Protein AF-0000000075523802 (afdb_homodimer)

pLDDT: mean 76.91, std 23.32, range [19.58, 98.81]

Foldseek 3Di:
DLPDLVVLVVVLVVQVVPVQGDDDLDACVQCVVVVLVQDDAQWAEEEEQCFSHCVQVVVVVSRHFLYEYEHQHPVRQVVNCVVCVPRPNYYGYNDDLLDDPAAFQQGQEYEYECSLVSLQVPPPDLVDGDPVSLVSLLSNLQSVLRNHHDNGDYYYHDPDDCVRPVVSVPDVSSVDDDDDDDTDDPPDDDDDDDDPPDDDDPVRVVVVVCVPPDPDPPDPPDPPPPPPVVCVVVVVPD/DLPDLVVLVVVLVVQVVPVQGDDDLDACVQCVVVVLVQDDAQWAEEEEQCFSHCVQVVVVVSRHFLYEYEHQHPVRQVVVCVVCVPRPNYYGYNDDLLDDPAAFQQGQEYEYECPLVSLQVVPPDLVDGDPVSLVSLLSNLQSVLRNHHDNGDYYYHDPDDCVRPVVSVPDVSSVDDDDDDDTDDPPDDDDDDDDPPDDDDPVRVVVVVCVPPDPDDPDPPDPPPPPPVVCVVVPVVD

Radius of gyration: 25.78 Å; Cα contacts (8 Å, |Δi|>4): 830; chains: 2; bounding box: 67×67×63 Å

InterPro domains:
  IPR025714 Methyltransferase domain [PF13847] (45-163)
  IPR029063 S-adenosyl-L-methionine-dependent methyltransferase superfamily [G3DSA:3.40.50.150] (1-214)
  IPR029063 S-adenosyl-L-methionine-dependent methyltransferase superfamily [SSF53335] (5-195)
  IPR051419 Lysine/N-terminal Methyltransferase Superfamily [PTHR12176] (2-199)

Organism: Xenopus tropicalis (NCBI:txid8364)

Structure (mmCIF, N/CA/C/O backbone):
data_AF-0000000075523802-model_v1
#
loop_
_entity.id
_entity.type
_entity.pdbx_description
1 polymer 'EEF1A lysine methyltransferase 4'
#
loop_
_atom_site.group_PDB
_atom_site.id
_atom_site.type_symbol
_atom_site.label_atom_id
_atom_site.label_alt_id
_atom_site.label_comp_id
_atom_site.label_asym_id
_atom_site.label_entity_id
_atom_site.label_seq_id
_atom_site.pdbx_PDB_ins_code
_atom_site.Cartn_x
_atom_site.Cartn_y
_atom_site.Cartn_z
_atom_site.occupancy
_atom_site.B_iso_or_equiv
_atom_site.auth_seq_id
_atom_site.auth_comp_id
_atom_site.auth_asym_id
_atom_site.auth_atom_id
_atom_site.pdbx_PDB_model_num
ATOM 1 N N . MET A 1 1 ? -6.59 -2.416 18.75 1 30.83 1 MET A N 1
ATOM 2 C CA . MET A 1 1 ? -5.238 -2.793 18.344 1 30.83 1 MET A CA 1
ATOM 3 C C . MET A 1 1 ? -4.539 -1.635 17.641 1 30.83 1 MET A C 1
ATOM 5 O O . MET A 1 1 ? -3.459 -1.211 18.062 1 30.83 1 MET A O 1
ATOM 9 N N . TYR A 1 2 ? -5.047 -1.086 16.469 1 36.59 2 TYR A N 1
ATOM 10 C CA . TYR A 1 2 ? -4.492 0.1 15.828 1 36.59 2 TYR A CA 1
ATOM 11 C C . TYR A 1 2 ? -4.559 1.305 16.766 1 36.59 2 TYR A C 1
ATOM 13 O O . TYR A 1 2 ? -3.9 2.32 16.516 1 36.59 2 TYR A O 1
ATOM 21 N N . LYS A 1 3 ? -5.348 1.014 17.812 1 39.53 3 LYS A N 1
ATOM 22 C CA . LYS A 1 3 ? -5.539 2.166 18.688 1 39.53 3 LYS A CA 1
ATOM 23 C C . LYS A 1 3 ? -4.527 2.162 19.844 1 39.53 3 LYS A C 1
ATOM 25 O O . LYS A 1 3 ? -4.488 3.096 20.641 1 39.53 3 LYS A O 1
ATOM 30 N N . GLU A 1 4 ? -3.852 1.142 19.875 1 40.28 4 GLU A N 1
ATOM 31 C CA . GLU A 1 4 ? -2.959 1.081 21.031 1 40.28 4 GLU A CA 1
ATOM 32 C C . GLU A 1 4 ? -1.537 1.485 20.641 1 40.28 4 GLU A C 1
ATOM 34 O O . GLU A 1 4 ? -1.068 1.171 19.547 1 40.28 4 GLU A O 1
ATOM 39 N N . SER A 1 5 ? -0.893 2.289 21.516 1 48.91 5 SER A N 1
ATOM 40 C CA . SER A 1 5 ? 0.49 2.719 21.328 1 48.91 5 SER A CA 1
ATOM 41 C C . SER A 1 5 ? 1.411 1.528 21.078 1 48.91 5 SER A C 1
ATOM 43 O O . SER A 1 5 ? 2.326 1.603 20.266 1 48.91 5 SER A O 1
ATOM 45 N N . SER A 1 6 ? 1.087 0.547 21.797 1 46.03 6 SER A N 1
ATOM 46 C CA . SER A 1 6 ? 1.944 -0.63 21.703 1 46.03 6 SER A CA 1
ATOM 47 C C . SER A 1 6 ? 1.936 -1.21 20.281 1 46.03 6 SER A C 1
ATOM 49 O O . SER A 1 6 ? 2.945 -1.741 19.828 1 46.03 6 SER A O 1
ATOM 51 N N . TYR A 1 7 ? 0.845 -1.205 19.719 1 42.62 7 TYR A N 1
ATOM 52 C CA . TYR A 1 7 ? 0.734 -1.639 18.344 1 42.62 7 TYR A CA 1
ATOM 53 C C . TYR A 1 7 ? 1.622 -0.796 17.422 1 42.62 7 TYR A C 1
ATOM 55 O O . TYR A 1 7 ? 2.4 -1.335 16.641 1 42.62 7 TYR A O 1
ATOM 63 N N . TRP A 1 8 ? 1.571 0.357 17.484 1 46.62 8 TRP A N 1
ATOM 64 C CA . TRP A 1 8 ? 2.346 1.254 16.625 1 46.62 8 TRP A CA 1
ATOM 65 C C . TRP A 1 8 ? 3.832 1.172 16.953 1 46.62 8 TRP A C 1
ATOM 67 O O . TRP A 1 8 ? 4.68 1.231 16.062 1 46.62 8 TRP A O 1
ATOM 77 N N . ASP A 1 9 ? 4.031 1.013 18.172 1 45.88 9 ASP A N 1
ATOM 78 C CA . ASP A 1 9 ? 5.414 0.767 18.562 1 45.88 9 ASP A CA 1
ATOM 79 C C . ASP A 1 9 ? 5.984 -0.446 17.844 1 45.88 9 ASP A C 1
ATOM 81 O O . ASP A 1 9 ? 7.113 -0.403 17.344 1 45.88 9 ASP A O 1
ATOM 85 N N . ALA A 1 10 ? 5.262 -1.394 17.906 1 43.88 10 ALA A N 1
ATOM 86 C CA . ALA A 1 10 ? 5.699 -2.625 17.25 1 43.88 10 ALA A CA 1
ATOM 87 C C . ALA A 1 10 ? 5.852 -2.422 15.742 1 43.88 10 ALA A C 1
ATOM 89 O O . ALA A 1 10 ? 6.828 -2.875 15.148 1 43.88 10 ALA A O 1
ATOM 90 N N . ARG A 1 11 ? 4.941 -1.783 15.203 1 42.31 11 ARG A N 1
ATOM 91 C CA . ARG A 1 11 ? 4.984 -1.493 13.773 1 42.31 11 ARG A CA 1
ATOM 92 C C . ARG A 1 11 ? 6.188 -0.625 13.43 1 42.31 11 ARG A C 1
ATOM 94 O O . ARG A 1 11 ? 6.906 -0.906 12.469 1 42.31 11 ARG A O 1
ATOM 101 N N . TYR A 1 12 ? 6.355 0.335 14.141 1 42.22 12 TYR A N 1
ATOM 102 C CA . TYR A 1 12 ? 7.449 1.262 13.867 1 42.22 12 TYR A CA 1
ATOM 103 C C . TYR A 1 12 ? 8.797 0.601 14.109 1 42.22 12 TYR A C 1
ATOM 105 O O . TYR A 1 12 ? 9.781 0.907 13.422 1 42.22 12 TYR A O 1
ATOM 113 N N . ARG A 1 13 ? 8.859 -0.187 15.07 1 43.28 13 ARG A N 1
ATOM 114 C CA . ARG A 1 13 ? 10.078 -0.966 15.266 1 43.28 13 ARG A CA 1
ATOM 115 C C . ARG A 1 13 ? 10.398 -1.796 14.031 1 43.28 13 ARG A C 1
ATOM 117 O O . ARG A 1 13 ? 11.562 -1.923 13.641 1 43.28 13 ARG A O 1
ATOM 124 N N . GLU A 1 14 ? 9.328 -2.311 13.578 1 40.91 14 GLU A N 1
ATOM 125 C CA . GLU A 1 14 ? 9.477 -3.119 12.367 1 40.91 14 GLU A CA 1
ATOM 126 C C . GLU A 1 14 ? 9.852 -2.258 11.164 1 40.91 14 GLU A C 1
ATOM 128 O O . GLU A 1 14 ? 10.656 -2.668 10.328 1 40.91 14 GLU A O 1
ATOM 133 N N . GLU A 1 15 ? 9.25 -1.125 11.047 1 41.12 15 GLU A N 1
ATOM 134 C CA . GLU A 1 15 ? 9.523 -0.159 9.984 1 41.12 15 GLU A CA 1
ATOM 135 C C . GLU A 1 15 ? 10.914 0.45 10.141 1 41.12 15 GLU A C 1
ATOM 137 O O . GLU A 1 15 ? 11.492 0.94 9.164 1 41.12 15 GLU A O 1
ATOM 142 N N . ARG A 1 16 ? 11.398 0.599 11.383 1 39.91 16 ARG A N 1
ATOM 143 C CA . ARG A 1 16 ? 12.734 1.12 11.641 1 39.91 16 ARG A CA 1
ATOM 144 C C . ARG A 1 16 ? 13.781 0.398 10.797 1 39.91 16 ARG A C 1
ATOM 146 O O . ARG A 1 16 ? 14.875 0.915 10.578 1 39.91 16 ARG A O 1
ATOM 153 N N . ALA A 1 17 ? 13.531 -0.757 10.469 1 36.47 17 ALA A N 1
ATOM 154 C CA . ALA A 1 17 ? 14.516 -1.469 9.664 1 36.47 17 ALA A CA 1
ATOM 155 C C . ALA A 1 17 ? 14.648 -0.842 8.273 1 36.47 17 ALA A C 1
ATOM 157 O O . ALA A 1 17 ? 15.594 -1.131 7.543 1 36.47 17 ALA A O 1
ATOM 158 N N . LEU A 1 18 ? 13.711 0.055 7.926 1 36.94 18 LEU A N 1
ATOM 159 C CA . LEU A 1 18 ? 13.875 0.807 6.688 1 36.94 18 LEU A CA 1
ATOM 160 C C . LEU A 1 18 ? 14.609 2.121 6.938 1 36.94 18 LEU A C 1
ATOM 162 O O . LEU A 1 18 ? 14.258 2.867 7.855 1 36.94 18 LEU A O 1
ATOM 166 N N . PRO A 1 19 ? 15.789 2.262 6.422 1 38.47 19 PRO A N 1
ATOM 167 C CA . PRO A 1 19 ? 16.656 3.395 6.746 1 38.47 19 PRO A CA 1
ATOM 168 C C . PRO A 1 19 ? 15.914 4.73 6.73 1 38.47 19 PRO A C 1
ATOM 170 O O . PRO A 1 19 ? 16.25 5.637 7.5 1 38.47 19 PRO A O 1
ATOM 173 N N . ASN A 1 20 ? 15.078 4.895 5.766 1 40.91 20 ASN A N 1
ATOM 174 C CA . ASN A 1 20 ? 14.5 6.23 5.668 1 40.91 20 ASN A CA 1
ATOM 175 C C . ASN A 1 20 ? 13.078 6.266 6.23 1 40.91 20 ASN A C 1
ATOM 177 O O . ASN A 1 20 ? 12.336 7.211 5.977 1 40.91 20 ASN A O 1
ATOM 181 N N . GLY A 1 21 ? 12.812 5.348 7.051 1 42.84 21 GLY A N 1
ATOM 182 C CA . GLY A 1 21 ? 11.484 5.289 7.633 1 42.84 21 GLY A CA 1
ATOM 183 C C . GLY A 1 21 ? 10.422 4.844 6.645 1 42.84 21 GLY A C 1
ATOM 184 O O . GLY A 1 21 ? 10.727 4.539 5.492 1 42.84 21 GLY A O 1
ATOM 185 N N . TYR A 1 22 ? 9.391 4.34 6.945 1 43.94 22 TYR A N 1
ATOM 186 C CA . TYR A 1 22 ? 8.297 3.902 6.086 1 43.94 22 TYR A CA 1
ATOM 187 C C . TYR A 1 22 ? 7.367 5.066 5.75 1 43.94 22 TYR A C 1
ATOM 189 O O . TYR A 1 22 ? 6.945 5.809 6.637 1 43.94 22 TYR A O 1
ATOM 197 N N . ASP A 1 23 ? 7.426 5.562 4.449 1 48.56 23 ASP A N 1
ATOM 198 C CA . ASP A 1 23 ? 6.5 6.598 4.008 1 48.56 23 ASP A CA 1
ATOM 199 C C . ASP A 1 23 ? 5.211 5.988 3.461 1 48.56 23 ASP A C 1
ATOM 201 O O . ASP A 1 23 ? 5.184 5.488 2.336 1 48.56 23 ASP A O 1
ATOM 205 N N . TRP A 1 24 ? 4.301 5.93 4.355 1 48.91 24 TRP A N 1
ATOM 206 C CA . TRP A 1 24 ? 2.967 5.539 3.916 1 48.91 24 TRP A CA 1
ATOM 207 C C . TRP A 1 24 ? 2.438 6.504 2.863 1 48.91 24 TRP A C 1
ATOM 209 O O . TRP A 1 24 ? 2.689 7.707 2.934 1 48.91 24 TRP A O 1
ATOM 219 N N . PHE A 1 25 ? 1.775 6.152 1.827 1 53.91 25 PHE A N 1
ATOM 220 C CA . PHE A 1 25 ? 1.118 6.941 0.792 1 53.91 25 PHE A CA 1
ATOM 221 C C . PHE A 1 25 ? 2.146 7.648 -0.085 1 53.91 25 PHE A C 1
ATOM 223 O O . PHE A 1 25 ? 1.884 8.734 -0.609 1 53.91 25 PHE A O 1
ATOM 230 N N . GLY A 1 26 ? 3.363 7.184 -0.109 1 60.47 26 GLY A N 1
ATOM 231 C CA . GLY A 1 26 ? 4.41 7.75 -0.943 1 60.47 26 GLY A CA 1
ATOM 232 C C . GLY A 1 26 ? 5.258 8.781 -0.222 1 60.47 26 GLY A C 1
ATOM 233 O O . GLY A 1 26 ? 4.891 9.25 0.857 1 60.47 26 GLY A O 1
ATOM 234 N N . ARG A 1 27 ? 6.285 9.117 -0.833 1 68.62 27 ARG A N 1
ATOM 235 C CA . ARG A 1 27 ? 7.203 10.133 -0.311 1 68.62 27 ARG A CA 1
ATOM 236 C C . ARG A 1 27 ? 6.695 11.539 -0.616 1 68.62 27 ARG A C 1
ATOM 238 O O . ARG A 1 27 ? 5.91 11.734 -1.544 1 68.62 27 ARG A O 1
ATOM 245 N N . TYR A 1 28 ? 7.145 12.477 0.25 1 79.88 28 TYR A N 1
ATOM 246 C CA . TYR A 1 28 ? 6.773 13.883 0.107 1 79.88 28 TYR A CA 1
ATOM 247 C C . TYR A 1 28 ? 6.938 14.344 -1.336 1 79.88 28 TYR A C 1
ATOM 249 O O . TYR A 1 28 ? 6.121 15.117 -1.844 1 79.88 28 TYR A O 1
ATOM 257 N N . ARG A 1 29 ? 7.922 13.805 -2.01 1 72.44 29 ARG A N 1
ATOM 258 C CA . ARG A 1 29 ? 8.211 14.242 -3.373 1 72.44 29 ARG A CA 1
ATOM 259 C C . ARG A 1 29 ? 7.035 13.953 -4.301 1 72.44 29 ARG A C 1
ATOM 261 O O . ARG A 1 29 ? 6.844 14.641 -5.305 1 72.44 29 ARG A O 1
ATOM 268 N N . GLU A 1 30 ? 6.262 12.914 -3.924 1 73.44 30 GLU A N 1
ATOM 269 C CA . GLU A 1 30 ? 5.16 12.508 -4.793 1 73.44 30 GLU A CA 1
ATOM 270 C C . GLU A 1 30 ? 4.023 13.523 -4.754 1 73.44 30 GLU A C 1
ATOM 272 O O . GLU A 1 30 ? 3.234 13.617 -5.699 1 73.44 30 GLU A O 1
ATOM 277 N N . PHE A 1 31 ? 3.953 14.297 -3.625 1 79.94 31 PHE A N 1
ATOM 278 C CA . PHE A 1 31 ? 2.877 15.281 -3.574 1 79.94 31 PHE A CA 1
ATOM 279 C C . PHE A 1 31 ? 3.422 16.656 -3.246 1 79.94 31 PHE A C 1
ATOM 281 O O . PHE A 1 31 ? 2.67 17.562 -2.852 1 79.94 31 PHE A O 1
ATOM 288 N N . ARG A 1 32 ? 4.66 16.844 -3.441 1 84.62 32 ARG A N 1
ATOM 289 C CA . ARG A 1 32 ? 5.312 18.109 -3.115 1 84.62 32 ARG A CA 1
ATOM 290 C C . ARG A 1 32 ? 4.676 19.266 -3.873 1 84.62 32 ARG A C 1
ATOM 292 O O . ARG A 1 32 ? 4.422 20.328 -3.299 1 84.62 32 ARG A O 1
ATOM 299 N N . GLU A 1 33 ? 4.414 19 -5.102 1 80.25 33 GLU A N 1
ATOM 300 C CA . GLU A 1 33 ? 3.885 20.078 -5.922 1 80.25 33 GLU A CA 1
ATOM 301 C C . GLU A 1 33 ? 2.514 20.531 -5.426 1 80.25 33 GLU A C 1
ATOM 303 O O . GLU A 1 33 ? 2.197 21.734 -5.465 1 80.25 33 GLU A O 1
ATOM 308 N N . LEU A 1 34 ? 1.73 19.609 -5.043 1 81 34 LEU A N 1
ATOM 309 C CA . LEU A 1 34 ? 0.419 19.953 -4.5 1 81 34 LEU A CA 1
ATOM 310 C C . LEU A 1 34 ? 0.554 20.656 -3.15 1 81 34 LEU A C 1
ATOM 312 O O . LEU A 1 34 ? -0.227 21.547 -2.83 1 81 34 LEU A O 1
ATOM 316 N N . PHE A 1 35 ? 1.572 20.281 -2.529 1 85.81 35 PHE A N 1
ATOM 317 C CA . PHE A 1 35 ? 1.801 20.766 -1.174 1 85.81 35 PHE A CA 1
ATOM 318 C C . PHE A 1 35 ? 2.35 22.188 -1.194 1 85.81 35 PHE A C 1
ATOM 320 O O . PHE A 1 35 ? 1.884 23.047 -0.446 1 85.81 35 PHE A O 1
ATOM 327 N N . ILE A 1 36 ? 3.293 22.453 -1.961 1 85.81 36 ILE A N 1
ATOM 328 C CA . ILE A 1 36 ? 3.998 23.734 -1.944 1 85.81 36 ILE A CA 1
ATOM 329 C C . ILE A 1 36 ? 3.043 24.844 -2.355 1 85.81 36 ILE A C 1
ATOM 331 O O . ILE A 1 36 ? 3.27 26.016 -2.027 1 85.81 36 ILE A O 1
ATOM 335 N N . ARG A 1 37 ? 2.023 24.438 -3.01 1 81.69 37 ARG A N 1
ATOM 336 C CA . ARG A 1 37 ? 1.017 25.438 -3.385 1 81.69 37 ARG A CA 1
ATOM 337 C C . ARG A 1 37 ? 0.299 25.984 -2.154 1 81.69 37 ARG A C 1
ATOM 339 O O . ARG A 1 37 ? -0.24 27.078 -2.184 1 81.69 37 ARG A O 1
ATOM 346 N N . GLU A 1 38 ? 0.322 25.219 -1.058 1 85.38 38 GLU A N 1
ATOM 347 C CA . GLU A 1 38 ? -0.435 25.578 0.137 1 85.38 38 GLU A CA 1
ATOM 348 C C . GLU A 1 38 ? 0.48 26.141 1.224 1 85.38 38 GLU A C 1
ATOM 350 O O . GLU A 1 38 ? 0.006 26.656 2.236 1 85.38 38 GLU A O 1
ATOM 355 N N . LEU A 1 39 ? 1.768 25.969 0.979 1 82.31 39 LEU A N 1
ATOM 356 C CA . LEU A 1 39 ? 2.729 26.266 2.037 1 82.31 39 LEU A CA 1
ATOM 357 C C . LEU A 1 39 ? 3.15 27.719 1.999 1 82.31 39 LEU A C 1
ATOM 359 O O . LEU A 1 39 ? 3.35 28.297 0.922 1 82.31 39 LEU A O 1
ATOM 363 N N . GLN A 1 40 ? 3.158 28.328 3.189 1 86.94 40 GLN A N 1
ATOM 364 C CA . GLN A 1 40 ? 3.762 29.641 3.389 1 86.94 40 GLN A CA 1
ATOM 365 C C . GLN A 1 40 ? 5.035 29.547 4.227 1 86.94 40 GLN A C 1
ATOM 367 O O . GLN A 1 40 ? 4.988 29.141 5.387 1 86.94 40 GLN A O 1
ATOM 372 N N . PRO A 1 41 ? 6.16 29.922 3.578 1 87.81 41 PRO A N 1
ATOM 373 C CA . PRO A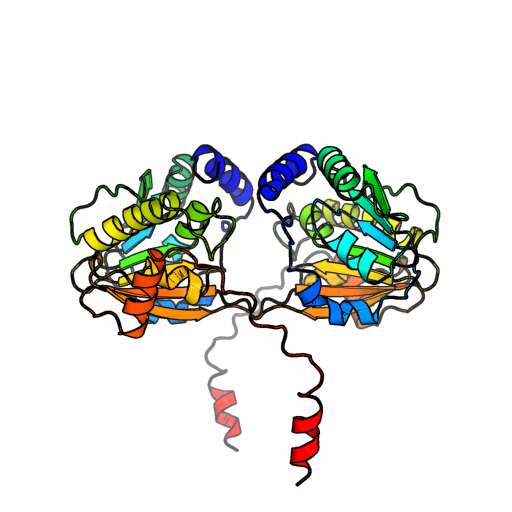 1 41 ? 7.379 29.875 4.387 1 87.81 41 PRO A CA 1
ATOM 374 C C . PRO A 1 41 ? 7.227 30.609 5.723 1 87.81 41 PRO A C 1
ATOM 376 O O . PRO A 1 41 ? 6.59 31.656 5.789 1 87.81 41 PRO A O 1
ATOM 379 N N . GLY A 1 42 ? 7.789 30 6.727 1 94.06 42 GLY A N 1
ATOM 380 C CA . GLY A 1 42 ? 7.711 30.609 8.047 1 94.06 42 GLY A CA 1
ATOM 381 C C . GLY A 1 42 ? 6.461 30.219 8.812 1 94.06 42 GLY A C 1
ATOM 382 O O . GLY A 1 42 ? 6.301 30.578 9.977 1 94.06 42 GLY A O 1
ATOM 383 N N . ALA A 1 43 ? 5.57 29.547 8.133 1 96.06 43 ALA A N 1
ATOM 384 C CA . ALA A 1 43 ? 4.332 29.141 8.789 1 96.06 43 ALA A CA 1
ATOM 385 C C . ALA A 1 43 ? 4.621 28.25 9.992 1 96.06 43 ALA A C 1
ATOM 387 O O . ALA A 1 43 ? 5.551 27.438 9.969 1 96.06 43 ALA A O 1
ATOM 388 N N . ARG A 1 44 ? 3.85 28.453 11.062 1 98 44 ARG A N 1
ATOM 389 C CA . ARG A 1 44 ? 3.871 27.547 12.203 1 98 44 ARG A CA 1
ATOM 390 C C . ARG A 1 44 ? 3.16 26.234 11.875 1 98 44 ARG A C 1
ATOM 392 O O . ARG A 1 44 ? 1.963 26.234 11.586 1 98 44 ARG A O 1
ATOM 399 N N . GLY A 1 45 ? 3.957 25.141 11.945 1 98.5 45 GLY A N 1
ATOM 400 C CA . GLY A 1 45 ? 3.428 23.875 11.438 1 98.5 45 GLY A CA 1
ATOM 401 C C . GLY A 1 45 ? 3.229 22.828 12.523 1 98.5 45 GLY A C 1
ATOM 402 O O . GLY A 1 45 ? 3.943 22.828 13.523 1 98.5 45 GLY A O 1
ATOM 403 N N . LEU A 1 46 ? 2.219 21.922 12.32 1 98.81 46 LEU A N 1
ATOM 404 C CA . LEU A 1 46 ? 1.932 20.781 13.172 1 98.81 46 LEU A CA 1
ATOM 405 C C . LEU A 1 46 ? 1.739 19.516 12.328 1 98.81 46 LEU A C 1
ATOM 407 O O . LEU A 1 46 ? 0.966 19.516 11.367 1 98.81 46 LEU A O 1
ATOM 411 N N . VAL A 1 47 ? 2.471 18.484 12.664 1 98.25 47 VAL A N 1
ATOM 412 C CA . VAL A 1 47 ? 2.316 17.188 12.016 1 98.25 47 VAL A CA 1
ATOM 413 C C . VAL A 1 47 ? 1.659 16.203 12.992 1 98.25 47 VAL A C 1
ATOM 415 O O . VAL A 1 47 ? 2.176 15.961 14.086 1 98.25 47 VAL A O 1
ATOM 418 N N . LEU A 1 48 ? 0.528 15.695 12.602 1 97.5 48 LEU A N 1
ATOM 419 C CA . LEU A 1 48 ? -0.166 14.703 13.422 1 97.5 48 LEU A CA 1
ATOM 420 C C . LEU A 1 48 ? 0.262 13.289 13.047 1 97.5 48 LEU A C 1
ATOM 422 O O . LEU A 1 48 ? 0.314 12.945 11.859 1 97.5 48 LEU A O 1
ATOM 426 N N . GLY A 1 49 ? 0.473 12.438 14.062 1 92.5 49 GLY A N 1
ATOM 427 C CA . GLY A 1 49 ? 0.877 11.07 13.781 1 92.5 49 GLY A CA 1
ATOM 428 C C . GLY A 1 49 ? 2.123 10.984 12.922 1 92.5 49 GLY A C 1
ATOM 429 O O . GLY A 1 49 ? 2.123 10.305 11.891 1 92.5 49 GLY A O 1
ATOM 430 N N . CYS A 1 50 ? 3.158 11.594 13.352 1 90.56 50 CYS A N 1
ATOM 431 C CA . CYS A 1 50 ? 4.332 11.758 12.508 1 90.56 50 CYS A CA 1
ATOM 432 C C . CYS A 1 50 ? 5.039 10.422 12.289 1 90.56 50 CYS A C 1
ATOM 434 O O . CYS A 1 50 ? 5.723 10.234 11.281 1 90.56 50 CYS A O 1
ATOM 436 N N . GLY A 1 51 ? 4.91 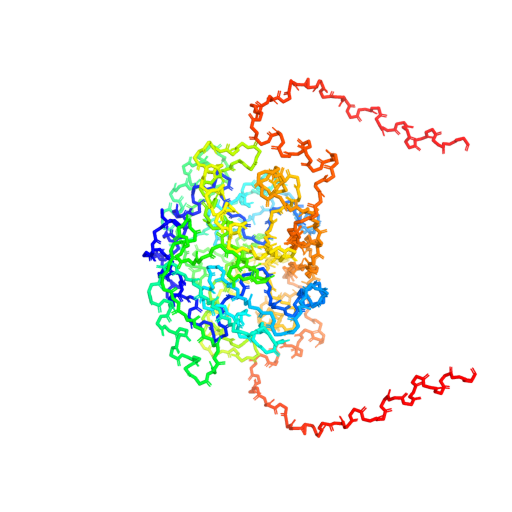9.508 13.281 1 83.94 51 GLY A N 1
ATOM 437 C CA . GLY A 1 51 ? 5.66 8.266 13.156 1 83.94 51 GLY A CA 1
ATOM 438 C C . GLY A 1 51 ? 7.141 8.484 12.914 1 83.94 51 GLY A C 1
ATOM 439 O O . GLY A 1 51 ? 7.738 9.406 13.469 1 83.94 51 GLY A O 1
ATOM 440 N N . THR A 1 52 ? 7.711 7.586 12.078 1 77.81 52 THR A N 1
ATOM 441 C CA . THR A 1 52 ? 9.125 7.715 11.75 1 77.81 52 THR A CA 1
ATOM 442 C C . THR A 1 52 ? 9.305 8.211 10.32 1 77.81 52 THR A C 1
ATOM 444 O O . THR A 1 52 ? 10.383 8.07 9.742 1 77.81 52 THR A O 1
ATOM 447 N N . SER A 1 53 ? 8.305 8.773 9.758 1 82.38 53 SER A N 1
ATOM 448 C CA . SER A 1 53 ? 8.312 9.273 8.391 1 82.38 53 SER A CA 1
ATOM 449 C C . SER A 1 53 ? 9.281 10.438 8.227 1 82.38 53 SER A C 1
ATOM 451 O O . SER A 1 53 ? 9.508 11.203 9.172 1 82.38 53 SER A O 1
ATOM 453 N N . SER A 1 54 ? 9.773 10.633 7.012 1 86 54 SER A N 1
ATOM 454 C CA . SER A 1 54 ? 10.633 11.773 6.703 1 86 54 SER A CA 1
ATOM 455 C C . SER A 1 54 ? 9.812 13.039 6.484 1 86 54 SER A C 1
ATOM 457 O O . SER A 1 54 ? 10.375 14.125 6.297 1 86 54 SER A O 1
ATOM 459 N N . LEU A 1 55 ? 8.547 12.969 6.59 1 91.81 55 LEU A N 1
ATOM 460 C CA . LEU A 1 55 ? 7.676 14.078 6.219 1 91.81 55 LEU A CA 1
ATOM 461 C C . LEU A 1 55 ? 7.996 15.32 7.031 1 91.81 55 LEU A C 1
ATOM 463 O O . LEU A 1 55 ? 8.086 16.422 6.48 1 91.81 55 LEU A O 1
ATOM 467 N N . SER A 1 56 ? 8.172 15.211 8.352 1 95.06 56 SER A N 1
ATOM 468 C CA . SER A 1 56 ? 8.469 16.359 9.188 1 95.06 56 SER A CA 1
ATOM 469 C C . SER A 1 56 ? 9.727 17.078 8.711 1 95.06 56 SER A C 1
ATOM 471 O O . SER A 1 56 ? 9.727 18.312 8.586 1 95.06 56 SER A O 1
ATOM 473 N N . MET A 1 57 ? 10.688 16.266 8.422 1 91.94 57 MET A N 1
ATOM 474 C CA . MET A 1 57 ? 11.938 16.859 7.961 1 91.94 57 MET A CA 1
ATOM 475 C C . MET A 1 57 ? 11.75 17.516 6.594 1 91.94 57 MET A C 1
ATOM 477 O O . MET A 1 57 ? 12.281 18.594 6.348 1 91.94 57 MET A O 1
ATOM 481 N N . ASP A 1 58 ? 11.062 16.859 5.699 1 90.56 58 ASP A N 1
ATOM 482 C CA . ASP A 1 58 ? 10.781 17.422 4.387 1 90.56 58 ASP A CA 1
ATOM 483 C C . ASP A 1 58 ? 10.109 18.797 4.516 1 90.56 58 ASP A C 1
ATOM 485 O O . ASP A 1 58 ? 10.477 19.75 3.822 1 90.56 58 ASP A O 1
ATOM 489 N N . LEU A 1 59 ? 9.172 18.922 5.438 1 94.38 59 LEU A N 1
ATOM 490 C CA . LEU A 1 59 ? 8.438 20.172 5.656 1 94.38 59 LEU A CA 1
ATOM 491 C C . LEU A 1 59 ? 9.359 21.234 6.246 1 94.38 59 LEU A C 1
ATOM 493 O O . LEU A 1 59 ? 9.297 22.391 5.844 1 94.38 59 LEU A O 1
ATOM 497 N N . TYR A 1 60 ? 10.117 20.781 7.145 1 95.12 60 TYR A N 1
ATOM 498 C CA . TYR A 1 60 ? 11.102 21.688 7.742 1 95.12 60 TYR A CA 1
ATOM 499 C C . TYR A 1 60 ? 12.016 22.281 6.68 1 95.12 60 TYR A C 1
ATOM 501 O O . TYR A 1 60 ? 12.266 23.484 6.664 1 95.12 60 TYR A O 1
ATOM 509 N N . GLU A 1 61 ? 12.406 21.438 5.801 1 91.69 61 GLU A N 1
ATOM 510 C CA . GLU A 1 61 ? 13.305 21.844 4.73 1 91.69 61 GLU A CA 1
ATOM 511 C C . GLU A 1 61 ? 12.594 22.781 3.75 1 91.69 61 GLU A C 1
ATOM 513 O O . GLU A 1 61 ? 13.234 23.594 3.086 1 91.69 61 GLU A O 1
ATOM 518 N N . GLU A 1 62 ? 11.32 22.688 3.656 1 91.5 62 GLU A N 1
ATOM 519 C CA . GLU A 1 62 ? 10.547 23.562 2.793 1 91.5 62 GLU A CA 1
ATOM 520 C C . GLU A 1 62 ? 10.352 24.938 3.439 1 91.5 62 GLU A C 1
ATOM 522 O O . GLU A 1 62 ? 9.82 25.859 2.812 1 91.5 62 GLU A O 1
ATOM 527 N N . GLY A 1 63 ? 10.688 25.016 4.75 1 92.94 63 GLY A N 1
ATOM 528 C CA . GLY A 1 63 ? 10.641 26.312 5.398 1 92.94 63 GLY A CA 1
ATOM 529 C C . GLY A 1 63 ? 9.547 26.422 6.449 1 92.94 63 GLY A C 1
ATOM 530 O O . GLY A 1 63 ? 9.312 27.5 6.996 1 92.94 63 GLY A O 1
ATOM 531 N N . ILE A 1 64 ? 8.867 25.406 6.762 1 95.44 64 ILE A N 1
ATOM 532 C CA . ILE A 1 64 ? 7.898 25.406 7.848 1 95.44 64 ILE A CA 1
ATOM 533 C C . ILE A 1 64 ? 8.625 25.375 9.195 1 95.44 64 ILE A C 1
ATOM 535 O O . ILE A 1 64 ? 9.25 24.375 9.539 1 95.44 64 ILE A O 1
ATOM 539 N N . CYS A 1 65 ? 8.477 26.484 9.844 1 96 65 CYS A N 1
ATOM 540 C CA . CYS A 1 65 ? 9.195 26.625 11.102 1 96 65 CYS A CA 1
ATOM 541 C C . CYS A 1 65 ? 8.602 27.75 11.953 1 96 65 CYS A C 1
ATOM 543 O O . CYS A 1 65 ? 8.383 28.859 11.461 1 96 65 CYS A O 1
ATOM 545 N N . PRO A 1 66 ? 8.32 27.516 13.227 1 98 66 PRO A N 1
ATOM 546 C CA . PRO A 1 66 ? 8.547 26.281 13.984 1 98 66 PRO A CA 1
ATOM 547 C C . PRO A 1 66 ? 7.633 25.141 13.547 1 98 66 PRO A C 1
ATOM 549 O O . PRO A 1 66 ? 6.555 25.391 13 1 98 66 PRO A O 1
ATOM 552 N N . LEU A 1 67 ? 8.164 23.891 13.703 1 98.56 67 LEU A N 1
ATOM 553 C CA . LEU A 1 67 ? 7.422 22.688 13.336 1 98.56 67 LEU A CA 1
ATOM 554 C C . LEU A 1 67 ? 7.309 21.734 14.523 1 98.56 67 LEU A C 1
ATOM 556 O O . LEU A 1 67 ? 8.32 21.312 15.094 1 98.56 67 LEU A O 1
ATOM 560 N N . VAL A 1 68 ? 6.09 21.469 14.93 1 98.81 68 VAL A N 1
ATOM 561 C CA . VAL A 1 68 ? 5.824 20.5 15.992 1 98.81 68 VAL A CA 1
ATOM 562 C C . VAL A 1 68 ? 5.293 19.203 15.398 1 98.81 68 VAL A C 1
ATOM 564 O O . VAL A 1 68 ? 4.371 19.219 14.586 1 98.81 68 VAL A O 1
ATOM 567 N N . SER A 1 69 ? 5.91 18.094 15.719 1 98.31 69 SER A N 1
ATOM 568 C CA . SER A 1 69 ? 5.441 16.766 15.32 1 98.31 69 SER A CA 1
ATOM 569 C C . SER A 1 69 ? 5 15.945 16.531 1 98.31 69 SER A C 1
ATOM 571 O O . SER A 1 69 ? 5.742 15.82 17.5 1 98.31 69 SER A O 1
ATOM 573 N N . ILE A 1 70 ? 3.814 15.406 16.438 1 97.31 70 ILE A N 1
ATOM 574 C CA . ILE A 1 70 ? 3.326 14.641 17.594 1 97.31 70 ILE A CA 1
ATOM 575 C C . ILE A 1 70 ? 3.012 13.211 17.156 1 97.31 70 ILE A C 1
ATOM 577 O O . ILE A 1 70 ? 2.725 12.961 15.984 1 97.31 70 ILE A O 1
ATOM 581 N N . ASP A 1 71 ? 3.059 12.328 18.062 1 90.88 71 ASP A N 1
ATOM 582 C CA . ASP A 1 71 ? 2.641 10.938 17.938 1 90.88 71 ASP A CA 1
ATOM 583 C C . ASP A 1 71 ? 2.229 10.352 19.281 1 90.88 71 ASP A C 1
ATOM 585 O O . ASP A 1 71 ? 2.619 10.859 20.328 1 90.88 71 ASP A O 1
ATOM 589 N N . TYR A 1 72 ? 1.387 9.312 19.125 1 85.19 72 TYR A N 1
ATOM 590 C CA . TYR A 1 72 ? 0.949 8.609 20.328 1 85.19 72 TYR A CA 1
ATOM 591 C C . TYR A 1 72 ? 2.082 7.781 20.922 1 85.19 72 TYR A C 1
ATOM 593 O O . TYR A 1 72 ? 2.08 7.48 22.109 1 85.19 72 TYR A O 1
ATOM 601 N N . SER A 1 73 ? 3.061 7.426 20.203 1 80.31 73 SER A N 1
ATOM 602 C CA . SER A 1 73 ? 4.102 6.465 20.562 1 80.31 73 SER A CA 1
ATOM 603 C C . SER A 1 73 ? 5.32 7.168 21.141 1 80.31 73 SER A C 1
ATOM 605 O O . SER A 1 73 ? 6.066 7.836 20.422 1 80.31 73 SER A O 1
ATOM 607 N N . PRO A 1 74 ? 5.617 6.957 22.438 1 83.88 74 PRO A N 1
ATOM 608 C CA . PRO A 1 74 ? 6.816 7.562 23.016 1 83.88 74 PRO A CA 1
ATOM 609 C C . PRO A 1 74 ? 8.102 7.082 22.359 1 83.88 74 PRO A C 1
ATOM 611 O O . PRO A 1 74 ? 9.062 7.848 22.234 1 83.88 74 PRO A O 1
ATOM 614 N N . ILE A 1 75 ? 8.094 5.871 21.906 1 77.69 75 ILE A N 1
ATOM 615 C CA . ILE A 1 75 ? 9.289 5.297 21.297 1 77.69 75 ILE A CA 1
ATOM 616 C C . ILE A 1 75 ? 9.609 6.031 20 1 77.69 75 ILE A C 1
ATOM 618 O O . ILE A 1 75 ? 10.75 6.426 19.766 1 77.69 75 ILE A O 1
ATOM 622 N N . CYS A 1 76 ? 8.578 6.18 19.234 1 79.5 76 CYS A N 1
ATOM 623 C CA . CYS A 1 76 ? 8.742 6.895 17.984 1 79.5 76 CYS A CA 1
ATOM 624 C C . CYS A 1 76 ? 9.234 8.32 18.219 1 79.5 76 CYS A C 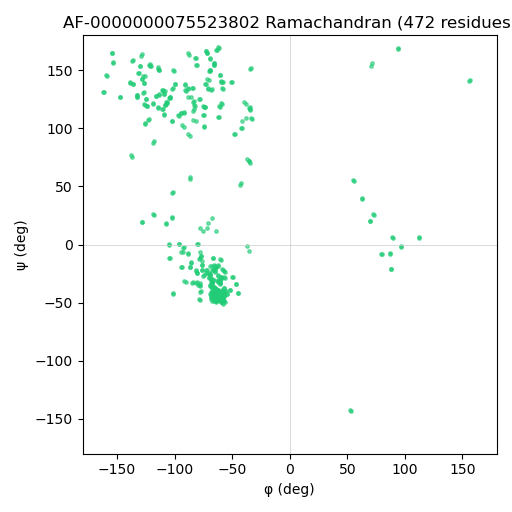1
ATOM 626 O O . CYS A 1 76 ? 10.156 8.781 17.547 1 79.5 76 CYS A O 1
ATOM 628 N N . ILE A 1 77 ? 8.672 8.984 19.188 1 90 77 ILE A N 1
ATOM 629 C CA . ILE A 1 77 ? 8.992 10.383 19.469 1 90 77 ILE A CA 1
ATOM 630 C C . ILE A 1 77 ? 10.43 10.484 19.969 1 90 77 ILE A C 1
ATOM 632 O O . ILE A 1 77 ? 11.172 11.375 19.562 1 90 77 ILE A O 1
ATOM 636 N N . LYS A 1 78 ? 10.773 9.586 20.766 1 87.88 78 LYS A N 1
ATOM 637 C CA . LYS A 1 78 ? 12.148 9.586 21.266 1 87.88 78 LYS A CA 1
ATOM 638 C C . LYS A 1 78 ? 13.148 9.414 20.125 1 87.88 78 LYS A C 1
ATOM 640 O O . LYS A 1 78 ? 14.133 10.148 20.031 1 87.88 78 LYS A O 1
ATOM 645 N N . GLU A 1 79 ? 12.867 8.477 19.297 1 81.12 79 GLU A N 1
ATOM 646 C CA . GLU A 1 79 ? 13.734 8.195 18.172 1 81.12 79 GLU A CA 1
ATOM 647 C C . GLU A 1 79 ? 13.867 9.414 17.266 1 81.12 79 GLU A C 1
ATOM 649 O O . GLU A 1 79 ? 14.977 9.797 16.875 1 81.12 79 GLU A O 1
ATOM 654 N N . MET A 1 80 ? 12.781 10.008 16.906 1 89.81 80 MET A N 1
ATOM 655 C CA . MET A 1 80 ? 12.773 11.133 15.969 1 89.81 80 MET A CA 1
ATOM 656 C C . MET A 1 80 ? 13.406 12.367 16.594 1 89.81 80 MET A C 1
ATOM 658 O O . MET A 1 80 ? 14.117 13.125 15.93 1 89.81 80 MET A O 1
ATOM 662 N N . ALA A 1 81 ? 13.211 12.586 17.875 1 94.06 81 ALA A N 1
ATOM 663 C CA . ALA A 1 81 ? 13.828 13.703 18.578 1 94.06 81 ALA A CA 1
ATOM 664 C C . ALA A 1 81 ? 15.352 13.586 18.578 1 94.06 81 ALA A C 1
ATOM 666 O O . ALA A 1 81 ? 16.062 14.57 18.344 1 94.06 81 ALA A O 1
ATOM 667 N N . GLU A 1 82 ? 15.797 12.398 18.781 1 91.62 82 GLU A N 1
ATOM 668 C CA . GLU A 1 82 ? 17.234 12.164 18.781 1 91.62 82 GLU A CA 1
ATOM 669 C C . GLU A 1 82 ? 17.828 12.352 17.375 1 91.62 82 GLU A C 1
ATOM 671 O O . GLU A 1 82 ? 18.859 12.992 17.219 1 91.62 82 GLU A O 1
ATOM 676 N N . LYS A 1 83 ? 17.172 11.812 16.484 1 89.19 83 LYS A N 1
ATOM 677 C CA . LYS A 1 83 ? 17.625 11.852 15.094 1 89.19 83 LYS A CA 1
ATOM 678 C C . LYS A 1 83 ? 17.734 13.281 14.578 1 89.19 83 LYS A C 1
ATOM 680 O O . LYS A 1 83 ? 18.609 13.602 13.781 1 89.19 83 LYS A O 1
ATOM 685 N N . HIS A 1 84 ? 16.859 14.109 15.109 1 93.5 84 HIS A N 1
ATOM 686 C CA . HIS A 1 84 ? 16.781 15.469 14.562 1 93.5 84 HIS A CA 1
ATOM 687 C C . HIS A 1 84 ? 17.125 16.5 15.625 1 93.5 84 HIS A C 1
ATOM 689 O O . HIS A 1 84 ? 16.625 17.625 15.594 1 93.5 84 HIS A O 1
ATOM 695 N N . ALA A 1 85 ? 17.875 16.156 16.594 1 92.94 85 ALA A N 1
ATOM 696 C CA . ALA A 1 85 ? 18.25 17.016 17.719 1 92.94 85 ALA A CA 1
ATOM 697 C C . ALA A 1 85 ? 18.938 18.281 17.25 1 92.94 85 ALA A C 1
ATOM 699 O O . ALA A 1 85 ? 18.828 19.344 17.875 1 92.94 85 ALA A O 1
ATOM 700 N N . GLY A 1 86 ? 19.5 18.328 16.094 1 93 86 GLY A N 1
ATOM 701 C CA . GLY A 1 86 ? 20.25 19.484 15.602 1 93 86 GLY A CA 1
ATOM 702 C C . GLY A 1 86 ? 19.391 20.453 14.805 1 93 86 GLY A C 1
ATOM 703 O O . GLY A 1 86 ? 19.859 21.516 14.391 1 93 86 GLY A O 1
ATOM 704 N N . CYS A 1 87 ? 18.219 20.156 14.602 1 93.75 87 CYS A N 1
ATOM 705 C CA . CYS A 1 87 ? 17.312 21 13.82 1 93.75 87 CYS A CA 1
ATOM 706 C C . CYS A 1 87 ? 16.562 21.969 14.719 1 93.75 87 CYS A C 1
ATOM 708 O O . CYS A 1 87 ? 15.523 21.609 15.289 1 93.75 87 CYS A O 1
ATOM 710 N N . HIS A 1 88 ? 17.016 23.172 14.719 1 95.06 88 HIS A N 1
ATOM 711 C CA . HIS A 1 88 ? 16.391 24.188 15.547 1 95.06 88 HIS A CA 1
ATOM 712 C C . HIS A 1 88 ? 14.984 24.516 15.047 1 95.06 88 HIS A C 1
ATOM 714 O O . HIS A 1 88 ? 14.766 24.672 13.844 1 95.06 88 HIS A O 1
ATOM 720 N N . GLY A 1 89 ? 14.016 24.578 15.953 1 96.81 89 GLY A N 1
ATOM 721 C CA . GLY A 1 89 ? 12.656 24.938 15.57 1 96.81 89 GLY A CA 1
ATOM 722 C C . GLY A 1 89 ? 11.773 23.719 15.352 1 96.81 89 GLY A C 1
ATOM 723 O O . GLY A 1 89 ? 10.57 23.859 15.109 1 96.81 89 GLY A O 1
ATOM 724 N N . MET A 1 90 ? 12.344 22.516 15.484 1 97.5 90 MET A N 1
ATOM 725 C CA . MET A 1 90 ? 11.555 21.281 15.422 1 97.5 90 MET A CA 1
ATOM 726 C C . MET A 1 90 ? 11.297 20.734 16.828 1 97.5 90 MET A C 1
ATOM 728 O O . MET A 1 90 ? 12.203 20.688 17.656 1 97.5 90 MET A O 1
ATOM 732 N N . SER A 1 91 ? 10.117 20.359 17.078 1 98.19 91 SER A N 1
ATOM 733 C CA . SER A 1 91 ? 9.75 19.734 18.344 1 98.19 91 SER A CA 1
ATOM 734 C C . SER A 1 91 ? 9.031 18.406 18.109 1 98.19 91 SER A C 1
ATOM 736 O O . SER A 1 91 ? 8.289 18.266 17.141 1 98.19 91 SER A O 1
ATOM 738 N N . TRP A 1 92 ? 9.273 17.531 18.969 1 97.38 92 TRP A N 1
ATOM 739 C CA . TRP A 1 92 ? 8.695 16.188 18.953 1 97.38 92 TRP A CA 1
ATOM 740 C C . TRP A 1 92 ? 8.016 15.867 20.281 1 97.38 92 TRP A C 1
ATOM 742 O O . TRP A 1 92 ? 8.664 15.867 21.328 1 97.38 92 TRP A O 1
ATOM 752 N N . LEU A 1 93 ? 6.734 15.578 20.25 1 97.69 93 LEU A N 1
ATOM 753 C CA . LEU A 1 93 ? 5.984 15.445 21.5 1 97.69 93 LEU A CA 1
ATOM 754 C C . LEU A 1 93 ? 5.066 14.227 21.453 1 97.69 93 LEU A C 1
ATOM 756 O O . LEU A 1 93 ? 4.445 13.953 20.438 1 97.69 93 LEU A O 1
ATOM 760 N N . VAL A 1 94 ? 4.977 13.461 22.547 1 94.75 94 VAL A N 1
ATOM 761 C CA . VAL A 1 94 ? 3.957 12.43 22.719 1 94.75 94 VAL A CA 1
ATOM 762 C C . VAL A 1 94 ? 2.607 13.078 23.016 1 94.75 94 VAL A C 1
ATOM 764 O O . VAL A 1 94 ? 2.465 13.797 24 1 94.75 94 VAL A O 1
ATOM 767 N N . MET A 1 95 ? 1.604 12.875 22.156 1 95.38 95 MET A N 1
ATOM 768 C CA . MET A 1 95 ? 0.307 13.523 22.344 1 95.38 95 MET A CA 1
ATOM 769 C C . MET A 1 95 ? -0.786 12.773 21.594 1 95.38 95 MET A C 1
ATOM 771 O O . MET A 1 95 ? -0.529 12.188 20.531 1 95.38 95 MET A O 1
ATOM 775 N N . ASP A 1 96 ? -1.952 12.75 22.156 1 93.38 96 ASP A N 1
ATOM 776 C CA . ASP A 1 96 ? -3.16 12.242 21.516 1 93.38 96 ASP A CA 1
ATOM 777 C C . ASP A 1 96 ? -3.793 13.297 20.609 1 93.38 96 ASP A C 1
ATOM 779 O O . ASP A 1 96 ? -4.156 14.375 21.078 1 93.38 96 ASP A O 1
ATOM 783 N N . ALA A 1 97 ? -3.896 12.984 19.328 1 95.12 97 ALA A N 1
ATOM 784 C CA . ALA A 1 97 ? -4.43 13.945 18.359 1 95.12 97 ALA A CA 1
ATOM 785 C C . ALA A 1 97 ? -5.875 14.305 18.688 1 95.12 97 ALA A C 1
ATOM 787 O O . ALA A 1 97 ? -6.391 15.312 18.219 1 95.12 97 ALA A O 1
ATOM 788 N N . ARG A 1 98 ? -6.547 13.516 19.484 1 95.94 98 ARG A N 1
ATOM 789 C CA . ARG A 1 98 ? -7.93 13.773 19.891 1 95.94 98 ARG A CA 1
ATOM 790 C C . ARG A 1 98 ? -8 14.867 20.938 1 95.94 98 ARG A C 1
ATOM 792 O O . ARG A 1 98 ? -9.07 15.422 21.203 1 95.94 98 ARG A O 1
ATOM 799 N N . LYS A 1 99 ? -6.906 15.055 21.594 1 97.25 99 LYS A N 1
ATOM 800 C CA . LYS A 1 99 ? -6.824 16.031 22.672 1 97.25 99 LYS A CA 1
ATOM 801 C C . LYS A 1 99 ? -5.52 16.828 22.594 1 97.25 99 LYS A C 1
ATOM 803 O O . LYS A 1 99 ? -4.633 16.656 23.438 1 97.25 99 LYS A O 1
ATOM 808 N N . LEU A 1 100 ? -5.461 17.734 21.688 1 98.25 100 LEU A N 1
ATOM 809 C CA . LEU A 1 100 ? -4.254 18.531 21.484 1 98.25 100 LEU A CA 1
ATOM 810 C C . LEU A 1 100 ? -4.062 19.531 22.609 1 98.25 100 LEU A C 1
ATOM 812 O O . LEU A 1 100 ? -5.023 20.188 23.031 1 98.25 100 LEU A O 1
ATOM 816 N N . GLN A 1 101 ? -2.873 19.688 23.062 1 98.25 101 GLN A N 1
ATOM 817 C CA . GLN A 1 101 ? -2.549 20.562 24.188 1 98.25 101 GLN A CA 1
ATOM 818 C C . GLN A 1 101 ? -1.936 21.875 23.703 1 98.25 101 GLN A C 1
ATOM 820 O O . GLN A 1 101 ? -0.905 22.312 24.219 1 98.25 101 GLN A O 1
ATOM 825 N N . PHE A 1 102 ? -2.504 22.438 22.703 1 98.69 102 PHE A N 1
ATOM 826 C CA . PHE A 1 102 ? -2.082 23.719 22.156 1 98.69 102 PHE A CA 1
ATOM 827 C C . PHE A 1 102 ? -3.215 24.734 22.219 1 98.69 102 PHE A C 1
ATOM 829 O O . PHE A 1 102 ? -4.391 24.375 22.188 1 98.69 102 PHE A O 1
ATOM 836 N N . ALA A 1 103 ? -2.922 25.984 22.281 1 98.5 103 ALA A N 1
ATOM 837 C CA . ALA A 1 103 ? -3.906 27.062 22.297 1 98.5 103 ALA A CA 1
ATOM 838 C C . ALA A 1 103 ? -4.602 27.188 20.953 1 98.5 103 ALA A C 1
ATOM 840 O O . ALA A 1 103 ? -4.078 26.75 19.922 1 98.5 103 ALA A O 1
ATOM 841 N N . ASP A 1 104 ? -5.781 27.844 20.969 1 98.38 104 ASP A N 1
ATOM 842 C CA . ASP A 1 104 ? -6.504 28.109 19.734 1 98.38 104 ASP A CA 1
ATOM 843 C C . ASP A 1 104 ? -5.645 28.922 18.766 1 98.38 104 ASP A C 1
ATOM 845 O O . ASP A 1 104 ? -4.949 29.859 19.172 1 98.38 104 ASP A O 1
ATOM 849 N N . GLY A 1 105 ? -5.617 28.531 17.578 1 98.25 105 GLY A N 1
ATOM 850 C CA . GLY A 1 105 ? -4.969 29.328 16.547 1 98.25 105 GLY A CA 1
ATOM 851 C C . GLY A 1 105 ? -3.455 29.297 16.625 1 98.25 105 GLY A C 1
ATOM 852 O O . GLY A 1 105 ? -2.785 30.234 16.188 1 98.25 105 GLY A O 1
ATOM 853 N N . SER A 1 106 ? -2.918 28.25 17.188 1 98.5 106 SER A N 1
ATOM 854 C CA . SER A 1 106 ? -1.482 28.156 17.438 1 98.5 106 SER A CA 1
ATOM 855 C C . SER A 1 106 ? -0.72 27.844 16.156 1 98.5 106 SER A C 1
ATOM 857 O O . SER A 1 106 ? 0.496 28.031 16.078 1 98.5 106 SER A O 1
ATOM 859 N N . PHE A 1 107 ? -1.419 27.359 15.156 1 98.5 107 PHE A N 1
ATOM 860 C CA . PHE A 1 107 ? -0.719 26.875 13.969 1 98.5 107 PHE A CA 1
ATOM 861 C C . PHE A 1 107 ? -1.337 27.469 12.703 1 98.5 107 PHE A C 1
ATOM 863 O O . PHE A 1 107 ? -2.547 27.688 12.641 1 98.5 107 PHE A O 1
ATOM 870 N N . ASP A 1 108 ? -0.497 27.688 11.703 1 97.94 108 ASP A N 1
ATOM 871 C CA . ASP A 1 108 ? -0.918 28.141 10.391 1 97.94 108 ASP A CA 1
ATOM 872 C C . ASP A 1 108 ? -1.139 26.969 9.438 1 97.94 108 ASP A C 1
ATOM 874 O O . ASP A 1 108 ? -1.812 27.109 8.414 1 97.94 108 ASP A O 1
ATOM 878 N N . PHE A 1 109 ? -0.549 25.891 9.82 1 97.38 109 PHE A N 1
ATOM 879 C CA . PHE A 1 109 ? -0.54 24.719 8.953 1 97.38 109 PHE A CA 1
ATOM 880 C C . PHE A 1 109 ? -0.557 23.438 9.773 1 97.38 109 PHE A C 1
ATOM 882 O O . PHE A 1 109 ? 0.235 23.281 10.711 1 97.38 109 PHE A O 1
ATOM 889 N N . VAL A 1 110 ? -1.515 22.547 9.484 1 98.56 110 VAL A N 1
ATOM 890 C CA . VAL A 1 110 ? -1.579 21.219 10.102 1 98.56 110 VAL A CA 1
ATOM 891 C C . VAL A 1 110 ? -1.647 20.141 9.016 1 98.56 110 VAL A C 1
ATOM 893 O O . VAL A 1 110 ? -2.348 20.312 8.016 1 98.56 110 VAL A O 1
ATOM 896 N N . ILE A 1 111 ? -0.908 19.047 9.234 1 97.94 111 ILE A N 1
ATOM 897 C CA . ILE A 1 111 ? -0.96 17.969 8.25 1 97.94 111 ILE A CA 1
ATOM 898 C C . ILE A 1 111 ? -1.003 16.625 8.961 1 97.94 111 ILE A C 1
ATOM 900 O O . ILE A 1 111 ? -0.394 16.453 10.023 1 97.94 111 ILE A O 1
ATOM 904 N N . GLU A 1 112 ? -1.798 15.727 8.461 1 96.12 112 GLU A N 1
ATOM 905 C CA . GLU A 1 112 ? -1.688 14.32 8.812 1 96.12 112 GLU A CA 1
ATOM 906 C C . GLU A 1 112 ? -1.621 13.445 7.559 1 96.12 112 GLU A C 1
ATOM 908 O O . GLU A 1 112 ? -2.215 13.773 6.531 1 96.12 112 GLU A O 1
ATOM 913 N N . LYS A 1 113 ? -0.879 12.453 7.586 1 90.94 113 LYS A N 1
ATOM 914 C CA . LYS A 1 113 ? -0.723 11.484 6.508 1 90.94 113 LYS A CA 1
ATOM 915 C C . LYS A 1 113 ? -0.976 10.062 7.004 1 90.94 113 LYS A C 1
ATOM 917 O O . LYS A 1 113 ? -0.133 9.484 7.691 1 90.94 113 LYS A O 1
ATOM 922 N N . GLY A 1 114 ? -2.068 9.578 6.664 1 86.62 114 GLY A N 1
ATOM 923 C CA . GLY A 1 114 ? -2.416 8.203 6.988 1 86.62 114 GLY A CA 1
ATOM 924 C C . GLY A 1 114 ? -2.887 8.031 8.422 1 86.62 114 GLY A C 1
ATOM 925 O O . GLY A 1 114 ? -3.344 6.949 8.805 1 86.62 114 GLY A O 1
ATOM 926 N N . THR A 1 115 ? -2.775 9.047 9.242 1 87.31 115 THR A N 1
ATOM 927 C CA . THR A 1 115 ? -3.102 8.969 10.664 1 87.31 115 THR A CA 1
ATOM 928 C C . THR A 1 115 ? -4.586 8.68 10.859 1 87.31 115 THR A C 1
ATOM 930 O O . THR A 1 115 ? -4.953 7.758 11.602 1 87.31 115 THR A O 1
ATOM 933 N N . LEU A 1 116 ? -5.461 9.398 10.188 1 89.62 116 LEU A N 1
ATOM 934 C CA . LEU A 1 116 ? -6.898 9.18 10.312 1 89.62 116 LEU A CA 1
ATOM 935 C C . LEU A 1 116 ? -7.285 7.812 9.766 1 89.62 116 LEU A C 1
ATOM 937 O O . LEU A 1 116 ? -8.172 7.152 10.305 1 89.62 116 LEU A O 1
ATOM 941 N N . ASP A 1 117 ? -6.625 7.398 8.695 1 80.56 117 ASP A N 1
ATOM 942 C CA . ASP A 1 117 ? -6.863 6.062 8.156 1 80.56 117 ASP A CA 1
ATOM 943 C C . ASP A 1 117 ? -6.594 4.988 9.203 1 80.56 117 ASP A C 1
ATOM 945 O O . ASP A 1 117 ? -7.371 4.047 9.352 1 80.56 117 ASP A O 1
ATOM 949 N N . ALA A 1 118 ? -5.48 5.113 9.867 1 74.56 118 ALA A N 1
ATOM 950 C CA . ALA A 1 118 ? -5.102 4.16 10.906 1 74.56 118 ALA A CA 1
ATOM 951 C C . ALA A 1 118 ? -6.129 4.133 12.031 1 74.56 118 ALA A C 1
ATOM 953 O O . ALA A 1 118 ? -6.406 3.078 12.602 1 74.56 118 ALA A O 1
ATOM 954 N N . MET A 1 119 ? -6.719 5.223 12.32 1 79.56 119 MET A N 1
ATOM 955 C CA . MET A 1 119 ? -7.695 5.332 13.406 1 79.56 119 MET A CA 1
ATOM 956 C C . MET A 1 119 ? -9.023 4.699 13 1 79.56 119 MET A C 1
ATOM 958 O O . MET A 1 119 ? -9.797 4.262 13.859 1 79.56 119 MET A O 1
ATOM 962 N N . MET A 1 120 ? -9.211 4.715 11.68 1 74.94 120 MET A N 1
ATOM 963 C CA . MET A 1 120 ? -10.484 4.211 11.164 1 74.94 120 MET A CA 1
ATOM 964 C C . MET A 1 120 ? -10.359 2.754 10.742 1 74.94 120 MET A C 1
ATOM 966 O O . MET A 1 120 ? -11.281 2.197 10.141 1 74.94 120 MET A O 1
ATOM 970 N N . VAL A 1 121 ? -9.289 2.133 10.852 1 60.81 121 VAL A N 1
ATOM 971 C CA . VAL A 1 121 ? -8.984 0.799 10.344 1 60.81 121 VAL A CA 1
ATOM 972 C C . VAL A 1 121 ? -9.992 -0.205 10.898 1 60.81 121 VAL A C 1
ATOM 974 O O . VAL A 1 121 ? -10.32 -1.196 10.234 1 60.81 121 VAL A O 1
ATOM 977 N N . GLY A 1 122 ? -10.57 0.024 11.898 1 56.53 122 GLY A N 1
ATOM 978 C CA . GLY A 1 122 ? -11.555 -0.881 12.461 1 56.53 122 GLY A CA 1
ATOM 979 C C . GLY A 1 122 ? -12.898 -0.823 11.75 1 56.53 122 GLY A C 1
ATOM 980 O O . GLY A 1 122 ? -13.75 -1.69 11.945 1 56.53 122 GLY A O 1
ATOM 981 N N . GLU A 1 123 ? -13.008 0.177 10.875 1 57.66 123 GLU A N 1
ATOM 982 C CA . GLU A 1 123 ? -14.25 0.326 10.125 1 57.66 123 GLU A CA 1
ATOM 983 C C . GLU A 1 123 ? -14.258 -0.584 8.898 1 57.66 123 GLU A C 1
ATOM 985 O O . GLU A 1 123 ? -13.359 -0.518 8.055 1 57.66 123 GLU A O 1
ATOM 990 N N . ARG A 1 124 ? -15.094 -1.568 8.711 1 53.03 124 ARG A N 1
ATOM 991 C CA . ARG A 1 124 ? -15.117 -2.629 7.711 1 53.03 124 ARG A CA 1
ATOM 992 C C . ARG A 1 124 ? -15.805 -2.16 6.43 1 53.03 124 ARG A C 1
ATOM 994 O O . ARG A 1 124 ? -15.453 -2.604 5.336 1 53.03 124 ARG A O 1
ATOM 1001 N N . ASP A 1 125 ? -16.75 -1.31 6.676 1 56.75 125 ASP A N 1
ATOM 1002 C CA . ASP A 1 125 ? -17.531 -0.817 5.551 1 56.75 125 ASP A CA 1
ATOM 1003 C C . ASP A 1 125 ? -17.453 0.704 5.449 1 56.75 125 ASP A C 1
ATOM 1005 O O . ASP A 1 125 ? -18 1.421 6.285 1 56.75 125 ASP A O 1
ATOM 1009 N N . PRO A 1 126 ? -16.766 1.207 4.488 1 56.69 126 PRO A N 1
ATOM 1010 C CA . PRO A 1 126 ? -16.609 2.66 4.387 1 56.69 126 PRO A CA 1
ATOM 1011 C C . PRO A 1 126 ? -17.938 3.379 4.137 1 56.69 126 PRO A C 1
ATOM 1013 O O . PRO A 1 126 ? -18.047 4.586 4.371 1 56.69 126 PRO A O 1
ATOM 1016 N N . TRP A 1 127 ? -18.906 2.58 3.654 1 57.84 127 TRP A N 1
ATOM 1017 C CA . TRP A 1 127 ? -20.219 3.178 3.432 1 57.84 127 TRP A CA 1
ATOM 1018 C C . TRP A 1 127 ? -21.016 3.268 4.738 1 57.84 127 TRP A C 1
ATOM 1020 O O . TRP A 1 127 ? -21.953 4.062 4.852 1 57.84 127 TRP A O 1
ATOM 1030 N N . ARG A 1 128 ? -20.594 2.361 5.602 1 69.62 128 ARG A N 1
ATOM 1031 C CA . ARG A 1 128 ? -21.234 2.348 6.91 1 69.62 128 ARG A CA 1
ATOM 1032 C C . ARG A 1 128 ? -20.234 2.637 8.023 1 69.62 128 ARG A C 1
ATOM 1034 O O . ARG A 1 128 ? -19.719 1.714 8.656 1 69.62 128 ARG A O 1
ATOM 1041 N N . VAL A 1 129 ? -20.125 3.889 8.273 1 75.75 129 VAL A N 1
ATOM 1042 C CA . VAL A 1 129 ? -19.203 4.305 9.328 1 75.75 129 VAL A CA 1
ATOM 1043 C C . VAL A 1 129 ? -19.938 4.301 10.672 1 75.75 129 VAL A C 1
ATOM 1045 O O . VAL A 1 129 ? -21.047 4.828 10.781 1 75.75 129 VAL A O 1
ATOM 1048 N N . THR A 1 130 ? -19.438 3.65 11.648 1 82.62 130 THR A N 1
ATOM 1049 C CA . THR A 1 130 ? -20.047 3.559 12.969 1 82.62 130 THR A CA 1
ATOM 1050 C C . THR A 1 130 ? -20.062 4.922 13.648 1 82.62 130 THR A C 1
ATOM 1052 O O . THR A 1 130 ? -19.25 5.793 13.328 1 82.62 130 THR A O 1
ATOM 1055 N N . SER A 1 131 ? -21 5.035 14.586 1 88.12 131 SER A N 1
ATOM 1056 C CA . SER A 1 131 ? -21.078 6.27 15.359 1 88.12 131 SER A CA 1
ATOM 1057 C C . SER A 1 131 ? -19.797 6.504 16.156 1 88.12 131 SER A C 1
ATOM 1059 O O . SER A 1 131 ? -19.375 7.645 16.344 1 88.12 131 SER A O 1
ATOM 1061 N N . GLU A 1 132 ? -19.219 5.43 16.547 1 86.88 132 GLU A N 1
ATOM 1062 C CA . GLU A 1 132 ? -17.969 5.531 17.312 1 86.88 132 GLU A CA 1
ATOM 1063 C C . GLU A 1 132 ? -16.844 6.094 16.438 1 86.88 132 GLU A C 1
ATOM 1065 O O . GLU A 1 132 ? -16.078 6.949 16.891 1 86.88 132 GLU A O 1
ATOM 1070 N N . ALA A 1 133 ? -16.75 5.605 15.266 1 85.44 133 ALA A N 1
ATOM 1071 C CA . ALA A 1 133 ? -15.727 6.078 14.344 1 85.44 133 ALA A CA 1
ATOM 1072 C C . ALA A 1 133 ? -15.961 7.535 13.953 1 85.44 133 ALA A C 1
ATOM 1074 O O . ALA A 1 133 ? -15.016 8.328 13.875 1 85.44 133 ALA A O 1
ATOM 1075 N N . ILE A 1 134 ? -17.219 7.855 13.719 1 90.81 134 ILE A N 1
ATOM 1076 C CA . ILE A 1 134 ? -17.578 9.234 13.391 1 90.81 134 ILE A CA 1
ATOM 1077 C C . ILE A 1 134 ? -17.156 10.164 14.523 1 90.81 134 ILE A C 1
ATOM 1079 O O . ILE A 1 134 ? -16.547 11.211 14.289 1 90.81 134 ILE A O 1
ATOM 1083 N N . ALA A 1 135 ? -17.438 9.742 15.703 1 93.44 135 ALA A N 1
ATOM 1084 C CA . ALA A 1 135 ? -17.109 10.555 16.875 1 93.44 135 ALA A CA 1
ATOM 1085 C C . ALA A 1 135 ? -15.602 10.703 17.031 1 93.44 135 ALA A C 1
ATOM 1087 O O . ALA A 1 135 ? -15.109 11.781 17.344 1 93.44 135 ALA A O 1
ATOM 1088 N N . LEU A 1 136 ? -14.945 9.68 16.859 1 91.31 136 LEU A N 1
ATOM 1089 C CA . LEU A 1 136 ? -13.492 9.672 16.984 1 91.31 136 LEU A CA 1
ATOM 1090 C C . LEU A 1 136 ? -12.859 10.648 16 1 91.31 136 LEU A C 1
ATOM 1092 O O . LEU A 1 136 ? -12.008 11.461 16.375 1 91.31 136 LEU A O 1
ATOM 1096 N N . ILE A 1 137 ? -13.242 10.57 14.766 1 94.5 137 ILE A N 1
ATOM 1097 C CA . ILE A 1 137 ? -12.703 11.43 13.727 1 94.5 137 ILE A CA 1
ATOM 1098 C C . ILE A 1 137 ? -13.086 12.883 14.008 1 94.5 137 ILE A C 1
ATOM 1100 O O . ILE A 1 137 ? -12.266 13.789 13.836 1 94.5 137 ILE A O 1
ATOM 1104 N N . ASP A 1 138 ? -14.281 13.102 14.5 1 96.88 138 ASP A N 1
ATOM 1105 C CA . ASP A 1 138 ? -14.734 14.453 14.836 1 96.88 138 ASP A CA 1
ATOM 1106 C C . ASP A 1 138 ? -13.891 15.047 15.953 1 96.88 138 ASP A C 1
ATOM 1108 O O . ASP A 1 138 ? -13.617 16.25 15.961 1 96.88 138 ASP A O 1
ATOM 1112 N N . GLU A 1 139 ? -13.531 14.266 16.891 1 97.38 139 GLU A N 1
ATOM 1113 C CA . GLU A 1 13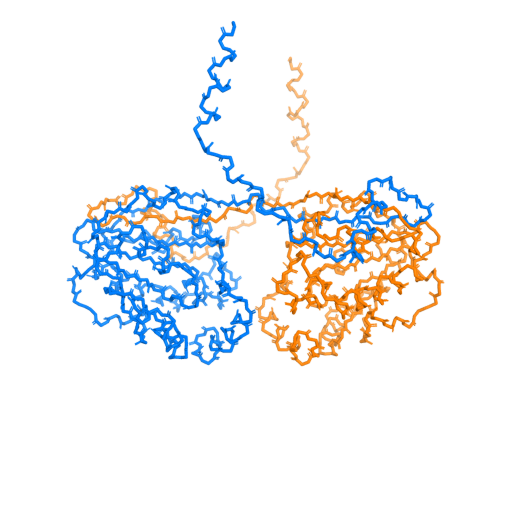9 ? -12.664 14.766 17.953 1 97.38 139 GLU A CA 1
ATOM 1114 C C . GLU A 1 139 ? -11.352 15.312 17.406 1 97.38 139 GLU A C 1
ATOM 1116 O O . GLU A 1 139 ? -10.93 16.406 17.766 1 97.38 139 GLU A O 1
ATOM 1121 N N . VAL A 1 140 ? -10.75 14.539 16.547 1 97.94 140 VAL A N 1
ATOM 1122 C CA . VAL A 1 140 ? -9.477 14.945 15.961 1 97.94 140 VAL A CA 1
ATOM 1123 C C . VAL A 1 140 ? -9.68 16.203 15.117 1 97.94 140 VAL A C 1
ATOM 1125 O O . VAL A 1 140 ? -8.938 17.188 15.266 1 97.94 140 VAL A O 1
ATOM 1128 N N . LEU A 1 141 ? -10.664 16.203 14.242 1 98.5 141 LEU A N 1
ATOM 1129 C CA . LEU A 1 141 ? -10.867 17.297 13.305 1 98.5 141 LEU A CA 1
ATOM 1130 C C . LEU A 1 141 ? -11.289 18.562 14.039 1 98.5 141 LEU A C 1
ATOM 1132 O O . LEU A 1 141 ? -10.938 19.672 13.625 1 98.5 141 LEU A O 1
ATOM 1136 N N . SER A 1 142 ? -12.023 18.438 15.133 1 98.62 142 SER A N 1
ATOM 1137 C CA . SER A 1 142 ? -12.375 19.594 15.961 1 98.62 142 SER A CA 1
ATOM 1138 C C . SER A 1 142 ? -11.133 20.219 16.578 1 98.62 142 SER A C 1
ATOM 1140 O O . SER A 1 142 ? -11.008 21.438 16.625 1 98.62 142 SER A O 1
ATOM 1142 N N . GLU A 1 143 ? -10.266 19.406 17.078 1 98.81 143 GLU A N 1
ATOM 1143 C CA . GLU A 1 143 ? -9.008 19.906 17.625 1 98.81 143 GLU A CA 1
ATOM 1144 C C . GLU A 1 143 ? -8.172 20.594 16.547 1 98.81 143 GLU A C 1
ATOM 1146 O O . GLU A 1 143 ? -7.59 21.656 16.781 1 98.81 143 GLU A O 1
ATOM 1151 N N . VAL A 1 144 ? -8.109 19.984 15.375 1 98.81 144 VAL A N 1
ATOM 1152 C CA . VAL A 1 144 ? -7.359 20.578 14.273 1 98.81 144 VAL A CA 1
ATOM 1153 C C . VAL A 1 144 ? -7.938 21.953 13.945 1 98.81 144 VAL A C 1
ATOM 1155 O O . VAL A 1 144 ? -7.191 22.922 13.805 1 98.81 144 VAL A O 1
ATOM 1158 N N . SER A 1 145 ? -9.25 22 13.82 1 98.56 145 SER A N 1
ATOM 1159 C CA . SER A 1 145 ? -9.906 23.266 13.547 1 98.56 145 SER A CA 1
ATOM 1160 C C . SER A 1 145 ? -9.578 24.297 14.625 1 98.56 145 SER A C 1
ATOM 1162 O O . SER A 1 145 ? -9.297 25.453 14.32 1 98.56 145 SER A O 1
ATOM 1164 N N . ARG A 1 146 ? -9.625 23.875 15.859 1 98.69 146 ARG A N 1
ATOM 1165 C CA . ARG A 1 146 ? -9.398 24.781 16.984 1 98.69 146 ARG A CA 1
ATOM 1166 C C . ARG A 1 146 ? -7.98 25.344 16.953 1 98.69 146 ARG A C 1
ATOM 1168 O O . ARG A 1 146 ? -7.777 26.531 17.172 1 98.69 146 ARG A O 1
ATOM 1175 N N . VAL A 1 147 ? -6.988 24.562 16.656 1 98.75 147 VAL A N 1
ATOM 1176 C CA . VAL A 1 147 ? -5.602 25 16.797 1 98.75 147 VAL A CA 1
ATOM 1177 C C . VAL A 1 147 ? -5.164 25.734 15.531 1 98.75 147 VAL A C 1
ATOM 1179 O O . VAL A 1 147 ? -4.117 26.391 15.508 1 98.75 147 VAL A O 1
ATOM 1182 N N . LEU A 1 148 ? -5.883 25.609 14.484 1 98.44 148 LEU A N 1
ATOM 1183 C CA . LEU A 1 148 ? -5.57 26.328 13.258 1 98.44 148 LEU A CA 1
ATOM 1184 C C . LEU A 1 148 ? -5.863 27.812 13.422 1 98.44 148 LEU A C 1
ATOM 1186 O O . LEU A 1 148 ? -6.883 28.188 14.008 1 98.44 148 LEU A O 1
ATOM 1190 N N . SER A 1 149 ? -4.938 28.672 12.992 1 97.69 149 SER A N 1
ATOM 1191 C CA . SER A 1 149 ? -5.188 30.109 12.914 1 97.69 149 SER A CA 1
ATOM 1192 C C . SER A 1 149 ? -6.297 30.438 11.914 1 97.69 149 SER A C 1
ATOM 1194 O O . SER A 1 149 ? -6.648 29.594 11.086 1 97.69 149 SER A O 1
ATOM 1196 N N . PRO A 1 150 ? -6.688 31.734 12.078 1 93.5 150 PRO A N 1
ATOM 1197 C CA . PRO A 1 150 ? -7.652 32.156 11.055 1 93.5 150 PRO A CA 1
ATOM 1198 C C . PRO A 1 150 ? -7.078 32.062 9.641 1 93.5 150 PRO A C 1
ATOM 1200 O O . PRO A 1 150 ? -5.938 32.469 9.406 1 93.5 150 PRO A O 1
ATOM 1203 N N . ASN A 1 151 ? -7.438 31.422 8.758 1 92.06 151 ASN A N 1
ATOM 1204 C CA . ASN A 1 151 ? -7.039 31.234 7.371 1 92.06 151 ASN A CA 1
ATOM 1205 C C . ASN A 1 151 ? -6.008 30.125 7.23 1 92.06 151 ASN A C 1
ATOM 1207 O O . ASN A 1 151 ? -5.273 30.078 6.238 1 92.06 151 ASN A O 1
ATOM 1211 N N . GLY A 1 152 ? -5.742 29.438 8.383 1 96.88 152 GLY A N 1
ATOM 1212 C CA . GLY A 1 152 ? -4.812 28.328 8.344 1 96.88 152 GLY A CA 1
ATOM 1213 C C . GLY A 1 152 ? -5.27 27.203 7.43 1 96.88 152 GLY A C 1
ATOM 1214 O O . GLY A 1 152 ? -6.402 27.203 6.941 1 96.88 152 GLY A O 1
ATOM 1215 N N . CYS A 1 153 ? -4.355 26.281 7.199 1 97 153 CYS A N 1
ATOM 1216 C CA . CYS A 1 153 ? -4.605 25.203 6.25 1 97 153 CYS A CA 1
ATOM 1217 C C . CYS A 1 153 ? -4.359 23.844 6.895 1 97 153 CYS A C 1
ATOM 1219 O O . CYS A 1 153 ? -3.357 23.656 7.59 1 97 153 CYS A O 1
ATOM 1221 N N . PHE A 1 154 ? -5.332 22.984 6.703 1 98.38 154 PHE A N 1
ATOM 1222 C CA . PHE A 1 154 ? -5.18 21.594 7.094 1 98.38 154 PHE A CA 1
ATOM 1223 C C . PHE A 1 154 ? -5.062 20.703 5.871 1 98.38 154 PHE A C 1
ATOM 1225 O O . PHE A 1 154 ? -5.883 20.781 4.953 1 98.38 154 PHE A O 1
ATOM 1232 N N . ILE A 1 155 ? -4.039 19.844 5.84 1 97.12 155 ILE A N 1
ATOM 1233 C CA . ILE A 1 155 ? -3.844 18.875 4.762 1 97.12 155 ILE A CA 1
ATOM 1234 C C . ILE A 1 155 ? -3.959 17.453 5.312 1 97.12 155 ILE A C 1
ATOM 1236 O O . ILE A 1 155 ? -3.367 17.125 6.344 1 97.12 155 ILE A O 1
ATOM 1240 N N . SER A 1 156 ? -4.77 16.719 4.699 1 95.81 156 SER A N 1
ATOM 1241 C CA . SER A 1 156 ? -4.918 15.297 5.008 1 95.81 156 SER A CA 1
ATOM 1242 C C . SER A 1 156 ? -4.578 14.43 3.799 1 95.81 156 SER A C 1
ATOM 1244 O O . SER A 1 156 ? -5.145 14.609 2.719 1 95.81 156 SER A O 1
ATOM 1246 N N . VAL A 1 157 ? -3.633 13.562 3.922 1 91.25 157 VAL A N 1
ATOM 1247 C CA . VAL A 1 157 ? -3.234 12.633 2.871 1 91.25 157 VAL A CA 1
ATOM 1248 C C . VAL A 1 157 ? -3.762 11.234 3.193 1 91.25 157 VAL A C 1
ATOM 1250 O O . VAL A 1 157 ? -3.525 10.711 4.285 1 91.25 157 VAL A O 1
ATOM 1253 N N . THR A 1 158 ? -4.465 10.641 2.264 1 81.88 158 THR A N 1
ATOM 1254 C CA . THR A 1 158 ? -5.176 9.406 2.564 1 81.88 158 THR A CA 1
ATOM 1255 C C . THR A 1 158 ? -5.383 8.578 1.298 1 81.88 158 THR A C 1
ATOM 1257 O O . THR A 1 158 ? -5.211 9.086 0.186 1 81.88 158 THR A O 1
ATOM 1260 N N . PHE A 1 159 ? -5.723 7.348 1.493 1 69.88 159 PHE A N 1
ATOM 1261 C CA . PHE A 1 159 ? -6.137 6.488 0.392 1 69.88 159 PHE A CA 1
ATOM 1262 C C . PHE A 1 159 ? -7.637 6.598 0.155 1 69.88 159 PHE A C 1
ATOM 1264 O O . PHE A 1 159 ? -8.148 6.094 -0.848 1 69.88 159 PHE A O 1
ATOM 1271 N N . SER A 1 160 ? -8.305 7.254 1.004 1 73.81 160 SER A N 1
ATOM 1272 C CA . SER A 1 160 ? -9.758 7.281 0.963 1 73.81 160 SER A CA 1
ATOM 1273 C C . SER A 1 160 ? -10.266 8.32 -0.032 1 73.81 160 SER A C 1
ATOM 1275 O O . SER A 1 160 ? -9.953 9.5 0.085 1 73.81 160 SER A O 1
ATOM 1277 N N . PRO A 1 161 ? -11.016 7.914 -0.921 1 71.81 161 PRO A N 1
ATOM 1278 C CA . PRO A 1 161 ? -11.5 8.82 -1.961 1 71.81 161 PRO A CA 1
ATOM 1279 C C . PRO A 1 161 ? -12.555 9.797 -1.442 1 71.81 161 PRO A C 1
ATOM 1281 O O . PRO A 1 161 ? -13.062 9.633 -0.333 1 71.81 161 PRO A O 1
ATOM 1284 N N . PRO A 1 162 ? -12.852 10.828 -2.215 1 74.94 162 PRO A N 1
ATOM 1285 C CA . PRO A 1 162 ? -13.734 11.922 -1.775 1 74.94 162 PRO A CA 1
ATOM 1286 C C . PRO A 1 162 ? -15.109 11.43 -1.348 1 74.94 162 PRO A C 1
ATOM 1288 O O . PRO A 1 162 ? -15.672 11.922 -0.364 1 74.94 162 PRO A O 1
ATOM 1291 N N . HIS A 1 163 ? -15.641 10.484 -1.99 1 69.06 163 HIS A N 1
ATOM 1292 C CA . HIS A 1 163 ? -16.984 10.047 -1.656 1 69.06 163 HIS A CA 1
ATOM 1293 C C . HIS A 1 163 ? -17.047 9.461 -0.251 1 69.06 163 HIS A C 1
ATOM 1295 O O . HIS A 1 163 ? -18.094 9.469 0.389 1 69.06 163 HIS A O 1
ATOM 1301 N N . PHE A 1 164 ? -15.977 9.023 0.203 1 75.19 164 PHE A N 1
ATOM 1302 C CA . PHE A 1 164 ? -15.945 8.422 1.53 1 75.19 164 PHE A CA 1
ATOM 1303 C C . PHE A 1 164 ? -15.383 9.406 2.557 1 75.19 164 PHE A C 1
ATOM 1305 O O . PHE A 1 164 ? -15.875 9.477 3.686 1 75.19 164 PHE A O 1
ATOM 1312 N N . ARG A 1 165 ? -14.336 10.086 2.15 1 86.88 165 ARG A N 1
ATOM 1313 C CA . ARG A 1 165 ? -13.562 10.805 3.158 1 86.88 165 ARG A CA 1
ATOM 1314 C C . ARG A 1 165 ? -14.086 12.227 3.334 1 86.88 165 ARG A C 1
ATOM 1316 O O . ARG A 1 165 ? -14.094 12.758 4.449 1 86.88 165 ARG A O 1
ATOM 1323 N N . THR A 1 166 ? -14.602 12.828 2.268 1 87.38 166 THR A N 1
ATOM 1324 C CA . THR A 1 166 ? -15.008 14.227 2.312 1 87.38 166 THR A CA 1
ATOM 1325 C C . THR A 1 166 ? -16.125 14.43 3.328 1 87.38 166 THR A C 1
ATOM 1327 O O . THR A 1 166 ? -16.203 15.477 3.975 1 87.38 166 THR A O 1
ATOM 1330 N N . ARG A 1 167 ? -16.969 13.445 3.525 1 88.81 167 ARG A N 1
ATOM 1331 C CA . ARG A 1 167 ? -18.109 13.562 4.426 1 88.81 167 ARG A CA 1
ATOM 1332 C C . ARG A 1 167 ? -17.656 13.883 5.844 1 88.81 167 ARG A C 1
ATOM 1334 O O . ARG A 1 167 ? -18.375 14.555 6.594 1 88.81 167 ARG A O 1
ATOM 1341 N N . HIS A 1 168 ? -16.484 13.445 6.176 1 93.5 168 HIS A N 1
ATOM 1342 C CA . HIS A 1 168 ? -15.961 13.719 7.504 1 93.5 168 HIS A CA 1
ATOM 1343 C C . HIS A 1 168 ? -15.438 15.148 7.605 1 93.5 168 HIS A C 1
ATOM 1345 O O . HIS A 1 168 ? -15.586 15.797 8.648 1 93.5 168 HIS A O 1
ATOM 1351 N N . TYR A 1 169 ? -14.859 15.656 6.551 1 96.38 169 TYR A N 1
ATOM 1352 C CA . TYR A 1 169 ? -14.227 16.969 6.539 1 96.38 169 TYR A CA 1
ATOM 1353 C C . TYR A 1 169 ? -15.266 18.078 6.363 1 96.38 169 TYR A C 1
ATOM 1355 O O . TYR A 1 169 ? -15.07 19.203 6.84 1 96.38 169 TYR A O 1
ATOM 1363 N N . ALA A 1 170 ? -16.297 17.75 5.641 1 93.5 170 ALA A N 1
ATOM 1364 C CA . ALA A 1 170 ? -17.25 18.766 5.203 1 93.5 170 ALA A CA 1
ATOM 1365 C C . ALA A 1 170 ? -18.328 19 6.258 1 93.5 170 ALA A C 1
ATOM 1367 O O . ALA A 1 170 ? -19.516 18.859 5.969 1 93.5 170 ALA A O 1
ATOM 1368 N N . GLN A 1 171 ? -17.922 19.328 7.414 1 95 171 GLN A N 1
ATOM 1369 C CA . GLN A 1 171 ? -18.812 19.734 8.492 1 95 171 GLN A CA 1
ATOM 1370 C C . GLN A 1 171 ? -18.703 21.219 8.781 1 95 171 GLN A C 1
ATOM 1372 O O . GLN A 1 171 ? -17.594 21.734 8.984 1 95 171 GLN A O 1
ATOM 1377 N N . PRO A 1 172 ? -19.828 21.891 8.875 1 93.62 172 PRO A N 1
ATOM 1378 C CA . PRO A 1 172 ? -19.797 23.344 9.039 1 93.62 172 PRO A CA 1
ATOM 1379 C C . PRO A 1 172 ? -19.062 23.781 10.305 1 93.62 172 PRO A C 1
ATOM 1381 O O . PRO A 1 172 ? -18.453 24.859 10.344 1 93.62 172 PRO A O 1
ATOM 1384 N N . SER A 1 173 ? -19.078 22.938 11.273 1 95.69 173 SER A N 1
ATOM 1385 C CA . SER A 1 173 ? -18.531 23.312 12.578 1 95.69 173 SER A CA 1
ATOM 1386 C C . SER A 1 173 ? -17.031 23.547 12.492 1 95.69 173 SER A C 1
ATOM 1388 O O . SER A 1 173 ? -16.453 24.219 13.359 1 95.69 173 SER A O 1
ATOM 1390 N N . TYR A 1 174 ? -16.359 23.078 11.453 1 97.06 174 TYR A N 1
ATOM 1391 C CA . TYR A 1 174 ? -14.922 23.234 11.352 1 97.06 174 TYR A CA 1
ATOM 1392 C C . TYR A 1 174 ? -14.547 24.562 10.711 1 97.06 174 TYR A C 1
ATOM 1394 O O . TYR A 1 174 ? -13.398 25 10.797 1 97.06 174 TYR A O 1
ATOM 1402 N N . SER A 1 175 ? -15.492 25.203 9.977 1 96.75 175 SER A N 1
ATOM 1403 C CA . SER A 1 175 ? -15.336 26.531 9.391 1 96.75 175 SER A CA 1
ATOM 1404 C C . SER A 1 175 ? -14.211 26.562 8.367 1 96.75 175 SER A C 1
ATOM 1406 O O . SER A 1 175 ? -13.391 27.484 8.359 1 96.75 175 SER A O 1
ATOM 1408 N N . TRP A 1 176 ? -14.117 25.453 7.559 1 97.19 176 TRP A N 1
ATOM 1409 C CA . TRP A 1 176 ? -13.125 25.438 6.488 1 97.19 176 TRP A CA 1
ATOM 1410 C C . TRP A 1 176 ? -13.734 24.891 5.199 1 97.19 176 TRP A C 1
ATOM 1412 O O . TRP A 1 176 ? -14.828 24.328 5.211 1 97.19 176 TRP A O 1
ATOM 1422 N N . SER A 1 177 ? -13.109 25.219 4.039 1 94.38 177 SER A N 1
ATOM 1423 C CA . SER A 1 177 ? -13.438 24.609 2.754 1 94.38 177 SER A CA 1
ATOM 1424 C C . SER A 1 177 ? -12.734 23.266 2.588 1 94.38 177 SER A C 1
ATOM 1426 O O . SER A 1 177 ? -11.836 22.938 3.361 1 94.38 177 SER A O 1
ATOM 1428 N N . VAL A 1 178 ? -13.242 22.469 1.692 1 93.69 178 VAL A N 1
ATOM 1429 C CA . VAL A 1 178 ? -12.633 21.188 1.386 1 93.69 178 VAL A CA 1
ATOM 1430 C C . VAL A 1 178 ? -12.336 21.094 -0.11 1 93.69 178 VAL A C 1
ATOM 1432 O O . VAL A 1 178 ? -13.203 21.391 -0.939 1 93.69 178 VAL A O 1
ATOM 1435 N N . SER A 1 179 ? -11.125 20.828 -0.447 1 88.44 179 SER A N 1
ATOM 1436 C CA . SER A 1 179 ? -10.727 20.484 -1.808 1 88.44 179 SER A CA 1
ATOM 1437 C C . SER A 1 179 ? -9.875 19.219 -1.831 1 88.44 179 SER A C 1
ATOM 1439 O O . SER A 1 179 ? -9.32 18.828 -0.805 1 88.44 179 SER A O 1
ATOM 1441 N N . CYS A 1 180 ? -9.922 18.562 -2.908 1 86.62 180 CYS A N 1
ATOM 1442 C CA . CYS A 1 180 ? -9.203 17.297 -3.023 1 86.62 180 CYS A CA 1
ATOM 1443 C C . CYS A 1 180 ? -8.406 17.25 -4.32 1 86.62 180 CYS A C 1
ATOM 1445 O O . CYS A 1 180 ? -8.914 17.609 -5.383 1 86.62 180 CYS A O 1
ATOM 1447 N N . ASN A 1 181 ? -7.152 16.938 -4.242 1 82.25 181 ASN A N 1
ATOM 1448 C CA . ASN A 1 181 ? -6.289 16.594 -5.367 1 82.25 181 ASN A CA 1
ATOM 1449 C C . ASN A 1 181 ? -5.832 15.141 -5.289 1 82.25 181 ASN A C 1
ATOM 1451 O O . ASN A 1 181 ? -5.863 14.531 -4.219 1 82.25 181 ASN A O 1
ATOM 1455 N N . THR A 1 182 ? -5.598 14.602 -6.375 1 75.5 182 THR A N 1
ATOM 1456 C CA . THR A 1 182 ? -5.066 13.242 -6.422 1 75.5 182 THR A CA 1
ATOM 1457 C C . THR A 1 182 ? -3.617 13.242 -6.898 1 75.5 182 THR A C 1
ATOM 1459 O O . THR A 1 182 ? -3.188 14.164 -7.598 1 75.5 182 THR A O 1
ATOM 1462 N N . TYR A 1 183 ? -2.898 12.578 -6.238 1 69.31 183 TYR A N 1
ATOM 1463 C CA . TYR A 1 183 ? -1.555 12.273 -6.715 1 69.31 183 TYR A CA 1
ATOM 1464 C C . TYR A 1 183 ? -1.283 10.773 -6.652 1 69.31 183 TYR A C 1
ATOM 1466 O O . TYR A 1 183 ? -2.047 10.023 -6.039 1 69.31 183 TYR A O 1
ATOM 1474 N N . GLY A 1 184 ? -0.427 10.398 -7.234 1 61.22 184 GLY A N 1
ATOM 1475 C CA . GLY A 1 184 ? -0.124 8.977 -7.184 1 61.22 184 GLY A CA 1
ATOM 1476 C C . GLY A 1 184 ? 0.632 8.484 -8.406 1 61.22 184 GLY A C 1
ATOM 1477 O O . GLY A 1 184 ? 0.89 9.25 -9.336 1 61.22 184 GLY A O 1
ATOM 1478 N N . SER A 1 185 ? 1.37 7.758 -7.957 1 51.31 185 SER A N 1
ATOM 1479 C CA . SER A 1 185 ? 2.09 7.105 -9.047 1 51.31 185 SER A CA 1
ATOM 1480 C C . SER A 1 185 ? 1.248 6.008 -9.688 1 51.31 185 SER A C 1
ATOM 1482 O O . SER A 1 185 ? 0.345 5.461 -9.055 1 51.31 185 SER A O 1
ATOM 1484 N N . ASP A 1 186 ? 1.108 6.117 -10.867 1 50.5 186 ASP A N 1
ATOM 1485 C CA . ASP A 1 186 ? 0.675 4.895 -11.531 1 50.5 186 ASP A CA 1
ATOM 1486 C C . ASP A 1 186 ? 1.295 3.662 -10.883 1 50.5 186 ASP A C 1
ATOM 1488 O O . ASP A 1 186 ? 2.52 3.559 -10.773 1 50.5 186 ASP A O 1
ATOM 1492 N N . PHE A 1 187 ? 0.675 3.479 -9.625 1 52.5 187 PHE A N 1
ATOM 1493 C CA . PHE A 1 187 ? 1.288 2.262 -9.109 1 52.5 187 PHE A CA 1
ATOM 1494 C C . PHE A 1 187 ? 0.977 1.074 -10.016 1 52.5 187 PHE A C 1
ATOM 1496 O O . PHE A 1 187 ? -0.172 0.877 -10.414 1 52.5 187 PHE A O 1
ATOM 1503 N N . HIS A 1 188 ? 2.014 0.766 -10.57 1 60.56 188 HIS A N 1
ATOM 1504 C CA . HIS A 1 188 ? 1.921 -0.447 -11.375 1 60.56 188 HIS A CA 1
ATOM 1505 C C . HIS A 1 188 ? 2.432 -1.66 -10.602 1 60.56 188 HIS A C 1
ATOM 1507 O O . HIS A 1 188 ? 3.402 -1.558 -9.852 1 60.56 188 HIS A O 1
ATOM 1513 N N . TYR A 1 189 ? 1.472 -2.504 -10.289 1 68.25 189 TYR A N 1
ATOM 1514 C CA . TYR A 1 189 ? 1.967 -3.836 -9.969 1 68.25 189 TYR A CA 1
ATOM 1515 C C . TYR A 1 189 ? 2.49 -4.539 -11.219 1 68.25 189 TYR A C 1
ATOM 1517 O O . TYR A 1 189 ? 2.125 -4.184 -12.336 1 68.25 189 TYR A O 1
ATOM 1525 N N . PHE A 1 190 ? 3.439 -5.324 -10.883 1 75.06 190 PHE A N 1
ATOM 1526 C CA . PHE A 1 190 ? 4.047 -6.074 -11.977 1 75.06 190 PHE A CA 1
ATOM 1527 C C . PHE A 1 190 ? 3.625 -7.539 -11.93 1 75.06 190 PHE A C 1
ATOM 1529 O O . PHE A 1 190 ? 3.641 -8.156 -10.859 1 75.06 190 PHE A O 1
ATOM 1536 N N . LEU A 1 191 ? 3.084 -7.938 -12.93 1 88.44 191 LEU A N 1
ATOM 1537 C CA . LEU A 1 191 ? 2.766 -9.344 -13.133 1 88.44 191 LEU A CA 1
ATOM 1538 C C . LEU A 1 191 ? 3.771 -10 -14.07 1 88.44 191 LEU A C 1
ATOM 1540 O O . LEU A 1 191 ? 3.795 -9.703 -15.266 1 88.44 191 LEU A O 1
ATOM 1544 N N . TYR A 1 192 ? 4.672 -10.844 -13.477 1 91.56 192 TYR A N 1
ATOM 1545 C CA . TYR A 1 192 ? 5.645 -11.578 -14.273 1 91.56 192 TYR A CA 1
ATOM 1546 C C . TYR A 1 192 ? 5.09 -12.93 -14.695 1 91.56 192 TYR A C 1
ATOM 1548 O O . TYR A 1 192 ? 4.461 -13.625 -13.898 1 91.56 192 TYR A O 1
ATOM 1556 N N . THR A 1 193 ? 5.238 -13.227 -15.93 1 94.06 193 THR A N 1
ATOM 1557 C CA . THR A 1 193 ? 4.859 -14.531 -16.469 1 94.06 193 THR A CA 1
ATOM 1558 C C . THR A 1 193 ? 6.086 -15.289 -16.953 1 94.06 193 THR A C 1
ATOM 1560 O O . THR A 1 193 ? 6.828 -14.797 -17.812 1 94.06 193 THR A O 1
ATOM 1563 N N . MET A 1 194 ? 6.391 -16.469 -16.359 1 96.25 194 MET A N 1
ATOM 1564 C CA . MET A 1 194 ? 7.445 -17.375 -16.781 1 96.25 194 MET A CA 1
ATOM 1565 C C . MET A 1 194 ? 6.848 -18.625 -17.438 1 96.25 194 MET A C 1
ATOM 1567 O O . MET A 1 194 ? 6.09 -19.359 -16.797 1 96.25 194 MET A O 1
ATOM 1571 N N . ARG A 1 195 ? 7.211 -18.859 -18.656 1 94.31 195 ARG A N 1
ATOM 1572 C CA . ARG A 1 195 ? 6.715 -20.016 -19.391 1 94.31 195 ARG A CA 1
ATOM 1573 C C . ARG A 1 195 ? 7.816 -21.047 -19.594 1 94.31 195 ARG A C 1
ATOM 1575 O O . ARG A 1 195 ? 8.781 -20.797 -20.312 1 94.31 195 ARG A O 1
ATOM 1582 N N . LYS A 1 196 ? 7.648 -22.125 -18.953 1 95.88 196 LYS A N 1
ATOM 1583 C CA . LYS A 1 196 ? 8.633 -23.203 -19.062 1 95.88 196 LYS A CA 1
ATOM 1584 C C . LYS A 1 196 ? 8.742 -23.688 -20.5 1 95.88 196 LYS A C 1
ATOM 1586 O O . LYS A 1 196 ? 7.734 -23.781 -21.219 1 95.88 196 LYS A O 1
ATOM 1591 N N . GLY A 1 197 ? 9.969 -24.094 -20.938 1 93.12 197 GLY A N 1
ATOM 1592 C CA . GLY A 1 197 ? 10.203 -24.562 -22.297 1 93.12 197 GLY A CA 1
ATOM 1593 C C . GLY A 1 197 ? 10.547 -23.453 -23.266 1 93.12 197 GLY A C 1
ATOM 1594 O O . GLY A 1 197 ? 11.078 -23.703 -24.344 1 93.12 197 GLY A O 1
ATOM 1595 N N . GLU A 1 198 ? 10.195 -22.234 -22.953 1 90.25 198 GLU A N 1
ATOM 1596 C CA . GLU A 1 198 ? 10.578 -21.094 -23.766 1 90.25 198 GLU A CA 1
ATOM 1597 C C . GLU A 1 198 ? 11.945 -20.547 -23.344 1 90.25 198 GLU A C 1
ATOM 1599 O O . GLU A 1 198 ? 12.445 -20.875 -22.266 1 90.25 198 GLU A O 1
ATOM 1604 N N . LYS A 1 199 ? 12.578 -19.734 -24.203 1 92.19 199 LYS A N 1
ATOM 1605 C CA . LYS A 1 199 ? 13.953 -19.281 -24 1 92.19 199 LYS A CA 1
ATOM 1606 C C . LYS A 1 199 ? 13.984 -17.859 -23.438 1 92.19 199 LYS A C 1
ATOM 1608 O O . LYS A 1 199 ? 13.102 -17.047 -23.75 1 92.19 199 LYS A O 1
ATOM 1613 N N . LEU A 1 200 ? 15 -17.609 -22.672 1 91.06 200 LEU A N 1
ATOM 1614 C CA . LEU A 1 200 ? 15.281 -16.25 -22.234 1 91.06 200 LEU A CA 1
ATOM 1615 C C . LEU A 1 200 ? 15.766 -15.391 -23.406 1 91.06 200 LEU A C 1
ATOM 1617 O O . LEU A 1 200 ? 16.5 -15.867 -24.266 1 91.06 200 LEU A O 1
ATOM 1621 N N . THR A 1 201 ? 15.336 -14.117 -23.438 1 86.25 201 THR A N 1
ATOM 1622 C CA . THR A 1 201 ? 15.898 -13.18 -24.406 1 86.25 201 THR A CA 1
ATOM 1623 C C . THR A 1 201 ? 17.328 -12.82 -24.031 1 86.25 201 THR A C 1
ATOM 1625 O O . THR A 1 201 ? 17.781 -13.086 -22.906 1 86.25 201 THR A O 1
ATOM 1628 N N . ALA A 1 202 ? 18.047 -12.234 -24.969 1 86.56 202 ALA A N 1
ATOM 1629 C CA . ALA A 1 202 ? 19.406 -11.766 -24.688 1 86.56 202 ALA A CA 1
ATOM 1630 C C . ALA A 1 202 ? 19.406 -10.75 -23.547 1 86.56 202 ALA A C 1
ATOM 1632 O O . ALA A 1 202 ? 20.297 -10.781 -22.688 1 86.56 202 ALA A O 1
ATOM 1633 N N . GLN A 1 203 ? 18.406 -9.906 -23.578 1 83.38 203 GLN A N 1
ATOM 1634 C CA . GLN A 1 203 ? 18.281 -8.906 -22.531 1 83.38 203 GLN A CA 1
ATOM 1635 C C . GLN A 1 203 ? 18.047 -9.555 -21.172 1 83.38 203 GLN A C 1
ATOM 1637 O O . GLN A 1 203 ? 18.641 -9.148 -20.172 1 83.38 203 GLN A O 1
ATOM 1642 N N . ASP A 1 204 ? 17.172 -10.578 -21.125 1 86.19 204 ASP A N 1
ATOM 1643 C CA . ASP A 1 204 ? 16.891 -11.281 -19.875 1 86.19 204 ASP A CA 1
ATOM 1644 C C . ASP A 1 204 ? 18.141 -12 -19.359 1 86.19 204 ASP A C 1
ATOM 1646 O O . ASP A 1 204 ? 18.391 -12.016 -18.141 1 86.19 204 ASP A O 1
ATOM 1650 N N . LEU A 1 205 ? 18.891 -12.586 -20.266 1 89.31 205 LEU A N 1
ATOM 1651 C CA . LEU A 1 205 ? 20.125 -13.266 -19.891 1 89.31 205 LEU A CA 1
ATOM 1652 C C . LEU A 1 205 ? 21.109 -12.297 -19.266 1 89.31 205 LEU A C 1
ATOM 1654 O O . LEU A 1 205 ? 21.766 -12.617 -18.266 1 89.31 205 LEU A O 1
ATOM 1658 N N . GLU A 1 206 ? 21.234 -11.094 -19.812 1 83.75 206 GLU A N 1
ATOM 1659 C CA . GLU A 1 206 ? 22.109 -10.07 -19.266 1 83.75 206 GLU A CA 1
ATOM 1660 C C . GLU A 1 206 ? 21.672 -9.656 -17.859 1 83.75 206 GLU A C 1
ATOM 1662 O O . GLU A 1 206 ? 22.516 -9.5 -16.969 1 83.75 206 GLU A O 1
ATOM 1667 N N . ARG A 1 207 ? 20.422 -9.492 -17.688 1 82.62 207 ARG A N 1
ATOM 1668 C CA . ARG A 1 207 ? 19.891 -9.141 -16.375 1 82.62 207 ARG A CA 1
ATOM 1669 C C . ARG A 1 207 ? 20.188 -10.227 -15.352 1 82.62 207 ARG A C 1
ATOM 1671 O O . ARG A 1 207 ? 20.594 -9.93 -14.227 1 82.62 207 ARG A O 1
ATOM 1678 N N . GLY A 1 208 ? 19.922 -11.461 -15.758 1 88.44 208 GLY A N 1
ATOM 1679 C CA . GLY A 1 208 ? 20.219 -12.57 -14.867 1 88.44 208 GLY A CA 1
ATOM 1680 C C . GLY A 1 208 ? 21.672 -12.609 -14.422 1 88.44 208 GLY A C 1
ATOM 1681 O O . GLY A 1 208 ? 21.953 -12.867 -13.25 1 88.44 208 GLY A O 1
ATOM 1682 N N . GLN A 1 209 ? 22.578 -12.312 -15.352 1 87.12 209 GLN A N 1
ATOM 1683 C CA . GLN A 1 209 ? 24.016 -12.328 -15.062 1 87.12 209 GLN A CA 1
ATOM 1684 C C . GLN A 1 209 ? 24.375 -11.219 -14.07 1 87.12 209 GLN A C 1
ATOM 1686 O O . GLN A 1 209 ? 25.281 -11.391 -13.25 1 87.12 209 GLN A O 1
ATOM 1691 N N . SER A 1 210 ? 23.641 -10.148 -14.117 1 81.31 210 SER A N 1
ATOM 1692 C CA . SER A 1 210 ? 23.953 -8.992 -13.289 1 81.31 210 SER A CA 1
ATOM 1693 C C . SER A 1 210 ? 23.703 -9.281 -11.812 1 81.31 210 SER A C 1
ATOM 1695 O O . SER A 1 210 ? 24.234 -8.586 -10.938 1 81.31 210 SER A O 1
ATOM 1697 N N . LEU A 1 211 ? 22.797 -10.234 -11.547 1 84.62 211 LEU A N 1
ATOM 1698 C CA . LEU A 1 211 ? 22.453 -10.602 -10.172 1 84.62 211 LEU A CA 1
ATOM 1699 C C . LEU A 1 211 ? 23.703 -11.023 -9.406 1 84.62 211 LEU A C 1
ATOM 1701 O O . LEU A 1 211 ? 23.797 -10.82 -8.195 1 84.62 211 LEU A O 1
ATOM 1705 N N . HIS A 1 212 ? 24.656 -11.539 -10.117 1 83.06 212 HIS A N 1
ATOM 1706 C CA . HIS A 1 212 ? 25.828 -12.141 -9.484 1 83.06 212 HIS A CA 1
ATOM 1707 C C . HIS A 1 212 ? 27.047 -11.227 -9.602 1 83.06 212 HIS A C 1
ATOM 1709 O O . HIS A 1 212 ? 28.141 -11.594 -9.172 1 83.06 212 HIS A O 1
ATOM 1715 N N . ASN A 1 213 ? 26.812 -10.039 -10.273 1 75.69 213 ASN A N 1
ATOM 1716 C CA . ASN A 1 213 ? 27.891 -9.07 -10.406 1 75.69 213 ASN A CA 1
ATOM 1717 C C . ASN A 1 213 ? 28 -8.172 -9.172 1 75.69 213 ASN A C 1
ATOM 1719 O O . ASN A 1 213 ? 26.984 -7.777 -8.602 1 75.69 213 ASN A O 1
ATOM 1723 N N . PRO A 1 214 ? 29.234 -7.969 -8.688 1 63.62 214 PRO A N 1
ATOM 1724 C CA . PRO A 1 214 ? 29.375 -7.027 -7.574 1 63.62 214 PRO A CA 1
ATOM 1725 C C . PRO A 1 214 ? 28.891 -5.621 -7.918 1 63.62 214 PRO A C 1
ATOM 1727 O O . PRO A 1 214 ? 28.984 -5.195 -9.07 1 63.62 214 PRO A O 1
ATOM 1730 N N . TYR A 1 215 ? 27.969 -5.145 -7.18 1 53.97 215 TYR A N 1
ATOM 1731 C CA . TYR A 1 215 ? 27.516 -3.779 -7.43 1 53.97 215 TYR A CA 1
ATOM 1732 C C . TYR A 1 215 ? 28.703 -2.832 -7.562 1 53.97 215 TYR A C 1
ATOM 1734 O O . TYR A 1 215 ? 29.531 -2.732 -6.648 1 53.97 215 TYR A O 1
ATOM 1742 N N . ILE A 1 216 ? 29.188 -2.533 -8.758 1 49.12 216 ILE A N 1
ATOM 1743 C CA . ILE A 1 216 ? 30.188 -1.489 -8.898 1 49.12 216 ILE A CA 1
ATOM 1744 C C . ILE A 1 216 ? 29.547 -0.117 -8.742 1 49.12 216 ILE A C 1
ATOM 1746 O O . ILE A 1 216 ? 28.578 0.205 -9.445 1 49.12 216 ILE A O 1
ATOM 1750 N N . SER A 1 217 ? 29.688 0.426 -7.664 1 43.44 217 SER A N 1
ATOM 1751 C CA . SER A 1 217 ? 29.219 1.788 -7.441 1 43.44 217 SER A CA 1
ATOM 1752 C C . SER A 1 217 ? 29.531 2.682 -8.641 1 43.44 217 SER A C 1
ATOM 1754 O O . SER A 1 217 ? 30.672 2.723 -9.109 1 43.44 217 SER A O 1
ATOM 1756 N N . PRO A 1 218 ? 28.609 2.936 -9.469 1 34.78 218 PRO A N 1
ATOM 1757 C CA . PRO A 1 218 ? 29.062 3.859 -10.5 1 34.78 218 PRO A CA 1
ATOM 1758 C C . PRO A 1 218 ? 30.062 4.891 -9.969 1 34.78 218 PRO A C 1
ATOM 1760 O O . PRO A 1 218 ? 29.938 5.344 -8.828 1 34.78 218 PRO A O 1
ATOM 1763 N N . VAL A 1 219 ? 31.312 4.961 -10.398 1 34.75 219 VAL A N 1
ATOM 1764 C CA . VAL A 1 219 ? 32.156 6.145 -10.195 1 34.75 219 VAL A CA 1
ATOM 1765 C C . VAL A 1 219 ? 31.281 7.402 -10.258 1 34.75 219 VAL A C 1
ATOM 1767 O O . VAL A 1 219 ? 30.219 7.406 -10.891 1 34.75 219 VAL A O 1
ATOM 1770 N N . HIS A 1 220 ? 31.641 8.523 -9.57 1 32.12 220 HIS A N 1
ATOM 1771 C CA . HIS A 1 220 ? 31.109 9.883 -9.609 1 32.12 220 HIS A CA 1
ATOM 1772 C C . HIS A 1 220 ? 30.859 10.344 -11.039 1 32.12 220 HIS A C 1
ATOM 1774 O O . HIS A 1 220 ? 31.812 10.609 -11.781 1 32.12 220 HIS A O 1
ATOM 1780 N N . LEU A 1 221 ? 30.266 9.805 -11.883 1 31.2 221 LEU A N 1
ATOM 1781 C CA . LEU A 1 221 ? 30.188 10.648 -13.07 1 31.2 221 LEU A CA 1
ATOM 1782 C C . LEU A 1 221 ? 30.078 12.125 -12.68 1 31.2 221 LEU A C 1
ATOM 1784 O O . LEU A 1 221 ? 29.328 12.477 -11.773 1 31.2 221 LEU A O 1
ATOM 1788 N N . PRO A 1 222 ? 31.109 12.945 -13.039 1 30.67 222 PRO A N 1
ATOM 1789 C CA . PRO A 1 222 ? 30.922 14.367 -12.727 1 30.67 222 PRO A CA 1
ATOM 1790 C C . PRO A 1 222 ? 29.484 14.836 -12.945 1 30.67 222 PRO A C 1
ATOM 1792 O O . PRO A 1 222 ? 28.781 14.297 -13.805 1 30.67 222 PRO A O 1
ATOM 1795 N N . THR A 1 223 ? 28.938 15.297 -11.969 1 27.31 223 THR A N 1
ATOM 1796 C CA . THR A 1 223 ? 27.688 16.047 -12.047 1 27.31 223 THR A CA 1
ATOM 1797 C C . THR A 1 223 ? 27.641 16.891 -13.32 1 27.31 223 THR A C 1
ATOM 1799 O O . THR A 1 223 ? 28.422 17.828 -13.477 1 27.31 223 THR A O 1
ATOM 1802 N N . LEU A 1 224 ? 27.484 16.344 -14.438 1 29.27 224 LEU A N 1
ATOM 1803 C CA . LEU A 1 224 ? 27.219 17.297 -15.508 1 29.27 224 LEU A CA 1
ATOM 1804 C C . LEU A 1 224 ? 26.422 18.5 -14.992 1 29.27 224 LEU A C 1
ATOM 1806 O O . LEU A 1 224 ? 25.453 18.312 -14.258 1 29.27 224 LEU A O 1
ATOM 1810 N N . SER A 1 225 ? 27.031 19.672 -14.867 1 27.55 225 SER A N 1
ATOM 1811 C CA . SER A 1 225 ? 26.422 20.969 -14.578 1 27.55 225 SER A CA 1
ATOM 1812 C C . SER A 1 225 ? 25.078 21.125 -15.289 1 27.55 225 SER A C 1
ATOM 1814 O O . SER A 1 225 ? 24.953 20.797 -16.469 1 27.55 225 SER A O 1
ATOM 1816 N N . GLU A 1 226 ? 24.094 21.094 -14.633 1 29.08 226 GLU A N 1
ATOM 1817 C CA . GLU A 1 226 ? 22.734 21.453 -15.031 1 29.08 226 GLU A CA 1
ATOM 1818 C C . GLU A 1 226 ? 22.75 22.625 -16 1 29.08 226 GLU A C 1
ATOM 1820 O O . GLU A 1 226 ? 21.688 23.125 -16.391 1 29.08 226 GLU A O 1
ATOM 1825 N N . LYS A 1 227 ? 23.922 23.281 -16.312 1 31.17 227 LYS A N 1
ATOM 1826 C CA . LYS A 1 227 ? 23.797 24.406 -17.234 1 31.17 227 LYS A CA 1
ATOM 1827 C C . LYS A 1 227 ? 23.391 23.938 -18.625 1 31.17 227 LYS A C 1
ATOM 1829 O O . LYS A 1 227 ? 22.688 24.641 -19.344 1 31.17 227 LYS A O 1
ATOM 1834 N N . ASP A 1 228 ? 24 22.984 -19.156 1 29.69 228 ASP A N 1
ATOM 1835 C CA . ASP A 1 228 ? 23.875 22.953 -20.609 1 29.69 228 ASP A CA 1
ATOM 1836 C C . ASP A 1 228 ? 22.547 22.312 -21.031 1 29.69 228 ASP A C 1
ATOM 1838 O O . ASP A 1 228 ? 22.219 22.281 -22.219 1 29.69 228 ASP A O 1
ATOM 1842 N N . ASP A 1 229 ? 21.938 21.562 -20.328 1 27.81 229 ASP A N 1
ATOM 1843 C CA . ASP A 1 229 ? 20.75 21.062 -21.016 1 27.81 229 ASP A CA 1
ATOM 1844 C C . ASP A 1 229 ? 19.672 22.141 -21.062 1 27.81 229 ASP A C 1
ATOM 1846 O O . ASP A 1 229 ? 18.516 21.844 -21.391 1 27.81 229 ASP A O 1
ATOM 1850 N N . GLU A 1 230 ? 19.891 23.406 -20.75 1 29.02 230 GLU A N 1
ATOM 1851 C CA . GLU A 1 230 ? 19.125 24.531 -21.25 1 29.02 230 GLU A CA 1
ATOM 1852 C C . GLU A 1 230 ? 19.141 24.594 -22.781 1 29.02 230 GLU A C 1
ATOM 1854 O O . GLU A 1 230 ? 18.156 25 -23.406 1 29.02 230 GLU A O 1
ATOM 1859 N N . ASP A 1 231 ? 20.266 24.328 -23.391 1 28.83 231 ASP A N 1
ATOM 1860 C CA . ASP A 1 231 ? 20.375 24.672 -24.812 1 28.83 231 ASP A CA 1
ATOM 1861 C C . ASP A 1 231 ? 19.688 23.609 -25.672 1 28.83 231 ASP A C 1
ATOM 1863 O O . ASP A 1 231 ? 19.359 23.875 -26.828 1 28.83 231 ASP A O 1
ATOM 1867 N N . PHE A 1 232 ? 19.688 22.359 -25.359 1 26.66 232 PHE A N 1
ATOM 1868 C CA . PHE A 1 232 ? 19.156 21.5 -26.406 1 26.66 232 PHE A CA 1
ATOM 1869 C C . PHE A 1 232 ? 17.656 21.75 -26.609 1 26.66 232 PHE A C 1
ATOM 1871 O O . PHE A 1 232 ? 17.172 21.734 -27.734 1 26.66 232 PHE A O 1
ATOM 1878 N N . LEU A 1 233 ? 16.875 22.094 -25.594 1 23.69 233 LEU A N 1
ATOM 1879 C CA . LEU A 1 233 ? 15.555 22.516 -26.047 1 23.69 233 LEU A CA 1
ATOM 1880 C C . LEU A 1 233 ? 15.648 23.828 -26.828 1 23.69 233 LEU A C 1
ATOM 1882 O O . LEU A 1 233 ? 14.742 24.156 -27.594 1 23.69 233 LEU A O 1
ATOM 1886 N N . ARG A 1 234 ? 16.703 24.547 -26.688 1 25.62 234 ARG A N 1
ATOM 1887 C CA . ARG A 1 234 ? 16.719 25.703 -27.562 1 25.62 234 ARG A CA 1
ATOM 1888 C C . ARG A 1 234 ? 17.094 25.328 -28.984 1 25.62 234 ARG A C 1
ATOM 1890 O O . ARG A 1 234 ? 16.703 26 -29.953 1 25.62 234 ARG A O 1
ATOM 1897 N N . ASN A 1 235 ? 18.062 24.438 -29.188 1 25.58 235 ASN A N 1
ATOM 1898 C CA . ASN A 1 235 ? 18.5 24.344 -30.578 1 25.58 235 ASN A CA 1
ATOM 1899 C C . ASN A 1 235 ? 17.531 23.531 -31.422 1 25.58 235 ASN A C 1
ATOM 1901 O O . ASN A 1 235 ? 17.781 23.266 -32.594 1 25.58 235 ASN A O 1
ATOM 1905 N N . ILE A 1 236 ? 16.516 22.891 -30.953 1 23.36 236 ILE A N 1
ATOM 1906 C CA . ILE A 1 236 ? 15.594 22.516 -32.031 1 23.36 236 ILE A CA 1
ATOM 1907 C C . ILE A 1 236 ? 14.898 23.766 -32.562 1 23.36 236 ILE A C 1
ATOM 1909 O O . ILE A 1 236 ? 13.688 23.922 -32.406 1 23.36 236 ILE A O 1
ATOM 1913 N N . GLN A 1 237 ? 15.469 24.953 -32.281 1 19.94 237 GLN A N 1
ATOM 1914 C CA . GLN A 1 237 ? 15.102 26.047 -33.156 1 19.94 237 GLN A CA 1
ATOM 1915 C C . GLN A 1 237 ? 15.648 25.844 -34.562 1 19.94 237 GLN A C 1
ATOM 1917 O O . GLN A 1 237 ? 15.656 26.766 -35.375 1 19.94 237 GLN A O 1
ATOM 1922 N N . ILE A 1 238 ? 15.961 24.688 -35.031 1 19.58 238 ILE A N 1
ATOM 1923 C CA . ILE A 1 238 ? 16.141 24.953 -36.469 1 19.58 238 ILE A CA 1
ATOM 1924 C C . ILE A 1 238 ? 14.789 25.266 -37.094 1 19.58 238 ILE A C 1
ATOM 1926 O O . ILE A 1 238 ? 13.781 24.641 -36.781 1 19.58 238 ILE A O 1
ATOM 1930 N N . MET B 1 1 ? 12.234 -12.211 11.266 1 30.34 1 MET B N 1
ATOM 1931 C CA . MET B 1 1 ? 10.898 -11.789 11.68 1 30.34 1 MET B CA 1
ATOM 1932 C C . MET B 1 1 ? 9.875 -12.086 10.602 1 30.34 1 MET B C 1
ATOM 1934 O O . MET B 1 1 ? 8.875 -12.766 10.852 1 30.34 1 MET B O 1
ATOM 1938 N N . TYR B 1 2 ? 9.953 -11.539 9.336 1 36.69 2 TYR B N 1
ATOM 1939 C CA . TYR B 1 2 ? 9.094 -11.922 8.219 1 36.69 2 TYR B CA 1
ATOM 1940 C C . TYR B 1 2 ? 9.25 -13.406 7.891 1 36.69 2 TYR B C 1
ATOM 1942 O O . TYR B 1 2 ? 8.43 -13.977 7.176 1 36.69 2 TYR B O 1
ATOM 1950 N N . LYS B 1 3 ? 10.328 -13.906 8.516 1 39.19 3 LYS B N 1
ATOM 1951 C CA . LYS B 1 3 ? 10.609 -15.289 8.156 1 39.19 3 LYS B CA 1
ATOM 1952 C C . LYS B 1 3 ? 9.953 -16.266 9.133 1 39.19 3 LYS B C 1
ATOM 1954 O O . LYS B 1 3 ? 10.016 -17.484 8.945 1 39.19 3 LYS B O 1
ATOM 1959 N N . GLU B 1 4 ? 9.438 -15.688 10.094 1 39.81 4 GLU B N 1
ATOM 1960 C CA . GLU B 1 4 ? 8.906 -16.625 11.078 1 39.81 4 GLU B CA 1
ATOM 1961 C C . GLU B 1 4 ? 7.395 -16.781 10.922 1 39.81 4 GLU B C 1
ATOM 1963 O O . GLU B 1 4 ? 6.691 -15.82 10.609 1 39.81 4 GLU B O 1
ATOM 1968 N N . SER B 1 5 ? 6.91 -18.031 11.031 1 48.44 5 SER B N 1
ATOM 1969 C CA . SER B 1 5 ? 5.488 -18.359 10.969 1 48.44 5 SER B CA 1
ATOM 1970 C C . SER B 1 5 ? 4.684 -17.5 11.945 1 48.44 5 SER B C 1
ATOM 1972 O O . SER B 1 5 ? 3.58 -17.062 11.625 1 48.44 5 SER B O 1
ATOM 1974 N N . SER B 1 6 ? 5.309 -17.344 13.016 1 45.5 6 SER B N 1
ATOM 1975 C CA . SER B 1 6 ? 4.609 -16.609 14.055 1 45.5 6 SER B CA 1
ATOM 1976 C C . SER B 1 6 ? 4.309 -15.172 13.617 1 45.5 6 SER B C 1
ATOM 1978 O O . SER B 1 6 ? 3.285 -14.602 14 1 45.5 6 SER B O 1
ATOM 1980 N N . TYR B 1 7 ? 5.188 -14.617 12.977 1 42.03 7 TYR B N 1
ATOM 1981 C CA . TYR B 1 7 ? 4.977 -13.289 12.414 1 42.03 7 TYR B CA 1
ATOM 1982 C C . TYR B 1 7 ? 3.783 -13.281 11.469 1 42.03 7 TYR B C 1
ATOM 1984 O O . TYR B 1 7 ? 2.895 -12.438 11.586 1 42.03 7 TYR B O 1
ATOM 1992 N N . TRP B 1 8 ? 3.713 -14.078 10.625 1 46.38 8 TRP B N 1
ATOM 1993 C CA . TRP B 1 8 ? 2.633 -14.141 9.648 1 46.38 8 TRP B CA 1
ATOM 1994 C C . TRP B 1 8 ? 1.312 -14.508 10.312 1 46.38 8 TRP B C 1
ATOM 1996 O O . TRP B 1 8 ? 0.256 -13.984 9.945 1 46.38 8 TRP B O 1
ATOM 2006 N N . ASP B 1 9 ? 1.458 -15.328 11.234 1 45.25 9 ASP B N 1
ATOM 2007 C CA . ASP B 1 9 ? 0.27 -15.625 12.031 1 45.25 9 ASP B CA 1
ATOM 2008 C C . ASP B 1 9 ? -0.324 -14.352 12.633 1 45.25 9 ASP B C 1
ATOM 2010 O O . ASP B 1 9 ? -1.54 -14.148 12.594 1 45.25 9 ASP B O 1
ATOM 2014 N N . ALA B 1 10 ? 0.495 -13.672 13.18 1 43.38 10 ALA B N 1
ATOM 2015 C CA . ALA B 1 10 ? 0.052 -12.43 13.805 1 43.38 10 ALA B CA 1
ATOM 2016 C C . ALA B 1 10 ? -0.52 -11.469 12.766 1 43.38 10 ALA B C 1
ATOM 2018 O O . ALA B 1 10 ? -1.562 -10.844 12.992 1 43.38 10 ALA B O 1
ATOM 2019 N N . ARG B 1 11 ? 0.129 -11.383 11.703 1 42 11 ARG B N 1
ATOM 2020 C CA . ARG B 1 11 ? -0.332 -10.516 10.625 1 42 11 ARG B CA 1
ATOM 2021 C C . ARG B 1 11 ? -1.681 -10.984 10.086 1 42 11 ARG B C 1
ATOM 2023 O O . ARG B 1 11 ? -2.592 -10.18 9.891 1 42 11 ARG B O 1
ATOM 2030 N N . TYR B 1 12 ? -1.764 -12.18 9.859 1 42.31 12 TYR B N 1
ATOM 2031 C CA . TYR B 1 12 ? -2.992 -12.727 9.297 1 42.31 12 TYR B CA 1
ATOM 2032 C C . TYR B 1 12 ? -4.141 -12.633 10.297 1 42.31 12 TYR B C 1
ATOM 2034 O O . TYR B 1 12 ? -5.297 -12.453 9.906 1 42.31 12 TYR B O 1
ATOM 2042 N N . ARG B 1 13 ? -3.852 -12.828 11.492 1 42.88 13 ARG B N 1
ATOM 2043 C CA . ARG B 1 13 ? -4.871 -12.609 12.508 1 42.88 13 ARG B CA 1
ATOM 2044 C C . ARG B 1 13 ? -5.41 -11.18 12.445 1 42.88 13 ARG B C 1
ATOM 2046 O O . ARG B 1 13 ? -6.609 -10.961 12.609 1 42.88 13 ARG B O 1
ATOM 2053 N N . GLU B 1 14 ? -4.457 -10.375 12.273 1 40.91 14 GLU B N 1
ATOM 2054 C CA . GLU B 1 14 ? -4.816 -8.961 12.172 1 40.91 14 GLU B CA 1
ATOM 2055 C C . GLU B 1 14 ? -5.594 -8.688 10.891 1 40.91 14 GLU B C 1
ATOM 2057 O O . GLU B 1 14 ? -6.535 -7.887 10.891 1 40.91 14 GLU B O 1
ATOM 2062 N N . GLU B 1 15 ? -5.195 -9.266 9.797 1 40.97 15 GLU B N 1
ATOM 2063 C CA . GLU B 1 15 ? -5.855 -9.148 8.5 1 40.97 15 GLU B CA 1
ATOM 2064 C C . GLU B 1 15 ? -7.223 -9.836 8.516 1 40.97 15 GLU B C 1
ATOM 2066 O O . GLU B 1 15 ? -8.094 -9.5 7.715 1 40.97 15 GLU B O 1
ATOM 2071 N N . ARG B 1 16 ? -7.379 -10.914 9.297 1 39.88 16 ARG B N 1
ATOM 2072 C CA . ARG B 1 16 ? -8.656 -11.602 9.43 1 39.88 16 ARG B CA 1
ATOM 2073 C C . ARG B 1 16 ? -9.781 -10.617 9.742 1 39.88 16 ARG B C 1
ATOM 2075 O O . ARG B 1 16 ? -10.953 -10.93 9.539 1 39.88 16 ARG B O 1
ATOM 2082 N N . ALA B 1 17 ? -9.477 -9.594 10.336 1 36.28 17 ALA B N 1
ATOM 2083 C CA . ALA B 1 17 ? -10.539 -8.641 10.641 1 36.28 17 ALA B CA 1
ATOM 2084 C C . ALA B 1 17 ? -11.109 -8.023 9.367 1 36.28 17 ALA B C 1
ATOM 2086 O O . ALA B 1 17 ? -12.164 -7.391 9.398 1 36.28 17 ALA B O 1
ATOM 2087 N N . LEU B 1 18 ? -10.438 -8.227 8.219 1 36.44 18 LEU B N 1
ATOM 2088 C CA . LEU B 1 18 ? -11.023 -7.812 6.949 1 36.44 18 LEU B CA 1
ATOM 2089 C C . LEU B 1 18 ? -11.828 -8.953 6.328 1 36.44 18 LEU B C 1
ATOM 2091 O O . LEU B 1 18 ? -11.344 -10.078 6.234 1 36.44 18 LEU B O 1
ATOM 2095 N N . PRO B 1 19 ? -13.086 -8.805 6.227 1 38.44 19 PRO B N 1
ATOM 2096 C CA . PRO B 1 19 ? -13.969 -9.898 5.816 1 38.44 19 PRO B CA 1
ATOM 2097 C C . PRO B 1 19 ? -13.438 -10.672 4.613 1 38.44 19 PRO B C 1
ATOM 2099 O O . PRO B 1 19 ? -13.664 -11.883 4.5 1 38.44 19 PRO B O 1
ATOM 2102 N N . ASN B 1 20 ? -12.93 -9.961 3.682 1 40.78 20 ASN B N 1
ATOM 2103 C CA . ASN B 1 20 ? -12.57 -10.695 2.477 1 40.78 20 ASN B CA 1
ATOM 2104 C C . ASN B 1 20 ? -11.062 -10.953 2.406 1 40.78 20 ASN B C 1
ATOM 2106 O O . ASN B 1 20 ? -10.539 -11.297 1.347 1 40.78 20 ASN B O 1
ATOM 2110 N N . GLY B 1 21 ? -10.453 -10.945 3.527 1 42.38 21 GLY B N 1
ATOM 2111 C CA . GLY B 1 21 ? -9.016 -11.172 3.562 1 42.38 21 GLY B CA 1
ATOM 2112 C C . GLY B 1 21 ? -8.211 -10.023 2.988 1 42.38 21 GLY B C 1
ATOM 2113 O O . GLY B 1 21 ? -8.781 -9.008 2.574 1 42.38 21 GLY B O 1
ATOM 2114 N N . TYR B 1 22 ? -7.082 -9.742 3.279 1 43.31 22 TYR B N 1
ATOM 2115 C CA . TYR B 1 22 ? -6.211 -8.688 2.775 1 43.31 22 TYR B CA 1
ATOM 2116 C C . TYR B 1 22 ? -5.566 -9.094 1.455 1 43.31 22 TYR B C 1
ATOM 2118 O O . TYR B 1 22 ? -5.02 -10.195 1.338 1 43.31 22 TYR B O 1
ATOM 2126 N N . ASP B 1 23 ? -6.055 -8.492 0.313 1 48.22 23 ASP B N 1
ATOM 2127 C CA . ASP B 1 23 ? -5.426 -8.734 -0.98 1 48.22 23 ASP B CA 1
ATOM 2128 C C . ASP B 1 23 ? -4.266 -7.77 -1.219 1 48.22 23 ASP B C 1
ATOM 2130 O O . ASP B 1 23 ? -4.484 -6.605 -1.562 1 48.22 23 ASP B O 1
ATOM 2134 N N . TRP B 1 24 ? -3.154 -8.273 -0.851 1 48.56 24 TRP B N 1
ATOM 2135 C CA . TRP B 1 24 ? -1.952 -7.52 -1.197 1 48.56 24 TRP B CA 1
ATOM 2136 C C . TRP B 1 24 ? -1.853 -7.316 -2.705 1 48.56 24 TRP B C 1
ATOM 2138 O O . TRP B 1 24 ? -2.232 -8.195 -3.482 1 48.56 24 TRP B O 1
ATOM 2148 N N . PHE B 1 25 ? -1.468 -6.246 -3.258 1 53.66 25 PHE B N 1
ATOM 2149 C CA . PHE B 1 25 ? -1.224 -5.918 -4.656 1 53.66 25 PHE B CA 1
ATOM 2150 C C . PHE B 1 25 ? -2.531 -5.859 -5.434 1 53.66 25 PHE B C 1
ATOM 2152 O O . PHE B 1 25 ? -2.561 -6.141 -6.633 1 53.66 25 PHE B O 1
ATOM 2159 N N . GLY B 1 26 ? -3.645 -5.691 -4.781 1 60.12 26 GLY B N 1
ATOM 2160 C CA . GLY B 1 26 ? -4.945 -5.574 -5.422 1 60.12 26 GLY B CA 1
ATOM 2161 C C . GLY B 1 26 ? -5.688 -6.891 -5.52 1 60.12 26 GLY B C 1
ATOM 2162 O O . GLY B 1 26 ? -5.102 -7.957 -5.312 1 60.12 26 GLY B O 1
ATOM 2163 N N . ARG B 1 27 ? -6.871 -6.797 -5.852 1 68.31 27 ARG B N 1
ATOM 2164 C CA . ARG B 1 27 ? -7.73 -7.961 -6.031 1 68.31 27 ARG B CA 1
ATOM 2165 C C . ARG B 1 27 ? -7.508 -8.602 -7.398 1 68.31 27 ARG B C 1
ATOM 2167 O O . ARG B 1 27 ? -7.031 -7.945 -8.328 1 68.31 27 ARG B O 1
ATOM 2174 N N . TYR B 1 28 ? -7.816 -9.914 -7.445 1 79.62 28 TYR B N 1
ATOM 2175 C CA . TYR B 1 28 ? -7.676 -10.688 -8.672 1 79.62 28 TYR B CA 1
ATOM 2176 C C . TYR B 1 28 ? -8.281 -9.945 -9.859 1 79.62 28 TYR B C 1
ATOM 2178 O O . TYR B 1 28 ? -7.73 -9.977 -10.961 1 79.62 28 TYR B O 1
ATOM 2186 N N . ARG B 1 29 ? -9.344 -9.219 -9.609 1 72.25 29 ARG B N 1
ATOM 2187 C CA . ARG B 1 29 ? -10.039 -8.531 -10.695 1 72.25 29 ARG B CA 1
ATOM 2188 C C . ARG B 1 29 ? -9.133 -7.504 -11.367 1 72.25 29 ARG B C 1
ATOM 2190 O O . ARG B 1 29 ? -9.305 -7.188 -12.547 1 72.25 29 ARG B O 1
ATOM 2197 N N . GLU B 1 30 ? -8.156 -7.008 -10.57 1 73.31 30 GLU B N 1
ATOM 2198 C CA . GLU B 1 30 ? -7.293 -5.957 -11.094 1 73.31 30 GLU B CA 1
ATOM 2199 C C . GLU B 1 30 ? -6.324 -6.512 -12.133 1 73.31 30 GLU B C 1
ATOM 2201 O O . GLU B 1 30 ? -5.836 -5.773 -12.992 1 73.31 30 GLU B O 1
ATOM 2206 N N . PHE B 1 31 ? -6.047 -7.848 -12.039 1 79.75 31 PHE B N 1
ATOM 2207 C CA . PHE B 1 31 ? -5.125 -8.398 -13.031 1 79.75 31 PHE B CA 1
ATOM 2208 C C . PHE B 1 31 ? -5.73 -9.625 -13.711 1 79.75 31 PHE B C 1
ATOM 2210 O O . PHE B 1 31 ? -5.016 -10.406 -14.336 1 79.75 31 PHE B O 1
ATOM 2217 N N . ARG B 1 32 ? -6.984 -9.75 -13.633 1 84.69 32 ARG B N 1
ATOM 2218 C CA . ARG B 1 32 ? -7.676 -10.906 -14.195 1 84.69 32 ARG B CA 1
ATOM 2219 C C . ARG B 1 32 ? -7.414 -11.031 -15.688 1 84.69 32 ARG B C 1
ATOM 2221 O O . ARG B 1 32 ? -7.141 -12.117 -16.188 1 84.69 32 ARG B O 1
ATOM 2228 N N . GLU B 1 33 ? -7.469 -9.906 -16.312 1 80.06 33 GLU B N 1
ATOM 2229 C CA . GLU B 1 33 ? -7.32 -9.945 -17.766 1 80.06 33 GLU B CA 1
ATOM 2230 C C . GLU B 1 33 ? -5.934 -10.438 -18.172 1 80.06 33 GLU B C 1
ATOM 2232 O O . GLU B 1 33 ? -5.789 -11.156 -19.172 1 80.06 33 GLU B O 1
ATOM 2237 N N . LEU B 1 34 ? -4.965 -10.023 -17.453 1 80.94 34 LEU B N 1
ATOM 2238 C CA . LEU B 1 34 ? -3.605 -10.484 -17.719 1 80.94 34 LEU B CA 1
ATOM 2239 C C . LEU B 1 34 ? -3.455 -11.961 -17.375 1 80.94 34 LEU B C 1
ATOM 2241 O O . LEU B 1 34 ? -2.727 -12.695 -18.062 1 80.94 34 LEU B O 1
ATOM 2245 N N . PHE B 1 35 ? -4.219 -12.305 -16.453 1 85.75 35 PHE B N 1
ATOM 2246 C CA . PHE B 1 35 ? -4.129 -13.656 -15.922 1 85.75 35 PHE B CA 1
ATOM 2247 C C . PHE B 1 35 ? -4.836 -14.648 -16.828 1 85.75 35 PHE B C 1
ATOM 2249 O O . PHE B 1 35 ? -4.293 -15.711 -17.156 1 85.75 35 PHE B O 1
ATOM 2256 N N . ILE B 1 36 ? -5.98 -14.367 -17.25 1 85.88 36 ILE B N 1
ATOM 2257 C CA . ILE B 1 36 ? -6.809 -15.312 -17.984 1 85.88 36 ILE B CA 1
ATOM 2258 C C . ILE B 1 36 ? -6.152 -15.633 -19.328 1 85.88 36 ILE B C 1
ATOM 2260 O O . ILE B 1 36 ? -6.426 -16.672 -19.938 1 85.88 36 ILE B O 1
ATOM 2264 N N . ARG B 1 37 ? -5.301 -14.75 -19.719 1 81.62 37 ARG B N 1
ATOM 2265 C CA . ARG B 1 37 ? -4.566 -15.008 -20.953 1 81.62 37 ARG B CA 1
ATOM 2266 C C . ARG B 1 37 ? -3.623 -16.188 -20.797 1 81.62 37 ARG B C 1
ATOM 2268 O O . ARG B 1 37 ? -3.26 -16.844 -21.781 1 81.62 37 ARG B O 1
ATOM 2275 N N . GLU B 1 38 ? -3.25 -16.516 -19.547 1 85.44 38 GLU B N 1
ATOM 2276 C CA . GLU B 1 38 ? -2.252 -17.547 -19.281 1 85.44 38 GLU B CA 1
ATOM 2277 C C . GLU B 1 38 ? -2.904 -18.828 -18.781 1 85.44 38 GLU B C 1
ATOM 2279 O O . GLU B 1 38 ? -2.25 -19.875 -18.672 1 85.44 38 GLU B O 1
ATOM 2284 N N . LEU B 1 39 ? -4.18 -18.688 -18.453 1 82.56 39 LEU B N 1
ATOM 2285 C CA . LEU B 1 39 ? -4.852 -19.781 -17.75 1 82.56 39 LEU B CA 1
ATOM 2286 C C . LEU B 1 39 ? -5.445 -20.766 -18.75 1 82.56 39 LEU B C 1
ATOM 2288 O O . LEU B 1 39 ? -6 -20.359 -19.781 1 82.56 39 LEU B O 1
ATOM 2292 N N . GLN B 1 40 ? -5.219 -22.062 -18.469 1 87.25 40 GLN B N 1
ATOM 2293 C CA . GLN B 1 40 ? -5.906 -23.156 -19.172 1 87.25 40 GLN B CA 1
ATOM 2294 C C . GLN B 1 40 ? -6.883 -23.859 -18.234 1 87.25 40 GLN B C 1
ATOM 2296 O O . GLN B 1 40 ? -6.469 -24.453 -17.234 1 87.25 40 GLN B O 1
ATOM 2301 N N . PRO B 1 41 ? -8.172 -23.766 -18.609 1 88.06 41 PRO B N 1
ATOM 2302 C CA . PRO B 1 41 ? -9.109 -24.5 -17.75 1 88.06 41 PRO B CA 1
ATOM 2303 C C . PRO B 1 41 ? -8.688 -25.953 -17.516 1 88.06 41 PRO B C 1
ATOM 2305 O O . PRO B 1 41 ? -8.188 -26.609 -18.438 1 88.06 41 PRO B O 1
ATOM 2308 N N . GLY B 1 42 ? -8.875 -26.375 -16.312 1 94.25 42 GLY B N 1
ATOM 2309 C CA . GLY B 1 42 ? -8.516 -27.75 -15.977 1 94.25 42 GLY B CA 1
ATOM 2310 C C . GLY B 1 42 ? -7.066 -27.891 -15.555 1 94.25 42 GLY B C 1
ATOM 2311 O O . GLY B 1 42 ? -6.641 -28.984 -15.156 1 94.25 42 GLY B O 1
ATOM 2312 N N . ALA B 1 43 ? -6.328 -26.844 -15.695 1 96.12 43 ALA B N 1
ATOM 2313 C CA . ALA B 1 43 ? -4.922 -26.891 -15.32 1 96.12 43 ALA B CA 1
ATOM 2314 C C . ALA B 1 43 ? -4.762 -27.234 -13.844 1 96.12 43 ALA B C 1
ATOM 2316 O O . ALA B 1 43 ? -5.555 -26.797 -13.008 1 96.12 43 ALA B O 1
ATOM 2317 N N . ARG B 1 44 ? -3.754 -28.078 -13.555 1 98 44 ARG B N 1
ATOM 2318 C CA . ARG B 1 44 ? -3.354 -28.328 -12.172 1 98 44 ARG B CA 1
ATOM 2319 C C . ARG B 1 44 ? -2.6 -27.141 -11.594 1 98 44 ARG B C 1
ATOM 2321 O O . ARG B 1 44 ? -1.533 -26.766 -12.094 1 98 44 ARG B O 1
ATOM 2328 N N . GLY B 1 45 ? -3.209 -26.547 -10.516 1 98.5 45 GLY B N 1
ATOM 2329 C CA . GLY B 1 45 ? -2.682 -25.281 -10.031 1 98.5 45 GLY B CA 1
ATOM 2330 C C . GLY B 1 45 ? -2.068 -25.375 -8.648 1 98.5 45 GLY B C 1
ATOM 2331 O O . GLY B 1 45 ? -2.479 -26.203 -7.836 1 98.5 45 GLY B O 1
ATOM 2332 N N . LEU B 1 46 ? -1.045 -24.5 -8.375 1 98.81 46 LEU B N 1
ATOM 2333 C CA . LEU B 1 46 ? -0.397 -24.344 -7.078 1 98.81 46 LEU B CA 1
ATOM 2334 C C . LEU B 1 46 ? -0.28 -22.859 -6.707 1 98.81 46 LEU B C 1
ATOM 2336 O O . LEU B 1 46 ? 0.2 -22.062 -7.504 1 98.81 46 LEU B O 1
ATOM 2340 N N . VAL B 1 47 ? -0.76 -22.516 -5.539 1 98.19 47 VAL B N 1
ATOM 2341 C CA . VAL B 1 47 ? -0.622 -21.172 -5.012 1 98.19 47 VAL B CA 1
ATOM 2342 C C . VAL B 1 47 ? 0.388 -21.156 -3.867 1 98.19 47 VAL B C 1
ATOM 2344 O O . VAL B 1 47 ? 0.22 -21.875 -2.877 1 98.19 47 VAL B O 1
ATOM 2347 N N . LEU B 1 48 ? 1.431 -20.391 -4.035 1 97.38 48 LEU B N 1
ATOM 2348 C CA . LEU B 1 48 ? 2.436 -20.266 -2.988 1 97.38 48 LEU B CA 1
ATOM 2349 C C . LEU B 1 48 ? 2.102 -19.109 -2.055 1 97.38 48 LEU B C 1
ATOM 2351 O O . LEU B 1 48 ? 1.781 -18.016 -2.512 1 97.38 48 LEU B O 1
ATOM 2355 N N . GLY B 1 49 ? 2.27 -19.328 -0.736 1 92.38 49 GLY B N 1
ATOM 2356 C CA . GLY B 1 49 ? 1.982 -18.266 0.216 1 92.38 49 GLY B CA 1
ATOM 2357 C C . GLY B 1 49 ? 0.573 -17.719 0.09 1 92.38 49 GLY B C 1
ATOM 2358 O O . GLY B 1 49 ? 0.382 -16.516 -0.039 1 92.38 49 GLY B O 1
ATOM 2359 N N . CYS B 1 50 ? -0.373 -18.578 0.173 1 90.44 50 CYS B N 1
ATOM 2360 C CA . CYS B 1 50 ? -1.743 -18.188 -0.151 1 90.44 50 CYS B CA 1
ATOM 2361 C C . CYS B 1 50 ? -2.309 -17.25 0.898 1 90.44 50 CYS B C 1
ATOM 2363 O O . CYS B 1 50 ? -3.211 -16.453 0.606 1 90.44 50 CYS B O 1
ATOM 2365 N N . GLY B 1 51 ? -1.809 -17.359 2.16 1 83.56 51 GLY B N 1
ATOM 2366 C CA . GLY B 1 51 ? -2.4 -16.547 3.209 1 83.56 51 GLY B CA 1
ATOM 2367 C C . GLY B 1 51 ? -3.908 -16.688 3.295 1 83.56 51 GLY B C 1
ATOM 2368 O O . GLY B 1 51 ? -4.445 -17.781 3.125 1 83.56 51 GLY B O 1
ATOM 2369 N N . THR B 1 52 ? -4.555 -15.547 3.588 1 77.88 52 THR B N 1
ATOM 2370 C CA . THR B 1 52 ? -6.012 -15.555 3.674 1 77.88 52 THR B CA 1
ATOM 2371 C C . THR B 1 52 ? -6.629 -14.852 2.471 1 77.88 52 THR B C 1
ATOM 2373 O O . THR B 1 52 ? -7.801 -14.461 2.508 1 77.88 52 THR B O 1
ATOM 2376 N N . SER B 1 53 ? -5.898 -14.68 1.442 1 82.12 53 SER B N 1
ATOM 2377 C CA . SER B 1 53 ? -6.332 -13.992 0.229 1 82.12 53 SER B CA 1
ATOM 2378 C C . SER B 1 53 ? -7.449 -14.766 -0.469 1 82.12 53 SER B C 1
ATOM 2380 O O . SER B 1 53 ? -7.504 -15.992 -0.398 1 82.12 53 SER B O 1
ATOM 2382 N N . SER B 1 54 ? -8.273 -14.055 -1.23 1 85.81 54 SER B N 1
ATOM 2383 C CA . SER B 1 54 ? -9.32 -14.68 -2.027 1 85.81 54 SER B CA 1
ATOM 2384 C C . SER B 1 54 ? -8.766 -15.25 -3.326 1 85.81 54 SER B C 1
ATOM 2386 O O . SER B 1 54 ? -9.484 -15.898 -4.086 1 85.81 54 SER B O 1
ATOM 2388 N N . LEU B 1 55 ? -7.52 -15.133 -3.555 1 91.69 55 LEU B N 1
ATOM 2389 C CA . LEU B 1 55 ? -6.922 -15.477 -4.84 1 91.69 55 LEU B CA 1
ATOM 2390 C C . LEU B 1 55 ? -7.168 -16.938 -5.18 1 91.69 55 LEU B C 1
ATOM 2392 O O . LEU B 1 55 ? -7.539 -17.266 -6.309 1 91.69 55 LEU B O 1
ATOM 2396 N N . SER B 1 56 ? -6.961 -17.859 -4.234 1 95 56 SER B N 1
ATOM 2397 C CA . SER B 1 56 ? -7.164 -19.281 -4.492 1 95 56 SER B CA 1
ATOM 2398 C C . SER B 1 56 ? -8.586 -19.562 -4.977 1 95 56 SER B C 1
ATOM 2400 O O . SER B 1 56 ? -8.781 -20.281 -5.961 1 95 56 SER B O 1
ATOM 2402 N N . MET B 1 57 ? -9.477 -18.922 -4.289 1 91.88 57 MET B N 1
ATOM 2403 C CA . MET B 1 57 ? -10.867 -19.125 -4.68 1 91.88 57 MET B CA 1
ATOM 2404 C C . MET B 1 57 ? -11.148 -18.516 -6.051 1 91.88 57 MET B C 1
ATOM 2406 O O . MET B 1 57 ? -11.852 -19.125 -6.867 1 91.88 57 MET B O 1
ATOM 2410 N N . ASP B 1 58 ? -10.648 -17.344 -6.297 1 90.25 58 ASP B N 1
ATOM 2411 C CA . ASP B 1 58 ? -10.805 -16.703 -7.605 1 90.25 58 ASP B CA 1
ATOM 2412 C C . ASP B 1 58 ? -10.297 -17.625 -8.719 1 90.25 58 ASP B C 1
ATOM 2414 O O . ASP B 1 58 ? -10.953 -17.781 -9.75 1 90.25 58 ASP B O 1
ATOM 2418 N N . LEU B 1 59 ? -9.164 -18.266 -8.508 1 94.38 59 LEU B N 1
ATOM 2419 C CA . LEU B 1 59 ? -8.562 -19.156 -9.492 1 94.38 59 LEU B CA 1
ATOM 2420 C C . LEU B 1 59 ? -9.414 -20.406 -9.68 1 94.38 59 LEU B C 1
ATOM 2422 O O . LEU B 1 59 ? -9.609 -20.875 -10.805 1 94.38 59 LEU B O 1
ATOM 2426 N N . TYR B 1 60 ? -9.844 -20.875 -8.578 1 95.12 60 TYR B N 1
ATOM 2427 C CA . TYR B 1 60 ? -10.734 -22.031 -8.617 1 95.12 60 TYR B CA 1
ATOM 2428 C C . TYR B 1 60 ? -11.969 -21.75 -9.453 1 95.12 60 TYR B C 1
ATOM 2430 O O . TYR B 1 60 ? -12.359 -22.562 -10.297 1 95.12 60 TYR B O 1
ATOM 2438 N N . GLU B 1 61 ? -12.477 -20.594 -9.266 1 91.62 61 GLU B N 1
ATOM 2439 C CA . GLU B 1 61 ? -13.672 -20.188 -9.992 1 91.62 61 GLU B CA 1
ATOM 2440 C C . GLU B 1 61 ? -13.375 -19.984 -11.469 1 91.62 61 GLU B C 1
ATOM 2442 O O . GLU B 1 61 ? -14.273 -20.109 -12.312 1 91.62 61 GLU B O 1
ATOM 2447 N N . GLU B 1 62 ? -12.164 -19.688 -11.805 1 91.38 62 GLU B N 1
ATOM 2448 C CA . GLU B 1 62 ? -11.773 -19.531 -13.203 1 91.38 62 GLU B CA 1
ATOM 2449 C C . GLU B 1 62 ? -11.586 -20.875 -13.875 1 91.38 62 GLU B C 1
ATOM 2451 O O . GLU B 1 62 ? -11.352 -20.953 -15.086 1 91.38 62 GLU B O 1
ATOM 2456 N N . GLY B 1 63 ? -11.562 -21.953 -13.031 1 92.81 63 GLY B N 1
ATOM 2457 C CA . GLY B 1 63 ? -11.5 -23.281 -13.617 1 92.81 63 GLY B CA 1
ATOM 2458 C C . GLY B 1 63 ? -10.188 -24 -13.344 1 92.81 63 GLY B C 1
ATOM 2459 O O . GLY B 1 63 ? -9.945 -25.094 -13.875 1 92.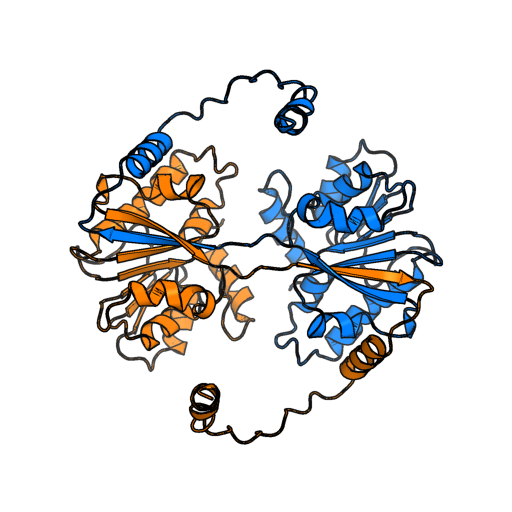81 63 GLY B O 1
ATOM 2460 N N . ILE B 1 64 ? -9.328 -23.484 -12.586 1 95.38 64 ILE B N 1
ATOM 2461 C CA . ILE B 1 64 ? -8.102 -24.172 -12.18 1 95.38 64 ILE B CA 1
ATOM 2462 C C . ILE B 1 64 ? -8.43 -25.234 -11.125 1 95.38 64 ILE B C 1
ATOM 2464 O O . ILE B 1 64 ? -8.797 -24.906 -10 1 95.38 64 ILE B O 1
ATOM 2468 N N . CYS B 1 65 ? -8.266 -26.438 -11.586 1 96 65 CYS B N 1
ATOM 2469 C CA . CYS B 1 65 ? -8.633 -27.547 -10.727 1 96 65 CYS B CA 1
ATOM 2470 C C . CYS B 1 65 ? -7.977 -28.844 -11.203 1 96 65 CYS B C 1
ATOM 2472 O O . CYS B 1 65 ? -8.062 -29.188 -12.383 1 96 65 CYS B O 1
ATOM 2474 N N . PRO B 1 66 ? -7.34 -29.594 -10.32 1 98 66 PRO B N 1
ATOM 2475 C CA . PRO B 1 66 ? -7.199 -29.391 -8.875 1 98 66 PRO B CA 1
ATOM 2476 C C . PRO B 1 66 ? -6.301 -28.188 -8.547 1 98 66 PRO B C 1
ATOM 2478 O O . PRO B 1 66 ? -5.445 -27.812 -9.352 1 98 66 PRO B O 1
ATOM 2481 N N . LEU B 1 67 ? -6.59 -27.547 -7.375 1 98.56 67 LEU B N 1
ATOM 2482 C CA . LEU B 1 67 ? -5.832 -26.391 -6.91 1 98.56 67 LEU B CA 1
ATOM 2483 C C . LEU B 1 67 ? -5.281 -26.641 -5.508 1 98.56 67 LEU B C 1
ATOM 2485 O O . LEU B 1 67 ? -6.043 -26.906 -4.578 1 98.56 67 LEU B O 1
ATOM 2489 N N . VAL B 1 68 ? -3.988 -26.609 -5.387 1 98.81 68 VAL B N 1
ATOM 2490 C CA . VAL B 1 68 ? -3.328 -26.734 -4.094 1 98.81 68 VAL B CA 1
ATOM 2491 C C . VAL B 1 68 ? -2.818 -25.375 -3.631 1 98.81 68 VAL B C 1
ATOM 2493 O O . VAL B 1 68 ? -2.152 -24.672 -4.391 1 98.81 68 VAL B O 1
ATOM 2496 N N . SER B 1 69 ? -3.178 -24.953 -2.441 1 98.25 69 SER B N 1
ATOM 2497 C CA . SER B 1 69 ? -2.674 -23.734 -1.833 1 98.25 69 SER B CA 1
ATOM 2498 C C . SER B 1 69 ? -1.824 -24.031 -0.603 1 98.25 69 SER B C 1
ATOM 2500 O O . SER B 1 69 ? -2.256 -24.75 0.295 1 98.25 69 SER B O 1
ATOM 2502 N N . ILE B 1 70 ? -0.643 -23.453 -0.573 1 97.19 70 ILE B N 1
ATOM 2503 C CA . ILE B 1 70 ? 0.228 -23.75 0.562 1 97.19 70 ILE B CA 1
ATOM 2504 C C . ILE B 1 70 ? 0.598 -22.453 1.274 1 97.19 70 ILE B C 1
ATOM 2506 O O . ILE B 1 70 ? 0.592 -21.375 0.666 1 97.19 70 ILE B O 1
ATOM 2510 N N . ASP B 1 71 ? 0.905 -22.547 2.506 1 90.69 71 ASP B N 1
ATOM 2511 C CA . ASP B 1 71 ? 1.444 -21.484 3.34 1 90.69 71 ASP B CA 1
ATOM 2512 C C . ASP B 1 71 ? 2.271 -22.047 4.492 1 90.69 71 ASP B C 1
ATOM 2514 O O . ASP B 1 71 ? 2.115 -23.203 4.863 1 90.69 71 ASP B O 1
ATOM 2518 N N . TYR B 1 72 ? 3.16 -21.141 4.949 1 85.12 72 TYR B N 1
ATOM 2519 C CA . TYR B 1 72 ? 3.986 -21.531 6.09 1 85.12 72 TYR B CA 1
ATOM 2520 C C . TYR B 1 72 ? 3.162 -21.562 7.371 1 85.12 72 TYR B C 1
ATOM 2522 O O . TYR B 1 72 ? 3.52 -22.25 8.328 1 85.12 72 TYR B O 1
ATOM 2530 N N . SER B 1 73 ? 2.078 -20.906 7.453 1 79.88 73 SER B N 1
ATOM 2531 C CA . SER B 1 73 ? 1.3 -20.672 8.664 1 79.88 73 SER B CA 1
ATOM 2532 C C . SER B 1 73 ? 0.202 -21.703 8.828 1 79.88 73 SER B C 1
ATOM 2534 O O . SER B 1 73 ? -0.783 -21.703 8.086 1 79.88 73 SER B O 1
ATOM 2536 N N . PRO B 1 74 ? 0.286 -22.562 9.859 1 83.81 74 PRO B N 1
ATOM 2537 C CA . PRO B 1 74 ? -0.776 -23.531 10.086 1 83.81 74 PRO B CA 1
ATOM 2538 C C . PRO B 1 74 ? -2.125 -22.891 10.383 1 83.81 74 PRO B C 1
ATOM 2540 O O . PRO B 1 74 ? -3.17 -23.422 10 1 83.81 74 PRO B O 1
ATOM 2543 N N . ILE B 1 75 ? -2.076 -21.766 11.008 1 77.62 75 ILE B N 1
ATOM 2544 C CA . ILE B 1 75 ? -3.309 -21.078 11.383 1 77.62 75 ILE B CA 1
ATOM 2545 C C . ILE B 1 75 ? -4.055 -20.641 10.125 1 77.62 75 ILE B C 1
ATOM 2547 O O . ILE B 1 75 ? -5.262 -20.875 10 1 77.62 75 ILE B O 1
ATOM 2551 N N . CYS B 1 76 ? -3.293 -20.031 9.266 1 79.31 76 CYS B N 1
ATOM 2552 C CA . CYS B 1 76 ? -3.885 -19.594 8.008 1 79.31 76 CYS B CA 1
ATOM 2553 C C . CYS B 1 76 ? -4.465 -20.781 7.234 1 79.31 76 CYS B C 1
ATOM 2555 O O . CYS B 1 76 ? -5.59 -20.703 6.734 1 79.31 76 CYS B O 1
ATOM 2557 N N . ILE B 1 77 ? -3.748 -21.859 7.176 1 89.88 77 ILE B N 1
ATOM 2558 C CA . ILE B 1 77 ? -4.152 -23.031 6.402 1 89.88 77 ILE B CA 1
ATOM 2559 C C . ILE B 1 77 ? -5.402 -23.641 7.023 1 89.88 77 ILE B C 1
ATOM 2561 O O . ILE B 1 77 ? -6.336 -24.016 6.312 1 89.88 77 ILE B O 1
ATOM 2565 N N . LYS B 1 78 ? -5.418 -23.688 8.273 1 87.81 78 LYS B N 1
ATOM 2566 C CA . LYS B 1 78 ? -6.598 -24.234 8.953 1 87.81 78 LYS B CA 1
ATOM 2567 C C . LYS B 1 78 ? -7.836 -23.391 8.648 1 87.81 78 LYS B C 1
ATOM 2569 O O . LYS B 1 78 ? -8.891 -23.938 8.312 1 87.81 78 LYS B O 1
ATOM 2574 N N . GLU B 1 79 ? -7.66 -22.125 8.758 1 81.06 79 GLU B N 1
ATOM 2575 C CA . GLU B 1 79 ? -8.766 -21.203 8.5 1 81.06 79 GLU B CA 1
ATOM 2576 C C . GLU B 1 79 ? -9.281 -21.344 7.074 1 81.06 79 GLU B C 1
ATOM 2578 O O . GLU B 1 79 ? -10.492 -21.453 6.859 1 81.06 79 GLU B O 1
ATOM 2583 N N . MET B 1 80 ? -8.414 -21.344 6.129 1 89.62 80 MET B N 1
ATOM 2584 C CA . MET B 1 80 ? -8.805 -21.391 4.723 1 89.62 80 MET B CA 1
ATOM 2585 C C . MET B 1 80 ? -9.391 -22.75 4.359 1 89.62 80 MET B C 1
ATOM 2587 O O . MET B 1 80 ? -10.344 -22.828 3.578 1 89.62 80 MET B O 1
ATOM 2591 N N . ALA B 1 81 ? -8.898 -23.812 4.938 1 93.94 81 ALA B N 1
ATOM 2592 C CA . ALA B 1 81 ? -9.438 -25.156 4.707 1 93.94 81 ALA B CA 1
ATOM 2593 C C . ALA B 1 81 ? -10.883 -25.25 5.203 1 93.94 81 ALA B C 1
ATOM 2595 O O . ALA B 1 81 ? -11.742 -25.812 4.52 1 93.94 81 ALA B O 1
ATOM 2596 N N . GLU B 1 82 ? -11.102 -24.672 6.328 1 91.62 82 GLU B N 1
ATOM 2597 C CA . GLU B 1 82 ? -12.453 -24.688 6.887 1 91.62 82 GLU B CA 1
ATOM 2598 C C . GLU B 1 82 ? -13.406 -23.844 6.047 1 91.62 82 GLU B C 1
ATOM 2600 O O . GLU B 1 82 ? -14.523 -24.281 5.75 1 91.62 82 GLU B O 1
ATOM 2605 N N . LYS B 1 83 ? -12.969 -22.75 5.711 1 88.88 83 LYS B N 1
ATOM 2606 C CA . LYS B 1 83 ? -13.773 -21.797 4.953 1 88.88 83 LYS B CA 1
ATOM 2607 C C . LYS B 1 83 ? -14.188 -22.375 3.605 1 88.88 83 LYS B C 1
ATOM 2609 O O . LYS B 1 83 ? -15.281 -22.094 3.113 1 88.88 83 LYS B O 1
ATOM 2614 N N . HIS B 1 84 ? -13.32 -23.203 3.092 1 93.19 84 HIS B N 1
ATOM 2615 C CA . HIS B 1 84 ? -13.562 -23.688 1.736 1 93.19 84 HIS B CA 1
ATOM 2616 C C . HIS B 1 84 ? -13.727 -25.203 1.711 1 93.19 84 HIS B C 1
ATOM 2618 O O . HIS B 1 84 ? -13.398 -25.859 0.716 1 93.19 84 HIS B O 1
ATOM 2624 N N . ALA B 1 85 ? -14.148 -25.781 2.76 1 92.94 85 ALA B N 1
ATOM 2625 C CA . ALA B 1 85 ? -14.305 -27.234 2.914 1 92.94 85 ALA B CA 1
ATOM 2626 C C . ALA B 1 85 ? -15.258 -27.797 1.865 1 92.94 85 ALA B C 1
ATOM 2628 O O . ALA B 1 85 ? -15.109 -28.953 1.444 1 92.94 85 ALA B O 1
ATOM 2629 N N . GLY B 1 86 ? -16.109 -27.047 1.272 1 92.88 86 GLY B N 1
ATOM 2630 C CA . GLY B 1 86 ? -17.094 -27.531 0.315 1 92.88 86 GLY B CA 1
ATOM 2631 C C . GLY B 1 86 ? -16.594 -27.469 -1.12 1 92.88 86 GLY B C 1
ATOM 2632 O O . GLY B 1 86 ? -17.297 -27.922 -2.035 1 92.88 86 GLY B O 1
ATOM 2633 N N . CYS B 1 87 ? -15.492 -27 -1.339 1 93.69 87 CYS B N 1
ATOM 2634 C CA . CYS B 1 87 ? -14.953 -26.859 -2.686 1 93.69 87 CYS B CA 1
ATOM 2635 C C . CYS B 1 87 ? -14.109 -28.078 -3.057 1 93.69 87 CYS B C 1
ATOM 2637 O O . CYS B 1 87 ? -12.922 -28.141 -2.715 1 93.69 87 CYS B O 1
ATOM 2639 N N . HIS B 1 88 ? -14.688 -28.922 -3.838 1 95.06 88 HIS B N 1
ATOM 2640 C CA . HIS B 1 88 ? -13.992 -30.141 -4.254 1 95.06 88 HIS B CA 1
ATOM 2641 C C . HIS B 1 88 ? -12.828 -29.812 -5.18 1 95.06 88 HIS B C 1
ATOM 2643 O O . HIS B 1 88 ? -12.961 -29 -6.094 1 95.06 88 HIS B O 1
ATOM 2649 N N . GLY B 1 89 ? -11.672 -30.391 -4.934 1 96.88 89 GLY B N 1
ATOM 2650 C CA . GLY B 1 89 ? -10.516 -30.188 -5.793 1 96.88 89 GLY B CA 1
ATOM 2651 C C . GLY B 1 89 ? -9.578 -29.109 -5.273 1 96.88 89 GLY B C 1
ATOM 2652 O O . GLY B 1 89 ? -8.508 -28.891 -5.852 1 96.88 89 GLY B O 1
ATOM 2653 N N . MET B 1 90 ? -9.945 -28.484 -4.125 1 97.44 90 MET B N 1
ATOM 2654 C CA . MET B 1 90 ? -9.055 -27.531 -3.467 1 97.44 90 MET B CA 1
ATOM 2655 C C . MET B 1 90 ? -8.367 -28.172 -2.264 1 97.44 90 MET B C 1
ATOM 2657 O O . MET B 1 90 ? -9.008 -28.859 -1.474 1 97.44 90 MET B O 1
ATOM 2661 N N . SER B 1 91 ? -7.117 -27.984 -2.148 1 98.19 91 SER B N 1
ATOM 2662 C CA . SER B 1 91 ? -6.348 -28.453 -1.003 1 98.19 91 SER B CA 1
ATOM 2663 C C . SER B 1 91 ? -5.559 -27.328 -0.359 1 98.19 91 SER B C 1
ATOM 2665 O O . SER B 1 91 ? -5.086 -26.422 -1.051 1 98.19 91 SER B O 1
ATOM 2667 N N . TRP B 1 92 ? -5.453 -27.406 0.889 1 97.25 92 TRP B N 1
ATOM 2668 C CA . TRP B 1 92 ? -4.734 -26.438 1.713 1 97.25 92 TRP B CA 1
ATOM 2669 C C . TRP B 1 92 ? -3.686 -27.125 2.576 1 97.25 92 TRP B C 1
ATOM 2671 O O . TRP B 1 92 ? -4.016 -27.984 3.398 1 97.25 92 TRP B O 1
ATOM 2681 N N . LEU B 1 93 ? -2.43 -26.766 2.424 1 97.69 93 LEU B N 1
ATOM 2682 C CA . LEU B 1 93 ? -1.366 -27.516 3.084 1 97.69 93 LEU B CA 1
ATOM 2683 C C . LEU B 1 93 ? -0.347 -26.578 3.713 1 97.69 93 LEU B C 1
ATOM 2685 O O . LEU B 1 93 ? 0.009 -25.547 3.119 1 97.69 93 LEU B O 1
ATOM 2689 N N . VAL B 1 94 ? 0.131 -26.875 4.926 1 94.56 94 VAL B N 1
ATOM 2690 C CA . VAL B 1 94 ? 1.276 -26.188 5.516 1 94.56 94 VAL B CA 1
ATOM 2691 C C . VAL B 1 94 ? 2.564 -26.672 4.855 1 94.56 94 VAL B C 1
ATOM 2693 O O . VAL B 1 94 ? 2.873 -27.859 4.883 1 94.56 94 VAL B O 1
ATOM 2696 N N . MET B 1 95 ? 3.322 -25.766 4.207 1 95.31 95 MET B N 1
ATOM 2697 C CA . MET B 1 95 ? 4.527 -26.172 3.488 1 95.31 95 MET B CA 1
ATOM 2698 C C . MET B 1 95 ? 5.461 -24.984 3.287 1 95.31 95 MET B C 1
ATOM 2700 O O . MET B 1 95 ? 5.008 -23.844 3.146 1 95.31 95 MET B O 1
ATOM 2704 N N . ASP B 1 96 ? 6.73 -25.25 3.33 1 93.19 96 ASP B N 1
ATOM 2705 C CA . ASP B 1 96 ? 7.773 -24.281 2.992 1 93.19 96 ASP B CA 1
ATOM 2706 C C . ASP B 1 96 ? 8 -24.234 1.483 1 93.19 96 ASP B C 1
ATOM 2708 O O . ASP B 1 96 ? 8.344 -25.25 0.866 1 93.19 96 ASP B O 1
ATOM 2712 N N . ALA B 1 97 ? 7.801 -23.062 0.902 1 95.06 97 ALA B N 1
ATOM 2713 C CA . ALA B 1 97 ? 7.934 -22.906 -0.545 1 95.06 97 ALA B CA 1
ATOM 2714 C C . ALA B 1 97 ? 9.359 -23.219 -1.002 1 95.06 97 ALA B C 1
ATOM 2716 O O . ALA B 1 97 ? 9.594 -23.453 -2.186 1 95.06 97 ALA B O 1
ATOM 2717 N N . ARG B 1 98 ? 10.305 -23.203 -0.109 1 95.81 98 ARG B N 1
ATOM 2718 C CA . ARG B 1 98 ? 11.695 -23.484 -0.43 1 95.81 98 ARG B CA 1
ATOM 2719 C C . ARG B 1 98 ? 11.914 -24.984 -0.62 1 95.81 98 ARG B C 1
ATOM 2721 O O . ARG B 1 98 ? 12.938 -25.406 -1.159 1 95.81 98 ARG B O 1
ATOM 2728 N N . LYS B 1 99 ? 11.023 -25.734 -0.061 1 97.19 99 LYS B N 1
ATOM 2729 C CA . LYS B 1 99 ? 11.117 -27.188 -0.108 1 97.19 99 LYS B CA 1
ATOM 2730 C C . LYS B 1 99 ? 9.75 -27.812 -0.387 1 97.19 99 LYS B C 1
ATOM 2732 O O . LYS B 1 99 ? 9.148 -28.438 0.497 1 97.19 99 LYS B O 1
ATOM 2737 N N . LEU B 1 100 ? 9.336 -27.75 -1.612 1 98.19 100 LEU B N 1
ATOM 2738 C CA . LEU B 1 100 ? 8.023 -28.266 -1.995 1 98.19 100 LEU B CA 1
ATOM 2739 C C . LEU B 1 100 ? 8.023 -29.781 -2.004 1 98.19 100 LEU B C 1
ATOM 2741 O O . LEU B 1 100 ? 8.969 -30.406 -2.48 1 98.19 100 LEU B O 1
ATOM 2745 N N . GLN B 1 101 ? 6.992 -30.375 -1.507 1 98.25 101 GLN B N 1
ATOM 2746 C CA . GLN B 1 101 ? 6.875 -31.828 -1.38 1 98.25 101 GLN B CA 1
ATOM 2747 C C . GLN B 1 101 ? 5.992 -32.406 -2.482 1 98.25 101 GLN B C 1
ATOM 2749 O O . GLN B 1 101 ? 5.09 -33.219 -2.209 1 98.25 101 GLN B O 1
ATOM 2754 N N . PHE B 1 102 ? 6.199 -31.969 -3.674 1 98.69 102 PHE B N 1
ATOM 2755 C CA . PHE B 1 102 ? 5.484 -32.469 -4.848 1 98.69 102 PHE B CA 1
ATOM 2756 C C . PHE B 1 102 ? 6.453 -33.031 -5.871 1 98.69 102 PHE B C 1
ATOM 2758 O O . PHE B 1 102 ? 7.617 -32.625 -5.934 1 98.69 102 PHE B O 1
ATOM 2765 N N . ALA B 1 103 ? 6.035 -33.938 -6.676 1 98.5 103 ALA B N 1
ATOM 2766 C CA . ALA B 1 103 ? 6.84 -34.531 -7.734 1 98.5 103 ALA B CA 1
ATOM 2767 C C . ALA B 1 103 ? 7.125 -33.531 -8.844 1 98.5 103 ALA B C 1
ATOM 2769 O O . ALA B 1 103 ? 6.414 -32.531 -8.992 1 98.5 103 ALA B O 1
ATOM 2770 N N . ASP B 1 104 ? 8.18 -33.844 -9.625 1 98.38 104 ASP B N 1
ATOM 2771 C CA . ASP B 1 104 ? 8.5 -33 -10.781 1 98.38 104 ASP B CA 1
ATOM 2772 C C . ASP B 1 104 ? 7.316 -32.938 -11.75 1 98.38 104 ASP B C 1
ATOM 2774 O O . ASP B 1 104 ? 6.648 -33.938 -12 1 98.38 104 ASP B O 1
ATOM 2778 N N . GLY B 1 105 ? 7.027 -31.797 -12.188 1 98.25 105 GLY B N 1
ATOM 2779 C CA . GLY B 1 105 ? 6.031 -31.625 -13.227 1 98.25 105 GLY B CA 1
ATOM 2780 C C . GLY B 1 105 ? 4.613 -31.859 -12.742 1 98.25 105 GLY B C 1
ATOM 2781 O O . GLY B 1 105 ? 3.738 -32.219 -13.531 1 98.25 105 GLY B O 1
ATOM 2782 N N . SER B 1 106 ? 4.379 -31.656 -11.477 1 98.5 106 SER 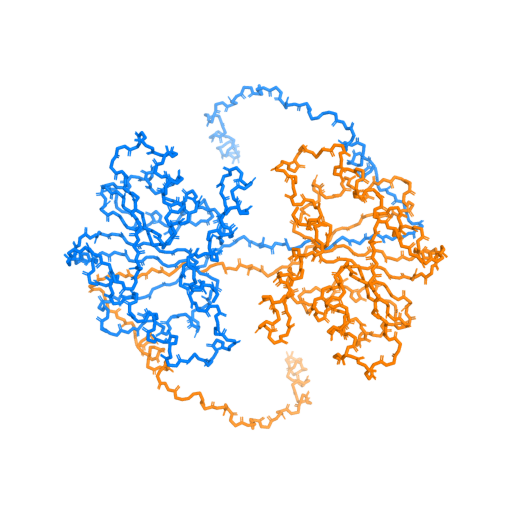B N 1
ATOM 2783 C CA . SER B 1 106 ? 3.088 -31.953 -10.867 1 98.5 106 SER B CA 1
ATOM 2784 C C . SER B 1 106 ? 2.055 -30.891 -11.211 1 98.5 106 SER B C 1
ATOM 2786 O O . SER B 1 106 ? 0.851 -31.109 -11.07 1 98.5 106 SER B O 1
ATOM 2788 N N . PHE B 1 107 ? 2.504 -29.75 -11.664 1 98.5 107 PHE B N 1
ATOM 2789 C CA . PHE B 1 107 ? 1.577 -28.641 -11.844 1 98.5 107 PHE B CA 1
ATOM 2790 C C . PHE B 1 107 ? 1.753 -28 -13.219 1 98.5 107 PHE B C 1
ATOM 2792 O O . PHE B 1 107 ? 2.865 -27.953 -13.75 1 98.5 107 PHE B O 1
ATOM 2799 N N . ASP B 1 108 ? 0.661 -27.5 -13.773 1 98 108 ASP B N 1
ATOM 2800 C CA . ASP B 1 108 ? 0.652 -26.781 -15.039 1 98 108 ASP B CA 1
ATOM 2801 C C . ASP B 1 108 ? 0.751 -25.266 -14.812 1 98 108 ASP B C 1
ATOM 2803 O O . ASP B 1 108 ? 1.104 -24.516 -15.719 1 98 108 ASP B O 1
ATOM 2807 N N . PHE B 1 109 ? 0.427 -24.922 -13.617 1 97.38 109 PHE B N 1
ATOM 2808 C CA . PHE B 1 109 ? 0.329 -23.5 -13.273 1 97.38 109 PHE B CA 1
ATOM 2809 C C . PHE B 1 109 ? 0.729 -23.266 -11.82 1 97.38 109 PHE B C 1
ATOM 2811 O O . PHE B 1 109 ? 0.245 -23.953 -10.922 1 97.38 109 PHE B O 1
ATOM 2818 N N . VAL B 1 110 ? 1.676 -22.344 -11.594 1 98.56 110 VAL B N 1
ATOM 2819 C CA . VAL B 1 110 ? 2.072 -21.922 -10.25 1 98.56 110 VAL B CA 1
ATOM 2820 C C . VAL B 1 110 ? 1.98 -20.406 -10.141 1 98.56 110 VAL B C 1
ATOM 2822 O O . VAL B 1 110 ? 2.355 -19.688 -11.062 1 98.56 110 VAL B O 1
ATOM 2825 N N . ILE B 1 111 ? 1.472 -19.922 -8.984 1 97.94 111 ILE B N 1
ATOM 2826 C CA . ILE B 1 111 ? 1.394 -18.484 -8.805 1 97.94 111 ILE B CA 1
ATOM 2827 C C . ILE B 1 111 ? 1.793 -18.109 -7.379 1 97.94 111 ILE B C 1
ATOM 2829 O O . ILE B 1 111 ? 1.517 -18.859 -6.441 1 97.94 111 ILE B O 1
ATOM 2833 N N . GLU B 1 112 ? 2.537 -17.047 -7.242 1 96.06 112 GLU B N 1
ATOM 2834 C CA . GLU B 1 112 ? 2.703 -16.391 -5.949 1 96.06 112 GLU B CA 1
ATOM 2835 C C . GLU B 1 112 ? 2.412 -14.898 -6.055 1 96.06 112 GLU B C 1
ATOM 2837 O O . GLU B 1 112 ? 2.66 -14.281 -7.094 1 96.06 112 GLU B O 1
ATOM 2842 N N . LYS B 1 113 ? 1.83 -14.344 -5.105 1 90.94 113 LYS B N 1
ATOM 2843 C CA . LYS B 1 113 ? 1.513 -12.93 -5.004 1 90.94 113 LYS B CA 1
ATOM 2844 C C . LYS B 1 113 ? 2.064 -12.328 -3.713 1 90.94 113 LYS B C 1
ATOM 2846 O O . LYS B 1 113 ? 1.509 -12.547 -2.635 1 90.94 113 LYS B O 1
ATOM 2851 N N . GLY B 1 114 ? 3.086 -11.641 -3.854 1 86.38 114 GLY B N 1
ATOM 2852 C CA . GLY B 1 114 ? 3.676 -10.938 -2.729 1 86.38 114 GLY B CA 1
ATOM 2853 C C . GLY B 1 114 ? 4.527 -11.828 -1.844 1 86.38 114 GLY B C 1
ATOM 2854 O O . GLY B 1 114 ? 5.199 -11.344 -0.929 1 86.38 114 GLY B O 1
ATOM 2855 N N . THR B 1 115 ? 4.52 -13.109 -2.068 1 87.31 115 THR B N 1
ATOM 2856 C CA . THR B 1 115 ? 5.223 -14.07 -1.226 1 87.31 115 THR B CA 1
ATOM 2857 C C . THR B 1 115 ? 6.73 -13.852 -1.29 1 87.31 115 THR B C 1
ATOM 2859 O O . THR B 1 115 ? 7.395 -13.758 -0.256 1 87.31 115 THR B O 1
ATOM 2862 N N . LEU B 1 116 ? 7.293 -13.711 -2.48 1 89.56 116 LEU B N 1
ATOM 2863 C CA . LEU B 1 116 ? 8.727 -13.484 -2.627 1 89.56 116 LEU B CA 1
ATOM 2864 C C . LEU B 1 116 ? 9.125 -12.133 -2.051 1 89.56 116 LEU B C 1
ATOM 2866 O O . LEU B 1 116 ? 10.195 -11.992 -1.467 1 89.56 116 LEU B O 1
ATOM 2870 N N . ASP B 1 117 ? 8.258 -11.148 -2.221 1 80.31 117 ASP B N 1
ATOM 2871 C CA . ASP B 1 117 ? 8.508 -9.844 -1.624 1 80.31 117 ASP B CA 1
ATOM 2872 C C . ASP B 1 117 ? 8.664 -9.953 -0.109 1 80.31 117 ASP B C 1
ATOM 2874 O O . ASP B 1 117 ? 9.562 -9.344 0.471 1 80.31 117 ASP B O 1
ATOM 2878 N N . ALA B 1 118 ? 7.77 -10.656 0.504 1 74.44 118 ALA B N 1
ATOM 2879 C CA . ALA B 1 118 ? 7.801 -10.844 1.952 1 74.44 118 ALA B CA 1
ATOM 2880 C C . ALA B 1 118 ? 9.086 -11.539 2.385 1 74.44 118 ALA B C 1
ATOM 2882 O O . ALA B 1 118 ? 9.633 -11.242 3.447 1 74.44 118 ALA B O 1
ATOM 2883 N N . MET B 1 119 ? 9.594 -12.398 1.592 1 79.38 119 MET B N 1
ATOM 2884 C CA . MET B 1 119 ? 10.805 -13.148 1.909 1 79.38 119 MET B CA 1
ATOM 2885 C C . MET B 1 119 ? 12.047 -12.273 1.777 1 79.38 119 MET B C 1
ATOM 2887 O O . MET B 1 119 ? 13.062 -12.531 2.418 1 79.38 119 MET B O 1
ATOM 2891 N N . MET B 1 120 ? 11.859 -11.266 0.907 1 74.81 120 MET B N 1
ATOM 2892 C CA . MET B 1 120 ? 13 -10.398 0.623 1 74.81 120 MET B CA 1
ATOM 2893 C C . MET B 1 120 ? 12.961 -9.141 1.48 1 74.81 120 MET B C 1
ATOM 2895 O O . MET B 1 120 ? 13.75 -8.219 1.277 1 74.81 120 MET B O 1
ATOM 2899 N N . VAL B 1 121 ? 12.047 -8.953 2.301 1 60.78 121 VAL B N 1
ATOM 2900 C CA . VAL B 1 121 ? 11.797 -7.73 3.061 1 60.78 121 VAL B CA 1
ATOM 2901 C C . VAL B 1 121 ? 13.031 -7.367 3.877 1 60.78 121 VAL B C 1
ATOM 2903 O O . VAL B 1 121 ? 13.297 -6.188 4.121 1 60.78 121 VAL B O 1
ATOM 2906 N N . GLY B 1 122 ? 13.82 -8.203 4.164 1 56.25 122 GLY B N 1
ATOM 2907 C CA . GLY B 1 122 ? 15.031 -7.914 4.914 1 56.25 122 GLY B CA 1
ATOM 2908 C C . GLY B 1 122 ? 16.109 -7.258 4.074 1 56.25 122 GLY B C 1
ATOM 2909 O O . GLY B 1 122 ? 17.094 -6.734 4.613 1 56.25 122 GLY B O 1
ATOM 2910 N N . GLU B 1 123 ? 15.852 -7.238 2.754 1 57.47 123 GLU B N 1
ATOM 2911 C CA . GLU B 1 123 ? 16.812 -6.629 1.849 1 57.47 123 GLU B CA 1
ATOM 2912 C C . GLU B 1 123 ? 16.625 -5.117 1.767 1 57.47 123 GLU B C 1
ATOM 2914 O O . GLU B 1 123 ? 15.531 -4.645 1.438 1 57.47 123 GLU B O 1
ATOM 2919 N N . ARG B 1 124 ? 17.5 -4.219 2.172 1 53.59 124 ARG B N 1
ATOM 2920 C CA . ARG B 1 124 ? 17.391 -2.773 2.34 1 53.59 124 ARG B CA 1
ATOM 2921 C C . ARG B 1 124 ? 17.641 -2.049 1.023 1 53.59 124 ARG B C 1
ATOM 2923 O O . ARG B 1 124 ? 17.062 -0.987 0.771 1 53.59 124 ARG B O 1
ATOM 2930 N N . ASP B 1 125 ? 18.484 -2.682 0.278 1 56.84 125 ASP B N 1
ATOM 2931 C CA . ASP B 1 125 ? 18.875 -2.076 -0.99 1 56.84 125 ASP B CA 1
ATOM 2932 C C . ASP B 1 125 ? 18.594 -3.016 -2.16 1 56.84 125 ASP B C 1
ATOM 2934 O O . ASP B 1 125 ? 19.25 -4.035 -2.324 1 56.84 125 ASP B O 1
ATOM 2938 N N . PRO B 1 126 ? 17.609 -2.729 -2.938 1 56.38 126 PRO B N 1
ATOM 2939 C CA . PRO B 1 126 ? 17.25 -3.633 -4.035 1 56.38 126 PRO B CA 1
ATOM 2940 C C . PRO B 1 126 ? 18.359 -3.748 -5.078 1 56.38 126 PRO B C 1
ATOM 2942 O O . PRO B 1 126 ? 18.391 -4.707 -5.855 1 56.38 126 PRO B O 1
ATOM 2945 N N . TRP B 1 127 ? 19.25 -2.748 -5.051 1 57.62 127 TRP B N 1
ATOM 2946 C CA . TRP B 1 127 ? 20.375 -2.812 -5.98 1 57.62 127 TRP B CA 1
ATOM 2947 C C . TRP B 1 127 ? 21.469 -3.732 -5.453 1 57.62 127 TRP B C 1
ATOM 2949 O O . TRP B 1 127 ? 22.312 -4.215 -6.219 1 57.62 127 TRP B O 1
ATOM 2959 N N . ARG B 1 128 ? 21.406 -3.836 -4.133 1 69.81 128 ARG B N 1
ATOM 2960 C CA . ARG B 1 128 ? 22.375 -4.711 -3.49 1 69.81 128 ARG B CA 1
ATOM 2961 C C . ARG B 1 128 ? 21.688 -5.855 -2.756 1 69.81 128 ARG B C 1
ATOM 2963 O O . ARG B 1 128 ? 21.484 -5.785 -1.542 1 69.81 128 ARG B O 1
ATOM 2970 N N . VAL B 1 129 ? 21.469 -6.855 -3.51 1 75.5 129 VAL B N 1
ATOM 2971 C CA . VAL B 1 129 ? 20.828 -8.031 -2.926 1 75.5 129 VAL B CA 1
ATOM 2972 C C . VAL B 1 129 ? 21.891 -8.938 -2.299 1 75.5 129 VAL B C 1
ATOM 2974 O O . VAL B 1 129 ? 22.906 -9.234 -2.922 1 75.5 129 VAL B O 1
ATOM 2977 N N . THR B 1 130 ? 21.75 -9.297 -1.082 1 82.38 130 THR B N 1
ATOM 2978 C CA . THR B 1 130 ? 22.703 -10.141 -0.369 1 82.38 130 THR B CA 1
ATOM 2979 C C . THR B 1 130 ? 22.734 -11.547 -0.968 1 82.38 130 THR B C 1
ATOM 2981 O O . THR B 1 130 ? 21.766 -11.984 -1.591 1 82.38 130 THR B O 1
ATOM 2984 N N . SER B 1 131 ? 23.875 -12.195 -0.744 1 88.12 131 SER B N 1
ATOM 2985 C CA . SER B 1 131 ? 24 -13.578 -1.206 1 88.12 131 SER B CA 1
ATOM 2986 C C . SER B 1 131 ? 22.953 -14.477 -0.544 1 88.12 131 SER B C 1
ATOM 2988 O O . SER B 1 131 ? 22.469 -15.422 -1.162 1 88.12 131 SER B O 1
ATOM 2990 N N . GLU B 1 132 ? 22.641 -14.141 0.651 1 86.75 132 GLU B N 1
ATOM 2991 C CA . GLU B 1 132 ? 21.641 -14.922 1.378 1 86.75 132 GLU B CA 1
ATOM 2992 C C . GLU B 1 132 ? 20.266 -14.797 0.734 1 86.75 132 GLU B C 1
ATOM 2994 O O . GLU B 1 132 ? 19.547 -15.789 0.579 1 86.75 132 GLU B O 1
ATOM 2999 N N . ALA B 1 133 ? 19.922 -13.602 0.39 1 85.25 133 ALA B N 1
ATOM 3000 C CA . ALA B 1 133 ? 18.625 -13.359 -0.245 1 85.25 133 ALA B CA 1
ATOM 3001 C C . ALA B 1 133 ? 18.578 -14 -1.63 1 85.25 133 ALA B C 1
ATOM 3003 O O . ALA B 1 133 ? 17.547 -14.578 -2.012 1 85.25 133 ALA B O 1
ATOM 3004 N N . ILE B 1 134 ? 19.672 -13.883 -2.348 1 90.81 134 ILE B N 1
ATOM 3005 C CA . ILE B 1 134 ? 19.75 -14.5 -3.668 1 90.81 134 ILE B CA 1
ATOM 3006 C C . ILE B 1 134 ? 19.531 -16.016 -3.547 1 90.81 134 ILE B C 1
ATOM 3008 O O . ILE B 1 134 ? 18.766 -16.594 -4.305 1 90.81 134 ILE B O 1
ATOM 3012 N N . ALA B 1 135 ? 20.188 -16.578 -2.598 1 93.38 135 ALA B N 1
ATOM 3013 C CA . ALA B 1 135 ? 20.078 -18.016 -2.387 1 93.38 135 ALA B CA 1
ATOM 3014 C C . ALA B 1 135 ? 18.656 -18.422 -1.988 1 93.38 135 ALA B C 1
ATOM 3016 O O . ALA B 1 135 ? 18.141 -19.422 -2.471 1 93.38 135 ALA B O 1
ATOM 3017 N N . LEU B 1 136 ? 18.109 -17.703 -1.15 1 91.31 136 LEU B N 1
ATOM 3018 C CA . LEU B 1 136 ? 16.766 -17.969 -0.679 1 91.31 136 LEU B CA 1
ATOM 3019 C C . LEU B 1 136 ? 15.766 -17.953 -1.838 1 91.31 136 LEU B C 1
ATOM 3021 O O . LEU B 1 136 ? 14.969 -18.875 -1.985 1 91.31 136 LEU B O 1
ATOM 3025 N N . ILE B 1 137 ? 15.812 -16.938 -2.639 1 94.44 137 ILE B N 1
ATOM 3026 C CA . ILE B 1 137 ? 14.906 -16.797 -3.773 1 94.44 137 ILE B CA 1
ATOM 3027 C C . ILE B 1 137 ? 15.164 -17.922 -4.777 1 94.44 137 ILE B C 1
ATOM 3029 O O . ILE B 1 137 ? 14.227 -18.484 -5.332 1 94.44 137 ILE B O 1
ATOM 3033 N N . ASP B 1 138 ? 16.406 -18.281 -4.961 1 96.81 138 ASP B N 1
ATOM 3034 C CA . ASP B 1 138 ? 16.766 -19.359 -5.875 1 96.81 138 ASP B CA 1
ATOM 3035 C C . ASP B 1 138 ? 16.188 -20.688 -5.402 1 96.81 138 ASP B C 1
ATOM 3037 O O . ASP B 1 138 ? 15.773 -21.516 -6.219 1 96.81 138 ASP B O 1
ATOM 3041 N N . GLU B 1 139 ? 16.188 -20.922 -4.16 1 97.31 139 GLU B N 1
ATOM 3042 C CA . GLU B 1 139 ? 15.586 -22.141 -3.637 1 97.31 139 GLU B CA 1
ATOM 3043 C C . GLU B 1 139 ? 14.117 -22.25 -4.035 1 97.31 139 GLU B C 1
ATOM 3045 O O . GLU B 1 139 ? 13.68 -23.297 -4.508 1 97.31 139 GLU B O 1
ATOM 3050 N N . VAL B 1 140 ? 13.406 -21.172 -3.822 1 97.88 140 VAL B N 1
ATOM 3051 C CA . VAL B 1 140 ? 11.984 -21.172 -4.141 1 97.88 140 VAL B CA 1
ATOM 3052 C C . VAL B 1 140 ? 11.789 -21.344 -5.645 1 97.88 140 VAL B C 1
ATOM 3054 O O . VAL B 1 140 ? 11.008 -22.188 -6.082 1 97.88 140 VAL B O 1
ATOM 3057 N N . LEU B 1 141 ? 12.492 -20.578 -6.449 1 98.5 141 LEU B N 1
ATOM 3058 C CA . LEU B 1 141 ? 12.297 -20.578 -7.895 1 98.5 141 LEU B CA 1
ATOM 3059 C C . LEU B 1 141 ? 12.742 -21.906 -8.5 1 98.5 141 LEU B C 1
ATOM 3061 O O . LEU B 1 141 ? 12.156 -22.375 -9.477 1 98.5 141 LEU B O 1
ATOM 3065 N N . SER B 1 142 ? 13.758 -22.547 -7.918 1 98.62 142 SER B N 1
ATOM 3066 C CA . SER B 1 142 ? 14.172 -23.875 -8.359 1 98.62 142 SER B CA 1
ATOM 3067 C C . SER B 1 142 ? 13.07 -24.906 -8.109 1 98.62 142 SER B C 1
ATOM 3069 O O . SER B 1 142 ? 12.805 -25.766 -8.953 1 98.62 142 SER B O 1
ATOM 3071 N N . GLU B 1 143 ? 12.477 -24.844 -6.969 1 98.75 143 GLU B N 1
ATOM 3072 C CA . GLU B 1 143 ? 11.359 -25.734 -6.672 1 98.75 143 GLU B CA 1
ATOM 3073 C C . GLU B 1 143 ? 10.188 -25.484 -7.617 1 98.75 143 GLU B C 1
ATOM 3075 O O . GLU B 1 143 ? 9.562 -26.438 -8.102 1 98.75 143 GLU B O 1
ATOM 3080 N N . VAL B 1 144 ? 9.883 -24.219 -7.859 1 98.81 144 VAL B N 1
ATOM 3081 C CA . VAL B 1 144 ? 8.805 -23.875 -8.781 1 98.81 144 VAL B CA 1
ATOM 3082 C C . VAL B 1 144 ? 9.094 -24.469 -10.156 1 98.81 144 VAL B C 1
ATOM 3084 O O . VAL B 1 144 ? 8.219 -25.094 -10.766 1 98.81 144 VAL B O 1
ATOM 3087 N N . SER B 1 145 ? 10.305 -24.25 -10.609 1 98.56 145 SER B N 1
ATOM 3088 C CA . SER B 1 145 ? 10.695 -24.812 -11.906 1 98.56 145 SER B CA 1
ATOM 3089 C C . SER B 1 145 ? 10.547 -26.328 -11.914 1 98.56 145 SER B C 1
ATOM 3091 O O . SER B 1 145 ? 10.055 -26.891 -12.891 1 98.56 145 SER B O 1
ATOM 3093 N N . ARG B 1 146 ? 10.969 -26.969 -10.867 1 98.69 146 ARG B N 1
ATOM 3094 C CA . ARG B 1 146 ? 10.938 -28.422 -10.773 1 98.69 146 ARG B CA 1
ATOM 3095 C C . ARG B 1 146 ? 9.508 -28.953 -10.836 1 98.69 146 ARG B C 1
ATOM 3097 O O . ARG B 1 146 ? 9.227 -29.922 -11.531 1 98.69 146 ARG B O 1
ATOM 3104 N N . VAL B 1 147 ? 8.578 -28.344 -10.18 1 98.75 147 VAL B N 1
ATOM 3105 C CA . VAL B 1 147 ? 7.238 -28.891 -10.039 1 98.75 147 VAL B CA 1
ATOM 3106 C C . VAL B 1 147 ? 6.387 -28.484 -11.242 1 98.75 147 VAL B C 1
ATOM 3108 O O . VAL B 1 147 ? 5.301 -29.047 -11.453 1 98.75 147 VAL B O 1
ATOM 3111 N N . LEU B 1 148 ? 6.812 -27.547 -11.977 1 98.44 148 LEU B N 1
ATOM 3112 C CA . LEU B 1 148 ? 6.09 -27.141 -13.18 1 98.44 148 LEU B CA 1
ATOM 3113 C C . LEU B 1 148 ? 6.23 -28.219 -14.266 1 98.44 148 LEU B C 1
ATOM 3115 O O . LEU B 1 148 ? 7.312 -28.766 -14.461 1 98.44 148 LEU B O 1
ATOM 3119 N N . SER B 1 149 ? 5.121 -28.562 -14.922 1 97.69 149 SER B N 1
ATOM 3120 C CA . SER B 1 149 ? 5.16 -29.422 -16.109 1 97.69 149 SER B CA 1
ATOM 3121 C C . SER B 1 149 ? 5.91 -28.75 -17.25 1 97.69 149 SER B C 1
ATOM 3123 O O . SER B 1 149 ? 6.125 -27.547 -17.234 1 97.69 149 SER B O 1
ATOM 3125 N N . PRO B 1 150 ? 6.168 -29.688 -18.219 1 93.69 150 PRO B N 1
ATOM 3126 C CA . PRO B 1 150 ? 6.758 -29.078 -19.422 1 93.69 150 PRO B CA 1
ATOM 3127 C C . PRO B 1 150 ? 5.84 -28.062 -20.078 1 93.69 150 PRO B C 1
ATOM 3129 O O . PRO B 1 150 ? 4.637 -28.297 -20.219 1 93.69 150 PRO B O 1
ATOM 3132 N N . ASN B 1 151 ? 6.02 -26.938 -20.25 1 92.12 151 ASN B N 1
ATOM 3133 C CA . ASN B 1 151 ? 5.289 -25.828 -20.844 1 92.12 151 ASN B CA 1
ATOM 3134 C C . ASN B 1 151 ? 4.406 -25.125 -19.828 1 92.12 151 ASN B C 1
ATOM 3136 O O . ASN B 1 151 ? 3.443 -24.438 -20.203 1 92.12 151 ASN B O 1
ATOM 3140 N N . GLY B 1 152 ? 4.555 -25.547 -18.531 1 96.94 152 GLY B N 1
ATOM 3141 C CA . GLY B 1 152 ? 3.795 -24.891 -17.484 1 96.94 152 GLY B CA 1
ATOM 3142 C C . GLY B 1 152 ? 4.129 -23.422 -17.328 1 96.94 152 GLY B C 1
ATOM 3143 O O . GLY B 1 152 ? 5.082 -22.938 -17.938 1 96.94 152 GLY B O 1
ATOM 3144 N N . CYS B 1 153 ? 3.314 -22.766 -16.531 1 97 153 CYS B N 1
ATOM 3145 C CA . CYS B 1 153 ? 3.434 -21.312 -16.375 1 97 153 CYS B CA 1
ATOM 3146 C C . CYS B 1 153 ? 3.541 -20.922 -14.914 1 97 153 CYS B C 1
ATOM 3148 O O . CYS B 1 153 ? 2.797 -21.438 -14.07 1 97 153 CYS B O 1
ATOM 3150 N N . PHE B 1 154 ? 4.523 -20.109 -14.664 1 98.38 154 PHE B N 1
ATOM 3151 C CA . PHE B 1 154 ? 4.656 -19.5 -13.344 1 98.38 154 PHE B CA 1
ATOM 3152 C C . PHE B 1 154 ? 4.328 -18.016 -13.398 1 98.38 154 PHE B C 1
ATOM 3154 O O . PHE B 1 154 ? 4.855 -17.281 -14.242 1 98.38 154 PHE B O 1
ATOM 3161 N N . ILE B 1 155 ? 3.451 -17.547 -12.508 1 97.12 155 ILE B N 1
ATOM 3162 C CA . ILE B 1 155 ? 3.098 -16.125 -12.398 1 97.12 155 ILE B CA 1
ATOM 3163 C C . ILE B 1 155 ? 3.533 -15.586 -11.039 1 97.12 155 ILE B C 1
ATOM 3165 O O . ILE B 1 155 ? 3.285 -16.203 -10.008 1 97.12 155 ILE B O 1
ATOM 3169 N N . SER B 1 156 ? 4.238 -14.547 -11.086 1 95.75 156 SER B N 1
ATOM 3170 C CA . SER B 1 156 ? 4.645 -13.82 -9.891 1 95.75 156 SER B CA 1
ATOM 3171 C C . SER B 1 156 ? 4.102 -12.398 -9.891 1 95.75 156 SER B C 1
ATOM 3173 O O . SER B 1 156 ? 4.332 -11.648 -10.844 1 95.75 156 SER B O 1
ATOM 3175 N N . VAL B 1 157 ? 3.342 -12.039 -8.914 1 91 157 VAL B N 1
ATOM 3176 C CA . VAL B 1 157 ? 2.799 -10.688 -8.758 1 91 157 VAL B CA 1
ATOM 3177 C C . VAL B 1 157 ? 3.568 -9.945 -7.668 1 91 157 VAL B C 1
ATOM 3179 O O . VAL B 1 157 ? 3.699 -10.438 -6.547 1 91 157 VAL B O 1
ATOM 3182 N N . THR B 1 158 ? 4.062 -8.781 -7.996 1 81.62 158 THR B N 1
ATOM 3183 C CA . THR B 1 158 ? 4.977 -8.102 -7.082 1 81.62 158 THR B CA 1
ATOM 3184 C C . THR B 1 158 ? 4.938 -6.59 -7.309 1 81.62 158 THR B C 1
ATOM 3186 O O . THR B 1 158 ? 4.43 -6.121 -8.328 1 81.62 158 THR B O 1
ATOM 3189 N N . PHE B 1 159 ? 5.461 -5.871 -6.363 1 69.56 159 PHE B N 1
ATOM 3190 C CA . PHE B 1 159 ? 5.668 -4.438 -6.512 1 69.56 159 PHE B CA 1
ATOM 3191 C C . PHE B 1 159 ? 7.027 -4.148 -7.137 1 69.56 159 PHE B C 1
ATOM 3193 O O . PHE B 1 159 ? 7.312 -3.012 -7.523 1 69.56 159 PHE B O 1
ATOM 3200 N N . SER B 1 160 ? 7.801 -5.133 -7.297 1 73.75 160 SER B N 1
ATOM 3201 C CA . SER B 1 160 ? 9.18 -4.941 -7.73 1 73.75 160 SER B CA 1
ATOM 3202 C C . SER B 1 160 ? 9.273 -4.828 -9.25 1 73.75 160 SER B C 1
ATOM 3204 O O . SER B 1 160 ? 8.852 -5.734 -9.969 1 73.75 160 SER B O 1
ATOM 3206 N N . PRO B 1 161 ? 9.789 -3.811 -9.703 1 71.5 161 PRO B N 1
ATOM 3207 C CA . PRO B 1 161 ? 9.859 -3.582 -11.148 1 71.5 161 PRO B CA 1
ATOM 3208 C C . PRO B 1 161 ? 10.883 -4.484 -11.836 1 71.5 161 PRO B C 1
ATOM 3210 O O . PRO B 1 161 ? 11.695 -5.129 -11.164 1 71.5 161 PRO B O 1
ATOM 3213 N N . PRO B 1 162 ? 10.836 -4.555 -13.156 1 74.94 162 PRO B N 1
ATOM 3214 C CA . PRO B 1 162 ? 11.656 -5.488 -13.93 1 74.94 162 PRO B CA 1
ATOM 3215 C C . PRO B 1 162 ? 13.156 -5.316 -13.672 1 74.94 162 PRO B C 1
ATOM 3217 O O . PRO B 1 162 ? 13.891 -6.301 -13.586 1 74.94 162 PRO B O 1
ATOM 3220 N N . HIS B 1 163 ? 13.602 -4.152 -13.508 1 69.25 163 HIS B N 1
ATOM 3221 C CA . HIS B 1 163 ? 15.039 -3.945 -13.344 1 69.25 163 HIS B CA 1
ATOM 3222 C C . HIS B 1 163 ? 15.547 -4.594 -12.055 1 69.25 163 HIS B C 1
ATOM 3224 O O . HIS B 1 163 ? 16.719 -4.941 -11.953 1 69.25 163 HIS B O 1
ATOM 3230 N N . PHE B 1 164 ? 14.695 -4.781 -11.164 1 75.12 164 PHE B N 1
ATOM 3231 C CA . PHE B 1 164 ? 15.094 -5.375 -9.891 1 75.12 164 PHE B CA 1
ATOM 3232 C C . PHE B 1 164 ? 14.711 -6.848 -9.836 1 75.12 164 PHE B C 1
ATOM 3234 O O . PHE B 1 164 ? 15.477 -7.672 -9.336 1 75.12 164 PHE B O 1
ATOM 3241 N N . ARG B 1 165 ? 13.523 -7.121 -10.32 1 86.75 165 ARG B N 1
ATOM 3242 C CA . ARG B 1 165 ? 12.969 -8.438 -10.023 1 86.75 165 ARG B CA 1
ATOM 3243 C C . ARG B 1 165 ? 13.328 -9.438 -11.117 1 86.75 165 ARG B C 1
ATOM 3245 O O . ARG B 1 165 ? 13.578 -10.609 -10.828 1 86.75 165 ARG B O 1
ATOM 3252 N N . THR B 1 166 ? 13.453 -8.984 -12.359 1 87.38 166 THR B N 1
ATOM 3253 C CA . THR B 1 166 ? 13.688 -9.891 -13.477 1 87.38 166 THR B CA 1
ATOM 3254 C C . THR B 1 166 ? 15.008 -10.633 -13.312 1 87.38 166 THR B C 1
ATOM 3256 O O . THR B 1 166 ? 15.125 -11.797 -13.711 1 87.38 166 THR B O 1
ATOM 3259 N N . ARG B 1 167 ? 15.992 -10.031 -12.68 1 88.62 167 ARG B N 1
ATOM 3260 C CA . ARG B 1 167 ? 17.312 -10.641 -12.523 1 88.62 167 ARG B CA 1
ATOM 3261 C C . ARG B 1 167 ? 17.219 -11.961 -11.773 1 88.62 167 ARG B C 1
ATOM 3263 O O . ARG B 1 167 ? 18.031 -12.867 -11.992 1 88.62 167 ARG B O 1
ATOM 3270 N N . HIS B 1 168 ? 16.234 -12.062 -10.922 1 93.38 168 HIS B N 1
ATOM 3271 C CA . HIS B 1 168 ? 16.062 -13.297 -10.164 1 93.38 168 HIS B CA 1
ATOM 3272 C C . HIS B 1 168 ? 15.406 -14.383 -11.023 1 93.38 168 HIS B C 1
ATOM 3274 O O . HIS B 1 168 ? 15.75 -15.562 -10.906 1 93.38 168 HIS B O 1
ATOM 3280 N N . TYR B 1 169 ? 14.508 -13.992 -11.891 1 96.31 169 TYR B N 1
ATOM 3281 C CA . TYR B 1 169 ? 13.734 -14.93 -12.703 1 96.31 169 TYR B CA 1
ATOM 3282 C C . TYR B 1 169 ? 14.539 -15.398 -13.906 1 96.31 169 TYR B C 1
ATOM 3284 O O . TYR B 1 169 ? 14.336 -16.516 -14.391 1 96.31 169 TYR B O 1
ATOM 3292 N N . ALA B 1 170 ? 15.359 -14.523 -14.391 1 93.44 170 ALA B N 1
ATOM 3293 C CA . ALA B 1 170 ? 16.016 -14.758 -15.672 1 93.44 170 ALA B CA 1
ATOM 3294 C C . ALA B 1 170 ? 17.312 -15.555 -15.484 1 93.44 170 ALA B C 1
ATOM 3296 O O . ALA B 1 170 ? 18.391 -15.102 -15.891 1 93.44 170 ALA B O 1
ATOM 3297 N N . GLN B 1 171 ? 17.188 -16.688 -14.914 1 94.88 171 GLN B N 1
ATOM 3298 C CA . GLN B 1 171 ? 18.297 -17.641 -14.797 1 94.88 171 GLN B CA 1
ATOM 3299 C C . GLN B 1 171 ? 18.062 -18.859 -15.703 1 94.88 171 GLN B C 1
ATOM 3301 O O . GLN B 1 171 ? 17 -19.469 -15.664 1 94.88 171 GLN B O 1
ATOM 3306 N N . PRO B 1 172 ? 19.078 -19.219 -16.453 1 93.5 172 PRO B N 1
ATOM 3307 C CA . PRO B 1 172 ? 18.906 -20.297 -17.422 1 93.5 172 PRO B CA 1
ATOM 3308 C C . PRO B 1 172 ? 18.5 -21.609 -16.766 1 93.5 172 PRO B C 1
ATOM 3310 O O . PRO B 1 172 ? 17.797 -22.422 -17.391 1 93.5 172 PRO B O 1
ATOM 3313 N N . SER B 1 173 ? 18.875 -21.797 -15.555 1 95.62 173 SER B N 1
ATOM 3314 C CA . SER B 1 173 ? 18.672 -23.062 -14.883 1 95.62 173 SER B CA 1
ATOM 3315 C C . SER B 1 173 ? 17.172 -23.359 -14.703 1 95.62 173 SER B C 1
ATOM 3317 O O . SER B 1 173 ? 16.781 -24.5 -14.516 1 95.62 173 SER B O 1
ATOM 3319 N N . TYR B 1 174 ? 16.328 -22.344 -14.812 1 97 174 TYR B N 1
ATOM 3320 C CA . TYR B 1 174 ? 14.898 -22.547 -14.594 1 97 174 TYR B CA 1
ATOM 3321 C C . TYR B 1 174 ? 14.203 -22.984 -15.875 1 97 174 TYR B C 1
ATOM 3323 O O . TYR B 1 174 ? 13.07 -23.484 -15.836 1 97 174 TYR B O 1
ATOM 3331 N N . SER B 1 175 ? 14.82 -22.75 -17.062 1 96.69 175 SER B N 1
ATOM 3332 C CA . SER B 1 175 ? 14.352 -23.219 -18.359 1 96.69 175 SER B CA 1
ATOM 3333 C C . SER B 1 175 ? 12.992 -22.609 -18.703 1 96.69 175 SER B C 1
ATOM 3335 O O . SER B 1 175 ? 12.094 -23.312 -19.172 1 96.69 175 SER B O 1
ATOM 3337 N N . TRP B 1 176 ? 12.836 -21.297 -18.359 1 97.06 176 TRP B N 1
ATOM 3338 C CA . TRP B 1 176 ? 11.609 -20.609 -18.734 1 97.06 176 TRP B CA 1
ATOM 3339 C C . TRP B 1 176 ? 11.906 -19.219 -19.266 1 97.06 176 TRP B C 1
ATOM 3341 O O . TRP B 1 176 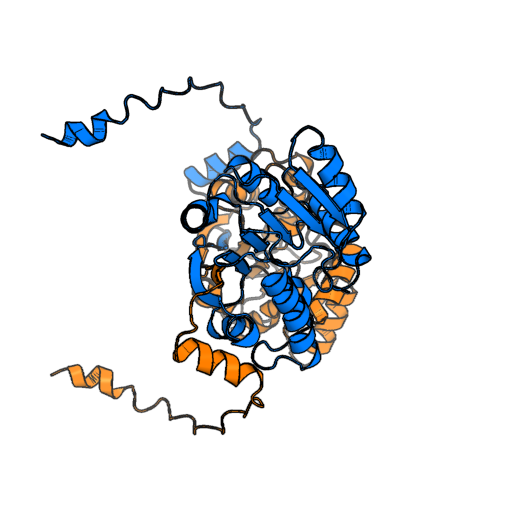? 13.023 -18.703 -19.125 1 97.06 176 TRP B O 1
ATOM 3351 N N . SER B 1 177 ? 10.961 -18.641 -20.062 1 94.31 177 SER B N 1
ATOM 3352 C CA . SER B 1 177 ? 11 -17.25 -20.484 1 94.31 177 SER B CA 1
ATOM 3353 C C . SER B 1 177 ? 10.453 -16.328 -19.406 1 94.31 177 SER B C 1
ATOM 3355 O O . SER B 1 177 ? 9.852 -16.781 -18.438 1 94.31 177 SER B O 1
ATOM 3357 N N . VAL B 1 178 ? 10.797 -15.078 -19.5 1 93.69 178 VAL B N 1
ATOM 3358 C CA . VAL B 1 178 ? 10.289 -14.078 -18.578 1 93.69 178 VAL B CA 1
ATOM 3359 C C . VAL B 1 178 ? 9.625 -12.945 -19.344 1 93.69 178 VAL B C 1
ATOM 3361 O O . VAL B 1 178 ? 10.188 -12.414 -20.297 1 93.69 178 VAL B O 1
ATOM 3364 N N . SER B 1 179 ? 8.406 -12.664 -19.031 1 88.31 179 SER B N 1
ATOM 3365 C CA . SER B 1 179 ? 7.703 -11.477 -19.5 1 88.31 179 SER B CA 1
ATOM 3366 C C . SER B 1 179 ? 7.043 -10.727 -18.344 1 88.31 179 SER B C 1
ATOM 3368 O O . SER B 1 179 ? 6.84 -11.289 -17.266 1 88.31 179 SER B O 1
ATOM 3370 N N . CYS B 1 180 ? 6.875 -9.484 -18.531 1 86.56 180 CYS B N 1
ATOM 3371 C CA . CYS B 1 180 ? 6.309 -8.656 -17.469 1 86.56 180 CYS B CA 1
ATOM 3372 C C . CYS B 1 180 ? 5.203 -7.758 -18.016 1 86.56 180 CYS B C 1
ATOM 3374 O O . CYS B 1 180 ? 5.359 -7.145 -19.062 1 86.56 180 CYS B O 1
ATOM 3376 N N . ASN B 1 181 ? 4.078 -7.773 -17.391 1 82.12 181 ASN B N 1
ATOM 3377 C CA . ASN B 1 181 ? 2.996 -6.812 -17.594 1 82.12 181 ASN B CA 1
ATOM 3378 C C . ASN B 1 181 ? 2.766 -5.965 -16.344 1 82.12 181 ASN B C 1
ATOM 3380 O O . ASN B 1 181 ? 3.174 -6.344 -15.242 1 82.12 181 ASN B O 1
ATOM 3384 N N . THR B 1 182 ? 2.301 -4.836 -16.531 1 75.19 182 THR B N 1
ATOM 3385 C CA . THR B 1 182 ? 1.953 -3.969 -15.422 1 75.19 182 THR B CA 1
ATOM 3386 C C . THR B 1 182 ? 0.44 -3.793 -15.32 1 75.19 182 THR B C 1
ATOM 3388 O O . THR B 1 182 ? -0.273 -3.934 -16.312 1 75.19 182 THR B O 1
ATOM 3391 N N . TYR B 1 183 ? 0.011 -3.924 -14.219 1 69.31 183 TYR B N 1
ATOM 3392 C CA . TYR B 1 183 ? -1.363 -3.535 -13.922 1 69.31 183 TYR B CA 1
ATOM 3393 C C . TYR B 1 183 ? -1.422 -2.631 -12.703 1 69.31 183 TYR B C 1
ATOM 3395 O O . TYR B 1 183 ? -0.441 -2.51 -11.961 1 69.31 183 TYR B O 1
ATOM 3403 N N . GLY B 1 184 ? -2.342 -2.039 -12.562 1 61.09 184 GLY B N 1
ATOM 3404 C CA . GLY B 1 184 ? -2.447 -1.169 -11.398 1 61.09 184 GLY B CA 1
ATOM 3405 C C . GLY B 1 184 ? -3.428 -0.03 -11.594 1 61.09 184 GLY B C 1
ATOM 3406 O O . GLY B 1 184 ? -4.031 0.102 -12.664 1 61.09 184 GLY B O 1
ATOM 3407 N N . SER B 1 185 ? -3.916 0.052 -10.602 1 51.03 185 SER B N 1
ATOM 3408 C CA . SER B 1 185 ? -4.805 1.208 -10.617 1 51.03 185 SER B CA 1
ATOM 3409 C C . SER B 1 185 ? -4.027 2.508 -10.445 1 51.03 185 SER B C 1
ATOM 3411 O O . SER B 1 185 ? -2.922 2.508 -9.906 1 51.03 185 SER B O 1
ATOM 3413 N N . ASP B 1 186 ? -4.211 3.312 -11.305 1 50.47 186 ASP B N 1
ATOM 3414 C CA . ASP B 1 186 ? -3.828 4.672 -10.938 1 50.47 186 ASP B CA 1
ATOM 3415 C C . ASP B 1 186 ? -4.102 4.938 -9.453 1 50.47 186 ASP B C 1
ATOM 3417 O O . ASP B 1 186 ? -5.238 4.789 -8.992 1 50.47 186 ASP B O 1
ATOM 3421 N N . PHE B 1 187 ? -3.174 4.188 -8.711 1 52.41 187 PHE B N 1
ATOM 3422 C CA . PHE B 1 187 ? -3.482 4.531 -7.332 1 52.41 187 PHE B CA 1
ATOM 3423 C C . PHE B 1 187 ? -3.281 6.023 -7.09 1 52.41 187 PHE B C 1
ATOM 3425 O O . PHE B 1 187 ? -2.262 6.59 -7.488 1 52.41 187 PHE B O 1
ATOM 3432 N N . HIS B 1 188 ? -4.391 6.52 -6.938 1 60.62 188 HIS B N 1
ATOM 3433 C CA . HIS B 1 188 ? -4.375 7.926 -6.559 1 60.62 188 HIS B CA 1
ATOM 3434 C C . HIS B 1 188 ? -4.5 8.094 -5.047 1 60.62 188 HIS B C 1
ATOM 3436 O O . HIS B 1 188 ? -5.23 7.344 -4.395 1 60.62 188 HIS B O 1
ATOM 3442 N N . TYR B 1 189 ? -3.389 8.531 -4.484 1 69.31 189 TYR B N 1
ATOM 3443 C CA . TYR B 1 189 ? -3.609 9.117 -3.164 1 69.31 189 TYR B CA 1
ATOM 3444 C C . TYR B 1 189 ? -4.363 10.438 -3.271 1 69.31 189 TYR B C 1
ATOM 3446 O O . TYR B 1 189 ? -4.371 11.07 -4.328 1 69.31 189 TYR B O 1
ATOM 3454 N N . PHE B 1 190 ? -5.07 10.594 -2.23 1 76.19 190 PHE B N 1
ATOM 3455 C CA . PHE B 1 190 ? -5.855 11.82 -2.184 1 76.19 190 PHE B CA 1
ATOM 3456 C C . PHE B 1 190 ? -5.262 12.805 -1.182 1 76.19 190 PHE B C 1
ATOM 3458 O O . PHE B 1 190 ? -4.91 12.422 -0.063 1 76.19 190 PHE B O 1
ATOM 3465 N N . LEU B 1 191 ? -4.977 13.867 -1.649 1 88.69 191 LEU B N 1
ATOM 3466 C CA . LEU B 1 191 ? -4.551 14.992 -0.814 1 88.69 191 LEU B CA 1
ATOM 3467 C C . LEU B 1 191 ? -5.684 15.992 -0.633 1 88.69 191 LEU B C 1
ATOM 3469 O O . LEU B 1 191 ? -6.066 16.688 -1.582 1 88.69 191 LEU B O 1
ATOM 3473 N N . TYR B 1 192 ? -6.273 15.992 0.593 1 92 192 TYR B N 1
ATOM 3474 C CA . TYR B 1 192 ? -7.328 16.953 0.91 1 92 192 TYR B CA 1
ATOM 3475 C C . TYR B 1 192 ? -6.746 18.219 1.511 1 92 192 TYR B C 1
ATOM 3477 O O . TYR B 1 192 ? -5.84 18.156 2.346 1 92 192 TYR B O 1
ATOM 3485 N N . THR B 1 193 ? -7.184 19.312 1.01 1 94.19 193 THR B N 1
ATOM 3486 C CA . THR B 1 193 ? -6.809 20.625 1.543 1 94.19 193 THR B CA 1
ATOM 3487 C C . THR B 1 193 ? -8.023 21.328 2.137 1 94.19 193 THR B C 1
ATOM 3489 O O . THR B 1 193 ? -9.023 21.547 1.445 1 94.19 193 THR B O 1
ATOM 3492 N N . MET B 1 194 ? -8.016 21.609 3.451 1 96.31 194 MET B N 1
ATOM 3493 C CA . MET B 1 194 ? -9.023 22.406 4.148 1 96.31 194 MET B CA 1
ATOM 3494 C C . MET B 1 194 ? -8.477 23.781 4.516 1 96.31 194 MET B C 1
ATOM 3496 O O . MET B 1 194 ? -7.48 23.891 5.238 1 96.31 194 MET B O 1
ATOM 3500 N N . ARG B 1 195 ? -9.125 24.797 4.039 1 94.5 195 ARG B N 1
ATOM 3501 C CA . ARG B 1 195 ? -8.703 26.156 4.32 1 94.5 195 ARG B CA 1
ATOM 3502 C C . ARG B 1 195 ? -9.688 26.859 5.262 1 94.5 195 ARG B C 1
ATOM 3504 O O . ARG B 1 195 ? -10.828 27.125 4.887 1 94.5 195 ARG B O 1
ATOM 3511 N N . LYS B 1 196 ? -9.219 27.094 6.406 1 95.88 196 LYS B N 1
ATOM 3512 C CA . LYS B 1 196 ? -10.062 27.766 7.395 1 95.88 196 LYS B CA 1
ATOM 3513 C C . LYS B 1 196 ? -10.492 29.141 6.906 1 95.88 196 LYS B C 1
ATOM 3515 O O . LYS B 1 196 ? -9.711 29.859 6.277 1 95.88 196 LYS B O 1
ATOM 3520 N N . GLY B 1 197 ? -11.727 29.578 7.273 1 93.44 197 GLY B N 1
ATOM 3521 C CA . GLY B 1 197 ? -12.258 30.875 6.855 1 93.44 197 GLY B CA 1
ATOM 3522 C C . GLY B 1 197 ? -12.984 30.812 5.523 1 93.44 197 GLY B C 1
ATOM 3523 O O . GLY B 1 197 ? -13.75 31.703 5.191 1 93.44 197 GLY B O 1
ATOM 3524 N N . GLU B 1 198 ? -12.703 29.812 4.723 1 90.75 198 GLU B N 1
ATOM 3525 C CA . GLU B 1 198 ? -13.438 29.625 3.475 1 90.75 198 GLU B CA 1
ATOM 3526 C C . GLU B 1 198 ? -14.695 28.781 3.695 1 90.75 198 GLU B C 1
ATOM 3528 O O . GLU B 1 198 ? -14.852 28.156 4.738 1 90.75 198 GLU B O 1
ATOM 3533 N N . LYS B 1 199 ? -15.617 28.797 2.721 1 92.25 199 LYS B N 1
ATOM 3534 C CA . LYS B 1 199 ? -16.938 28.172 2.883 1 92.25 199 LYS B CA 1
ATOM 3535 C C . LYS B 1 199 ? -16.984 26.828 2.178 1 92.25 199 LYS B C 1
ATOM 3537 O O . LYS B 1 199 ? -16.328 26.625 1.154 1 92.25 199 LYS B O 1
ATOM 3542 N N . LEU B 1 200 ? -17.797 25.984 2.738 1 91.19 200 LEU B N 1
ATOM 3543 C CA . LEU B 1 200 ? -18.109 24.719 2.07 1 91.19 200 LEU B CA 1
ATOM 3544 C C . LEU B 1 200 ? -19 24.953 0.853 1 91.19 200 LEU B C 1
ATOM 3546 O O . LEU B 1 200 ? -19.875 25.812 0.882 1 91.19 200 LEU B O 1
ATOM 3550 N N . THR B 1 201 ? -18.766 24.188 -0.219 1 86.56 201 THR B N 1
ATOM 3551 C CA . THR B 1 201 ? -19.672 24.219 -1.353 1 86.56 201 THR B CA 1
ATOM 3552 C C . THR B 1 201 ? -20.984 23.531 -1.003 1 86.56 201 THR B C 1
ATOM 3554 O O . THR B 1 201 ? -21.078 22.812 0.005 1 86.56 201 THR B O 1
ATOM 3557 N N . ALA B 1 202 ? -22 23.75 -1.82 1 86.62 202 ALA B N 1
ATOM 3558 C CA . ALA B 1 202 ? -23.266 23.062 -1.63 1 86.62 202 ALA B CA 1
ATOM 3559 C C . ALA B 1 202 ? -23.094 21.547 -1.683 1 86.62 202 ALA B C 1
ATOM 3561 O O . ALA B 1 202 ? -23.703 20.828 -0.899 1 86.62 202 ALA B O 1
ATOM 3562 N N . GLN B 1 203 ? -22.25 21.156 -2.592 1 83.38 203 GLN B N 1
ATOM 3563 C CA . GLN B 1 203 ? -21.984 19.719 -2.729 1 83.38 203 GLN B CA 1
ATOM 3564 C C . GLN B 1 203 ? -21.297 19.172 -1.48 1 83.38 203 GLN B C 1
ATOM 3566 O O . GLN B 1 203 ? -21.656 18.078 -1.007 1 83.38 203 GLN B O 1
ATOM 3571 N N . ASP B 1 204 ? -20.344 19.922 -0.931 1 86.19 204 ASP B N 1
ATOM 3572 C CA . ASP B 1 204 ? -19.641 19.484 0.275 1 86.19 204 ASP B CA 1
ATOM 3573 C C . ASP B 1 204 ? -20.594 19.406 1.466 1 86.19 204 ASP B C 1
ATOM 3575 O O . ASP B 1 204 ? -20.5 18.484 2.283 1 86.19 204 ASP B O 1
ATOM 3579 N N . LEU B 1 205 ? -21.484 20.391 1.555 1 89.44 205 LEU B N 1
ATOM 3580 C CA . LEU B 1 205 ? -22.469 20.406 2.629 1 89.44 205 LEU B CA 1
ATOM 3581 C C . LEU B 1 205 ? -23.359 19.172 2.557 1 89.44 205 LEU B C 1
ATOM 3583 O O . LEU B 1 205 ? -23.672 18.562 3.584 1 89.44 205 LEU B O 1
ATOM 3587 N N . GLU B 1 206 ? -23.781 18.766 1.354 1 83.75 206 GLU B N 1
ATOM 3588 C CA . GLU B 1 206 ? -24.594 17.578 1.166 1 83.75 206 GLU B CA 1
ATOM 3589 C C . GLU B 1 206 ? -23.859 16.328 1.602 1 83.75 206 GLU B C 1
ATOM 3591 O O . GLU B 1 206 ? -24.422 15.453 2.26 1 83.75 206 GLU B O 1
ATOM 3596 N N . ARG B 1 207 ? -22.625 16.25 1.25 1 82.62 207 ARG B N 1
ATOM 3597 C CA . ARG B 1 207 ? -21.812 15.109 1.646 1 82.62 207 ARG B CA 1
ATOM 3598 C C . ARG B 1 207 ? -21.688 15.023 3.162 1 82.62 207 ARG B C 1
ATOM 3600 O O . ARG B 1 207 ? -21.797 13.945 3.742 1 82.62 207 ARG B O 1
ATOM 3607 N N . GLY B 1 208 ? -21.375 16.172 3.768 1 88.75 208 GLY B N 1
ATOM 3608 C CA . GLY B 1 208 ? -21.281 16.203 5.219 1 88.75 208 GLY B CA 1
ATOM 3609 C C . GLY B 1 208 ? -22.547 15.711 5.91 1 88.75 208 GLY B C 1
ATOM 3610 O O . GLY B 1 208 ? -22.469 14.977 6.898 1 88.75 208 GLY B O 1
ATOM 3611 N N . GLN B 1 209 ? -23.688 16.094 5.371 1 87.31 209 GLN B N 1
ATOM 3612 C CA . GLN B 1 209 ? -24.984 15.703 5.945 1 87.31 209 GLN B CA 1
ATOM 3613 C C . GLN B 1 209 ? -25.203 14.195 5.832 1 87.31 209 GLN B C 1
ATOM 3615 O O . GLN B 1 209 ? -25.812 13.586 6.711 1 87.31 209 GLN B O 1
ATOM 3620 N N . SER B 1 210 ? -24.641 13.617 4.805 1 81.5 210 SER B N 1
ATOM 3621 C CA . SER B 1 210 ? -24.859 12.203 4.539 1 81.5 210 SER B CA 1
ATOM 3622 C C . SER B 1 210 ? -24.172 11.328 5.586 1 81.5 210 SER B C 1
ATOM 3624 O O . SER B 1 210 ? -24.531 10.156 5.75 1 81.5 210 SER B O 1
ATOM 3626 N N . LEU B 1 211 ? -23.125 11.883 6.207 1 84.81 211 LEU B N 1
ATOM 3627 C CA . LEU B 1 211 ? -22.391 11.148 7.23 1 84.81 211 LEU B CA 1
ATOM 3628 C C . LEU B 1 211 ? -23.312 10.703 8.352 1 84.81 211 LEU B C 1
ATOM 3630 O O . LEU B 1 211 ? -23.094 9.664 8.977 1 84.81 211 LEU B O 1
ATOM 3634 N N . HIS B 1 212 ? -24.359 11.453 8.555 1 83.19 212 HIS B N 1
ATOM 3635 C CA . HIS B 1 212 ? -25.219 11.234 9.711 1 83.19 212 HIS B CA 1
ATOM 3636 C C . HIS B 1 212 ? -26.531 10.562 9.297 1 83.19 212 HIS B C 1
ATOM 3638 O O . HIS B 1 212 ? -27.406 10.352 10.125 1 83.19 212 HIS B O 1
ATOM 3644 N N . ASN B 1 213 ? -26.641 10.289 7.926 1 75.94 213 ASN B N 1
ATOM 3645 C CA . ASN B 1 213 ? -27.828 9.609 7.426 1 75.94 213 ASN B CA 1
ATOM 3646 C C . ASN B 1 213 ? -27.703 8.094 7.547 1 75.94 213 ASN B C 1
ATOM 3648 O O . ASN B 1 213 ? -26.625 7.535 7.324 1 75.94 213 ASN B O 1
ATOM 3652 N N . PRO B 1 214 ? -28.766 7.457 8.039 1 63.59 214 PRO B N 1
ATOM 3653 C CA . PRO B 1 214 ? -28.734 5.992 8.07 1 63.59 214 PRO B CA 1
ATOM 3654 C C . PRO B 1 214 ? -28.547 5.375 6.68 1 63.59 214 PRO B C 1
ATOM 3656 O O . PRO B 1 214 ? -29.016 5.938 5.684 1 63.59 214 PRO B O 1
ATOM 3659 N N . TYR B 1 215 ? -27.516 4.629 6.508 1 53.97 215 TYR B N 1
ATOM 3660 C CA . TYR B 1 215 ? -27.328 3.973 5.215 1 53.97 215 TYR B CA 1
ATOM 3661 C C . TYR B 1 215 ? -28.625 3.299 4.762 1 53.97 215 TYR B C 1
ATOM 3663 O O . TYR B 1 215 ? -29.172 2.453 5.469 1 53.97 215 TYR B O 1
ATOM 3671 N N . ILE B 1 216 ? -29.453 3.93 3.941 1 48.84 216 ILE B N 1
ATOM 3672 C CA . ILE B 1 216 ? -30.578 3.223 3.355 1 48.84 216 ILE B CA 1
ATOM 3673 C C . ILE B 1 216 ? -30.094 2.289 2.25 1 48.84 216 ILE B C 1
ATOM 3675 O O . ILE B 1 216 ? -29.406 2.725 1.318 1 48.84 216 ILE B O 1
ATOM 3679 N N . SER B 1 217 ? -30.016 1.12 2.52 1 43.91 217 SER B N 1
ATOM 3680 C C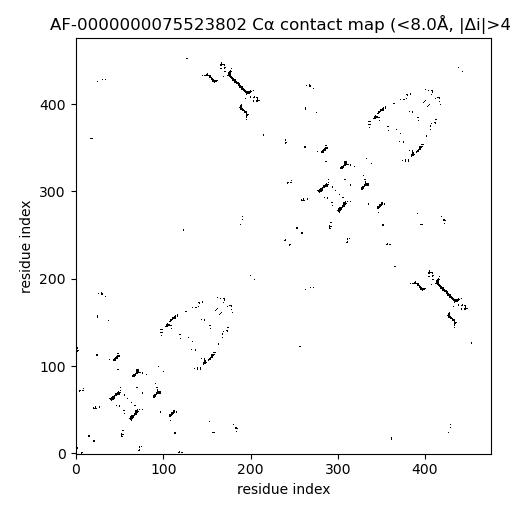A . SER B 1 217 ? -29.688 0.122 1.511 1 43.91 217 SER B CA 1
ATOM 3681 C C . SER B 1 217 ? -30.422 0.389 0.201 1 43.91 217 SER B C 1
ATOM 3683 O O . SER B 1 217 ? -31.641 0.582 0.194 1 43.91 217 SER B O 1
ATOM 3685 N N . PRO B 1 218 ? -29.797 0.958 -0.742 1 35.5 218 PRO B N 1
ATOM 3686 C CA . PRO B 1 218 ? -30.641 1.068 -1.931 1 35.5 218 PRO B CA 1
ATOM 3687 C C . PRO B 1 218 ? -31.578 -0.126 -2.1 1 35.5 218 PRO B C 1
ATOM 3689 O O . PRO B 1 218 ? -31.203 -1.257 -1.778 1 35.5 218 PRO B O 1
ATOM 3692 N N . VAL B 1 219 ? -32.906 -0.007 -2.092 1 35.03 219 VAL B N 1
ATOM 3693 C CA . VAL B 1 219 ? -33.812 -1.032 -2.602 1 35.03 219 VAL B CA 1
ATOM 3694 C C . VAL B 1 219 ? -33.188 -1.729 -3.805 1 35.03 219 VAL B C 1
ATOM 3696 O O . VAL B 1 219 ? -32.344 -1.15 -4.492 1 35.03 219 VAL B O 1
ATOM 3699 N N . HIS B 1 220 ? -33.469 -3.02 -4.121 1 32.5 220 HIS B N 1
ATOM 3700 C CA . HIS B 1 220 ? -33.188 -3.85 -5.281 1 32.5 220 HIS B CA 1
ATOM 3701 C C . HIS B 1 220 ? -33.406 -3.086 -6.582 1 32.5 220 HIS B C 1
ATOM 3703 O O . HIS B 1 220 ? -34.562 -2.836 -6.965 1 32.5 220 HIS B O 1
ATOM 3709 N N . LEU B 1 221 ? -32.969 -2.045 -6.934 1 31.56 221 LEU B N 1
ATOM 3710 C CA . LEU B 1 221 ? -33.344 -1.743 -8.312 1 31.56 221 LEU B CA 1
ATOM 3711 C C . LEU B 1 221 ? -33.375 -3.01 -9.156 1 31.56 221 LEU B C 1
ATOM 3713 O O . LEU B 1 221 ? -32.469 -3.85 -9.055 1 31.56 221 LEU B O 1
ATOM 3717 N N . PRO B 1 222 ? -34.562 -3.402 -9.711 1 31.44 222 PRO B N 1
ATOM 3718 C CA . PRO B 1 222 ? -34.5 -4.57 -10.594 1 31.44 222 PRO B CA 1
ATOM 3719 C C . PRO B 1 222 ? -33.281 -4.594 -11.484 1 31.44 222 PRO B C 1
ATOM 3721 O O . PRO B 1 222 ? -32.75 -3.539 -11.836 1 31.44 222 PRO B O 1
ATOM 3724 N N . THR B 1 223 ? -32.562 -5.566 -11.406 1 27.42 223 THR B N 1
ATOM 3725 C CA . THR B 1 223 ? -31.516 -5.898 -12.359 1 27.42 223 THR B CA 1
ATOM 3726 C C . THR B 1 223 ? -31.938 -5.562 -13.781 1 27.42 223 THR B C 1
ATOM 3728 O O . THR B 1 223 ? -32.875 -6.164 -14.312 1 27.42 223 THR B O 1
ATOM 3731 N N . LEU B 1 224 ? -31.984 -4.367 -14.172 1 29.42 224 LEU B N 1
ATOM 3732 C CA . LEU B 1 224 ? -32.156 -4.219 -15.609 1 29.42 224 LEU B CA 1
ATOM 3733 C C . LEU B 1 224 ? -31.453 -5.336 -16.359 1 29.42 224 LEU B C 1
ATOM 3735 O O . LEU B 1 224 ? -30.312 -5.668 -16.062 1 29.42 224 LEU B O 1
ATOM 3739 N N . SER B 1 225 ? -32.219 -6.281 -16.953 1 28.5 225 SER B N 1
ATOM 3740 C CA . SER B 1 225 ? -31.781 -7.34 -17.859 1 28.5 225 SER B CA 1
ATOM 3741 C C . SER B 1 225 ? -30.75 -6.816 -18.859 1 28.5 225 SER B C 1
ATOM 3743 O O . SER B 1 225 ? -30.938 -5.742 -19.438 1 28.5 225 SER B O 1
ATOM 3745 N N . GLU B 1 226 ? -29.609 -7.129 -18.703 1 29.09 226 GLU B N 1
ATOM 3746 C CA . GLU B 1 226 ? -28.5 -6.938 -19.641 1 29.09 226 GLU B CA 1
ATOM 3747 C C . GLU B 1 226 ? -28.953 -7.137 -21.078 1 29.09 226 GLU B C 1
ATOM 3749 O O . GLU B 1 226 ? -28.125 -7.129 -22 1 29.09 226 GLU B O 1
ATOM 3754 N N . LYS B 1 227 ? -30.25 -7.484 -21.391 1 31.73 227 LYS B N 1
ATOM 3755 C CA . LYS B 1 227 ? -30.531 -7.66 -22.812 1 31.73 227 LYS B CA 1
ATOM 3756 C C . LYS B 1 227 ? -30.453 -6.332 -23.562 1 31.73 227 LYS B C 1
ATOM 3758 O O . LYS B 1 227 ? -30.031 -6.285 -24.719 1 31.73 227 LYS B O 1
ATOM 3763 N N . ASP B 1 228 ? -31.016 -5.328 -23.109 1 30.03 228 ASP B N 1
ATOM 3764 C CA . ASP B 1 228 ? -31.266 -4.293 -24.094 1 30.03 228 ASP B CA 1
ATOM 3765 C C . ASP B 1 228 ? -30.016 -3.449 -24.344 1 30.03 228 ASP B C 1
ATOM 3767 O O . ASP B 1 228 ? -30.016 -2.576 -25.219 1 30.03 228 ASP B O 1
ATOM 3771 N N . ASP B 1 229 ? -29.109 -3.355 -23.562 1 27.56 229 ASP B N 1
ATOM 3772 C CA . ASP B 1 229 ? -28.094 -2.445 -24.062 1 27.56 229 ASP B CA 1
ATOM 3773 C C . ASP B 1 229 ? -27.219 -3.121 -25.125 1 27.56 229 ASP B C 1
ATOM 3775 O O . ASP B 1 229 ? -26.156 -2.625 -25.469 1 27.56 229 ASP B O 1
ATOM 3779 N N . GLU B 1 230 ? -27.594 -4.262 -25.688 1 28.89 230 GLU B N 1
ATOM 3780 C CA . GLU B 1 230 ? -27.078 -4.699 -26.984 1 28.89 230 GLU B CA 1
ATOM 3781 C C . GLU B 1 230 ? -27.438 -3.701 -28.078 1 28.89 230 GLU B C 1
ATOM 3783 O O . GLU B 1 230 ? -26.656 -3.486 -29 1 28.89 230 GLU B O 1
ATOM 3788 N N . ASP B 1 231 ? -28.609 -3.182 -28.047 1 29.17 231 ASP B N 1
ATOM 3789 C CA . ASP B 1 231 ? -29.078 -2.488 -29.234 1 29.17 231 ASP B CA 1
ATOM 3790 C C . ASP B 1 231 ? -28.469 -1.092 -29.344 1 29.17 231 ASP B C 1
ATOM 3792 O O . ASP B 1 231 ? -28.453 -0.493 -30.422 1 29.17 231 ASP B O 1
ATOM 3796 N N . PHE B 1 232 ? -28.219 -0.431 -28.312 1 26.69 232 PHE B N 1
ATOM 3797 C CA . PHE B 1 232 ? -27.812 0.935 -28.625 1 26.69 232 PHE B CA 1
ATOM 3798 C C . PHE B 1 232 ? -26.453 0.949 -29.312 1 26.69 232 PHE B C 1
ATOM 3800 O O . PHE B 1 232 ? -26.219 1.752 -30.219 1 26.69 232 PHE B O 1
ATOM 3807 N N . LEU B 1 233 ? -25.578 -0.008 -29.062 1 23.84 233 LEU B N 1
ATOM 3808 C CA . LEU B 1 233 ? -24.453 0.061 -29.984 1 23.84 233 LEU B CA 1
ATOM 3809 C C . LEU B 1 233 ? -24.859 -0.324 -31.391 1 23.84 233 LEU B C 1
ATOM 3811 O O . LEU B 1 233 ? -24.156 -0.017 -32.344 1 23.84 233 LEU B O 1
ATOM 3815 N N . ARG B 1 234 ? -25.938 -0.968 -31.516 1 26.38 234 ARG B N 1
ATOM 3816 C CA . ARG B 1 234 ? -26.25 -1.244 -32.906 1 26.38 234 ARG B CA 1
ATOM 3817 C C . ARG B 1 234 ? -26.812 -0.008 -33.594 1 26.38 234 ARG B C 1
ATOM 3819 O O . ARG B 1 234 ? -26.688 0.147 -34.812 1 26.38 234 ARG B O 1
ATOM 3826 N N . ASN B 1 235 ? -27.641 0.749 -32.969 1 26.86 235 ASN B N 1
ATOM 3827 C CA . ASN B 1 235 ? -28.312 1.759 -33.75 1 26.86 235 ASN B CA 1
ATOM 3828 C C . ASN B 1 235 ? -27.406 2.945 -34.062 1 26.86 235 ASN B C 1
ATOM 3830 O O . ASN B 1 235 ? -27.812 3.91 -34.688 1 26.86 235 ASN B O 1
ATOM 3834 N N . ILE B 1 236 ? -26.312 3.104 -33.438 1 23.56 236 ILE B N 1
ATOM 3835 C CA . ILE B 1 236 ? -25.609 4.234 -34.031 1 23.56 236 ILE B CA 1
ATOM 3836 C C . ILE B 1 236 ? -25.078 3.832 -35.406 1 23.56 236 ILE B C 1
ATOM 3838 O O . ILE B 1 236 ? -23.859 3.697 -35.594 1 23.56 236 ILE B O 1
ATOM 3842 N N . GLN B 1 237 ? -25.578 2.678 -35.969 1 20.39 237 GLN B N 1
ATOM 3843 C CA . GLN B 1 237 ? -25.422 2.545 -37.406 1 20.39 237 GLN B CA 1
ATOM 3844 C C . GLN B 1 237 ? -26.203 3.619 -38.156 1 20.39 237 GLN B C 1
ATOM 3846 O O . GLN B 1 237 ? -26.297 3.598 -39.375 1 20.39 237 GLN B O 1
ATOM 3851 N N . ILE B 1 238 ? -26.703 4.617 -37.5 1 19.86 238 ILE B N 1
ATOM 3852 C CA . ILE B 1 238 ? -27.172 5.461 -38.594 1 19.86 238 ILE B CA 1
ATOM 3853 C C . ILE B 1 238 ? -25.969 6.074 -39.312 1 19.86 238 ILE B C 1
ATOM 3855 O O . ILE B 1 238 ? -24.984 6.453 -38.688 1 19.86 238 ILE B O 1
#

Sequence (476 aa):
MYKESSYWDARYREERALPNGYDWFGRYREFRELFIRELQPGARGLVLGCGTSSLSMDLYEEGICPLVSIDYSPICIKEMAEKHAGCHGMSWLVMDARKLQFADGSFDFVIEKGTLDAMMVGERDPWRVTSEAIALIDEVLSEVSRVLSPNGCFISVTFSPPHFRTRHYAQPSYSWSVSCNTYGSDFHYFLYTMRKGEKLTAQDLERGQSLHNPYISPVHLPTLSEKDDEDFLRNIQIMYKESSYWDARYREERALPNGYDWFGRYREFRELFIRELQPGARGLVLGCGTSSLSMDLYEEGICPLVSIDYSPICIKEMAEKHAGCHGMSWLVMDARKLQFADGSFDFVIEKGTLDAMMVGERDPWRVTSEAIALIDEVLSEVSRVLSPNGCFISVTFSPPHFRTRHYAQPSYSWSVSCNTYGSDFHYFLYTMRKGEKLTAQDLERGQSLHNPYISPVHLPTLSEKDDEDFLRNIQI

Secondary structure (DSSP, 8-state):
-TTSHHHHHHHHHHHTTSTT---TTS-HHHHHHHHHTT--TT--EEEES-TT-THHHHHHHTT--SEEEEES-HHHHHHHHHHTTT-TTEEEEE--TTS--S-TT-EEEEEEESHHHHHTTT-S-TTS--HHHHHHHHHHHHHHHHHEEEEEEEEEEES--HHHHHHHH--GGG-EEEEEEEE--B--EEEEEEEETSPPPHHHHHHHHHTTS------------TTTHHHHHHHTT-/-TTSHHHHHHHHHHHTTSTT---TTS-HHHHHHHHHTT--TT--EEEES-TT-THHHHHHHTT--SEEEEES-HHHHHHHHHHTTT-TTEEEEE--TTS--S-TT-EEEEEEESHHHHHTTT-S-TTS--HHHHHHHHHHHHHHHHHEEEEEEEEEEES--HHHHHHHH--GGG-EEEEEEEE--B--EEEEEEEETSPPPHHHHHHHHHTTS------------TTTHHHHHHHTT-

Nearest PDB structures (foldseek):
  2pxx-assembly1_A  TM=8.441E-01  e=9.432E-22  Homo sapiens
  3uj7-assembly1_A  TM=8.187E-01  e=1.473E-07  Plasmodium falciparum
  3ujc-assembly1_A  TM=8.348E-01  e=6.048E-07  Plasmodium falciparum
  3ujd-assembly1_A  TM=8.094E-01  e=4.387E-07  Plasmodium falciparum
  4iv8-assembly1_B  TM=8.543E-01  e=4.151E-06  Plasmodium knowlesi strain H

Solvent-accessible surface area (backbone atoms only — not comparable to full-atom values): 25848 Å² total; per-residue (Å²): 100,80,78,35,46,67,45,50,44,53,49,46,58,62,33,55,71,38,88,68,28,58,53,76,95,50,52,63,79,66,45,37,74,71,44,58,73,74,58,52,74,55,30,30,32,36,32,44,50,40,60,64,34,53,54,66,58,54,42,42,73,69,34,32,39,43,28,40,33,25,20,68,27,59,66,43,32,53,52,50,39,63,76,46,64,85,46,84,54,60,45,60,40,69,43,50,66,60,61,62,93,65,56,73,39,66,22,41,30,37,36,33,60,44,40,68,57,49,71,43,61,83,56,84,38,79,81,57,69,49,72,67,54,52,50,53,50,47,37,28,49,49,39,51,42,44,26,32,21,93,60,11,38,38,37,42,35,36,76,57,50,62,90,59,44,42,24,73,66,31,38,76,90,52,43,30,20,78,44,77,47,70,36,55,52,71,40,50,34,29,42,33,43,30,36,28,79,40,69,61,50,74,68,40,45,53,39,20,54,50,67,77,46,76,78,68,70,75,70,79,65,74,73,72,66,81,64,59,74,61,48,60,75,51,60,73,62,114,99,81,79,35,46,66,46,51,44,54,48,47,59,60,33,55,71,36,89,68,28,58,51,76,95,50,53,64,79,66,46,37,74,70,44,58,74,72,59,53,74,54,30,30,30,37,32,42,51,40,62,65,34,53,55,66,56,56,41,41,72,69,35,33,39,44,28,40,36,26,19,68,30,60,66,42,32,53,52,51,40,60,76,46,64,83,46,84,55,59,44,61,41,69,43,51,64,59,60,63,93,65,56,72,40,65,22,41,32,38,36,32,61,45,39,69,56,49,72,44,61,85,56,84,39,80,83,58,68,48,70,66,56,51,50,54,52,47,38,28,51,48,38,52,40,45,25,32,21,92,59,10,39,39,37,44,36,36,77,58,51,62,91,60,45,42,24,72,66,31,38,77,90,50,42,29,20,78,46,76,46,72,38,53,51,72,39,50,35,29,41,33,43,30,34,28,78,40,69,60,50,74,67,39,44,52,39,21,55,50,65,76,46,78,78,68,70,76,71,79,66,76,75,74,68,80,65,60,73,59,50,60,72,52,58,71,66,113